Protein AF-A0A935EXU8-F1 (afdb_monomer)

Mean predicted aligned error: 11.38 Å

Solvent-accessible surface area (backbone atoms only — not comparable to full-atom values): 19228 Å² total; per-residue (Å²): 112,73,49,73,41,88,88,80,72,48,74,44,65,77,57,89,78,57,99,82,64,82,85,86,84,86,87,82,92,79,80,90,69,93,44,32,19,57,55,49,87,73,41,87,25,42,66,67,49,34,51,75,72,74,43,72,97,51,97,53,48,42,78,44,53,25,32,81,59,94,81,80,48,29,59,37,68,50,55,47,50,55,54,40,66,36,88,93,52,61,45,52,28,37,38,42,34,31,45,41,62,55,77,40,72,54,69,77,43,73,41,48,60,56,20,36,45,34,43,34,17,17,27,63,63,6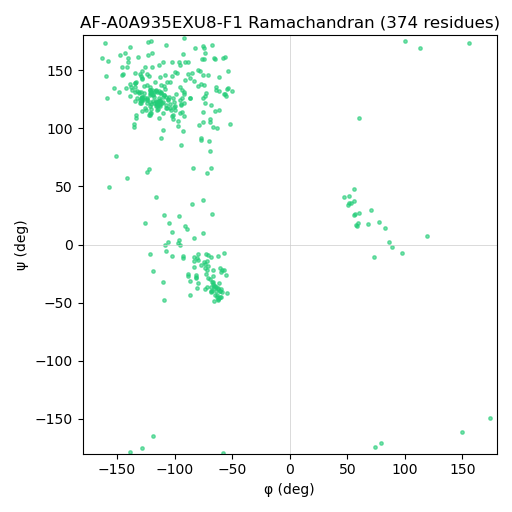9,47,91,85,80,58,33,52,69,52,27,17,43,19,64,17,40,22,33,33,65,65,17,44,44,37,35,43,40,88,42,68,52,20,32,41,38,41,32,18,37,36,28,30,43,12,40,37,40,35,30,97,52,82,22,36,34,37,41,38,39,30,26,22,24,30,28,38,78,55,93,59,42,56,22,29,38,34,30,30,30,33,32,40,37,39,37,34,20,24,30,33,52,22,18,40,40,36,31,61,34,49,34,42,38,37,39,30,48,22,37,28,57,25,30,41,39,33,46,36,94,54,77,50,97,48,55,35,42,38,40,37,36,47,23,43,38,33,27,71,92,39,67,25,43,46,63,46,52,50,45,36,39,37,40,39,32,54,24,41,38,38,22,36,35,59,32,48,29,43,34,35,31,54,24,41,41,67,35,45,42,23,84,39,38,93,44,57,36,33,32,53,20,39,41,54,56,74,95,81,23,44,59,31,50,71,44,76,20,38,57,60,51,58,56,61,58,48,76,77,53,73,93,74,81,80,86,72,67,78,68,62,61,56,52,55,54,51,54,52,56,64,70,74,56,79,75,76,86,77,123

Sequence (376 aa):
MVAVDPIIGKMKFLSPLNKNDTVLASYAYGYVGDIGGGPYRRYDNIESYLNEINIYIDDDLCILFVKSDDTGYHKSIDEAYQWWKNEGNSKNNCVIIILDNYSYSLSPITIEDGNRLVLIAGSGEPSTDGDSLKLIKPSYSRPHIDNGMNIQFDEKLGNSLHIDGILIEGGINISSDKQSNGKLDITHCTLTSRDADTNIFSCSNVDIQLTARKCIFNGSLRFKDSRSQIKIDKSIVTGDIFGIFQERQRKSVNISVEEPAITNDPGNIITFYNTRLYLDIVKSTIFGKVNPDTLSAENSIFNSVVSPRTQVGCLRYCYTPQKSIATTPSRFKCQPDLENSKSGTEGKIELSLNSLQWNMEILHLLNYINPALNKY

Structure (mmCIF, N/CA/C/O backbone):
data_AF-A0A935EXU8-F1
#
_entry.id   AF-A0A935EXU8-F1
#
loop_
_atom_site.group_PDB
_atom_site.id
_atom_site.type_symbol
_atom_site.label_atom_id
_atom_site.label_alt_id
_atom_site.label_comp_id
_atom_site.label_asym_id
_atom_site.label_entity_id
_atom_site.label_seq_id
_atom_site.pdbx_PDB_ins_code
_atom_site.Cartn_x
_atom_site.Cartn_y
_atom_site.Cartn_z
_atom_site.occupancy
_atom_site.B_iso_or_equiv
_atom_site.auth_seq_id
_atom_site.auth_comp_id
_atom_site.auth_asym_id
_atom_site.auth_atom_id
_atom_site.pdbx_PDB_model_num
ATOM 1 N N . MET A 1 1 ? 7.620 32.123 -23.716 1.00 60.16 1 MET A N 1
ATOM 2 C CA . MET A 1 1 ? 6.698 31.809 -22.600 1.00 60.16 1 MET A CA 1
ATOM 3 C C . MET A 1 1 ? 5.277 31.720 -23.156 1.00 60.16 1 MET A C 1
ATOM 5 O O . MET A 1 1 ? 4.925 32.544 -23.997 1.00 60.16 1 MET A O 1
ATOM 9 N N . VAL A 1 2 ? 4.503 30.701 -22.777 1.00 79.94 2 VAL A N 1
ATOM 10 C CA . VAL A 1 2 ? 3.165 30.402 -23.327 1.00 79.94 2 VAL A CA 1
ATOM 11 C C . VAL A 1 2 ? 2.153 30.414 -22.185 1.00 79.94 2 VAL A C 1
ATOM 13 O O . VAL A 1 2 ? 2.432 29.861 -21.127 1.00 79.94 2 VAL A O 1
ATOM 16 N N . ALA A 1 3 ? 1.001 31.044 -22.395 1.00 80.44 3 ALA A N 1
ATOM 17 C CA . ALA A 1 3 ? -0.165 30.913 -21.529 1.00 80.44 3 ALA A CA 1
ATOM 18 C C . ALA A 1 3 ? -1.099 29.839 -22.103 1.00 80.44 3 ALA A C 1
ATOM 20 O O . ALA A 1 3 ? -1.335 29.820 -23.315 1.00 80.44 3 ALA A O 1
ATOM 21 N N . VAL A 1 4 ? -1.621 28.961 -21.246 1.00 82.62 4 VAL A N 1
ATOM 22 C CA . VAL A 1 4 ? -2.516 27.858 -21.624 1.00 82.62 4 VAL A CA 1
ATOM 23 C C . VAL A 1 4 ? -3.834 28.010 -20.875 1.00 82.62 4 VAL A C 1
ATOM 25 O O . VAL A 1 4 ? -3.831 28.189 -19.660 1.00 82.62 4 VAL A O 1
ATOM 28 N N . ASP A 1 5 ? -4.947 27.931 -21.597 1.00 83.00 5 ASP A N 1
ATOM 29 C CA . ASP A 1 5 ? -6.284 27.812 -21.022 1.00 83.00 5 ASP A CA 1
ATOM 30 C C . ASP A 1 5 ? -6.642 26.319 -20.887 1.00 83.00 5 ASP A C 1
ATOM 32 O O . ASP A 1 5 ? -6.831 25.653 -21.911 1.00 83.00 5 ASP A O 1
ATOM 36 N N . PRO A 1 6 ? -6.721 25.767 -19.660 1.00 67.12 6 PRO A N 1
ATOM 37 C CA . PRO A 1 6 ? -6.950 24.339 -19.453 1.00 67.12 6 PRO A CA 1
ATOM 38 C C . PRO A 1 6 ? -8.395 23.896 -19.734 1.00 67.12 6 PRO A C 1
ATOM 40 O O . PRO A 1 6 ? -8.628 22.698 -19.863 1.00 67.12 6 PRO A O 1
ATOM 43 N N . ILE A 1 7 ? -9.361 24.819 -19.838 1.00 68.38 7 ILE A N 1
ATOM 44 C CA . ILE A 1 7 ? -10.779 24.484 -20.056 1.00 68.38 7 ILE A CA 1
ATOM 45 C C . ILE A 1 7 ? -11.069 24.327 -21.550 1.00 68.38 7 ILE A C 1
ATOM 47 O O . ILE A 1 7 ? -11.751 23.391 -21.958 1.00 68.38 7 ILE A O 1
ATOM 51 N N . ILE A 1 8 ? -10.542 25.234 -22.378 1.00 82.69 8 ILE A N 1
ATOM 52 C CA . ILE A 1 8 ? -10.781 25.234 -23.835 1.00 82.69 8 ILE A CA 1
ATOM 53 C C . ILE A 1 8 ? -9.558 24.808 -24.658 1.00 82.69 8 ILE A C 1
ATOM 55 O O . ILE A 1 8 ? -9.625 24.798 -25.887 1.00 82.69 8 ILE A O 1
ATOM 59 N N . GLY A 1 9 ? -8.431 24.496 -24.010 1.00 76.44 9 GLY A N 1
ATOM 60 C CA . GLY A 1 9 ? -7.210 23.996 -24.651 1.00 76.44 9 GLY A CA 1
ATOM 61 C C . GLY A 1 9 ? -6.491 25.013 -25.543 1.00 76.44 9 GLY A C 1
ATOM 62 O O . GLY A 1 9 ? -5.682 24.632 -26.390 1.00 76.44 9 GLY A O 1
ATOM 63 N N . LYS A 1 10 ? -6.787 26.312 -25.406 1.00 82.69 10 LYS A N 1
ATOM 64 C CA . LYS A 1 10 ? -6.156 27.358 -26.222 1.00 82.69 10 LYS A CA 1
ATOM 65 C C . LYS A 1 10 ? -4.809 27.758 -25.640 1.00 82.69 10 LYS A C 1
ATOM 67 O O . LYS A 1 10 ? -4.661 27.921 -24.433 1.00 82.69 10 LYS A O 1
ATOM 72 N N . MET A 1 11 ? -3.843 27.986 -26.522 1.00 83.44 11 MET A N 1
ATOM 73 C CA . MET A 1 11 ? -2.511 28.456 -26.157 1.00 83.44 11 MET A CA 1
ATOM 74 C C . MET A 1 11 ? -2.248 29.823 -26.779 1.00 83.44 11 MET A C 1
ATOM 76 O O . MET A 1 11 ? -2.596 30.069 -27.936 1.00 83.44 11 MET A O 1
ATOM 80 N N . LYS A 1 12 ? -1.614 30.713 -26.015 1.00 85.50 12 LYS A N 1
ATOM 81 C CA . LYS A 1 12 ? -1.186 32.033 -26.478 1.00 85.50 12 LYS A CA 1
ATOM 82 C C . LYS A 1 12 ? 0.283 32.249 -26.147 1.00 85.50 12 LYS A C 1
ATOM 84 O O . LYS A 1 12 ? 0.694 32.137 -24.994 1.00 85.50 12 LYS A O 1
ATOM 89 N N . PHE A 1 13 ? 1.069 32.615 -27.151 1.00 83.69 13 PHE A N 1
ATOM 90 C CA . PHE A 1 13 ? 2.439 33.069 -26.941 1.00 83.69 13 PHE A CA 1
ATOM 91 C C . PHE A 1 13 ? 2.419 34.466 -26.319 1.00 83.69 13 PHE A C 1
ATOM 93 O O . PHE A 1 13 ? 1.702 35.354 -26.782 1.00 83.69 13 PHE A O 1
ATOM 100 N N . LEU A 1 14 ? 3.181 34.648 -25.241 1.00 78.56 14 LEU A N 1
ATOM 101 C CA . LEU A 1 14 ? 3.262 35.932 -24.539 1.00 78.56 14 LEU A CA 1
ATOM 102 C C . LEU A 1 14 ? 4.072 36.978 -25.322 1.00 78.56 14 LEU A C 1
ATOM 104 O O . LEU A 1 14 ? 3.869 38.170 -25.120 1.00 78.56 14 LEU A O 1
ATOM 108 N N . SER A 1 15 ? 4.912 36.535 -26.258 1.00 83.25 15 SER A N 1
ATOM 109 C CA . SER A 1 15 ? 5.590 37.386 -27.239 1.00 83.25 15 SER A CA 1
ATOM 110 C C . SER A 1 15 ? 5.065 37.075 -28.643 1.00 83.25 15 SER A C 1
ATOM 112 O O . SER A 1 15 ? 4.770 35.908 -28.921 1.00 83.25 15 SER A O 1
ATOM 114 N N . PRO A 1 16 ? 4.944 38.077 -29.532 1.00 79.25 16 PRO A N 1
ATOM 115 C CA . PRO A 1 16 ? 4.561 37.835 -30.916 1.00 79.25 16 PRO A CA 1
ATOM 116 C C . PRO A 1 16 ? 5.605 36.949 -31.604 1.00 79.25 16 PRO A C 1
ATOM 118 O O . PRO A 1 16 ? 6.804 37.197 -31.490 1.00 79.25 16 PRO A O 1
ATOM 121 N N . LEU A 1 17 ? 5.131 35.916 -32.300 1.00 79.38 17 LEU A N 1
ATOM 122 C CA . LEU A 1 17 ? 5.967 35.073 -33.149 1.00 79.38 17 LEU A CA 1
ATOM 123 C C . LEU A 1 17 ? 6.256 35.805 -34.461 1.00 79.38 17 LEU A C 1
ATOM 125 O O . LEU A 1 17 ? 5.362 36.419 -35.052 1.00 79.38 17 LEU A O 1
ATOM 129 N N . ASN A 1 18 ? 7.493 35.716 -34.934 1.00 85.06 18 ASN A N 1
ATOM 130 C CA . ASN A 1 18 ? 7.857 36.161 -36.268 1.00 85.06 18 ASN A CA 1
ATOM 131 C C . ASN A 1 18 ? 7.388 35.146 -37.314 1.00 85.06 18 ASN A C 1
ATOM 133 O O . ASN A 1 18 ? 7.200 33.963 -37.038 1.00 85.06 18 ASN A O 1
ATOM 137 N N . LYS A 1 19 ? 7.263 35.601 -38.564 1.00 74.94 19 LYS A N 1
ATOM 138 C CA . LYS A 1 19 ? 6.786 34.788 -39.697 1.00 74.94 19 LYS A CA 1
ATOM 139 C C . LYS A 1 19 ? 7.605 33.506 -39.942 1.00 74.94 19 LYS A C 1
ATOM 141 O O . LYS A 1 19 ? 7.091 32.580 -40.557 1.00 74.94 19 LYS A O 1
ATOM 146 N N . ASN A 1 20 ? 8.852 33.466 -39.471 1.00 81.88 20 ASN A N 1
ATOM 147 C CA . ASN A 1 20 ? 9.779 32.350 -39.666 1.00 81.88 20 ASN A CA 1
ATOM 148 C C . ASN A 1 20 ? 9.975 31.492 -38.403 1.00 81.88 20 ASN A C 1
ATOM 150 O O . ASN A 1 20 ? 10.776 30.558 -38.428 1.00 81.88 20 ASN A O 1
ATOM 154 N N . ASP A 1 21 ? 9.279 31.794 -37.304 1.00 82.06 21 ASP A N 1
ATOM 155 C CA . ASP A 1 21 ? 9.425 31.025 -36.071 1.00 82.06 21 ASP A CA 1
ATOM 156 C C . ASP A 1 21 ? 8.733 29.665 -36.226 1.00 82.06 21 ASP A C 1
ATOM 158 O O . ASP A 1 21 ? 7.563 29.573 -36.601 1.00 82.06 21 ASP A O 1
ATOM 162 N N . THR A 1 22 ? 9.461 28.589 -35.927 1.00 80.06 22 THR A N 1
ATOM 163 C CA . THR A 1 22 ? 8.912 27.228 -35.940 1.00 80.06 22 THR A CA 1
ATOM 164 C C . THR A 1 22 ? 8.450 26.858 -34.538 1.00 80.06 22 THR A C 1
ATOM 166 O O . THR A 1 22 ? 9.244 26.837 -33.599 1.00 80.06 22 THR A O 1
ATOM 169 N N . VAL A 1 23 ? 7.162 26.546 -34.391 1.00 78.44 23 VAL A N 1
ATOM 170 C CA . VAL A 1 23 ? 6.593 26.045 -33.136 1.00 78.44 23 VAL A CA 1
ATOM 171 C C . VAL A 1 23 ? 6.566 24.523 -33.185 1.00 78.44 23 VAL A C 1
ATOM 173 O O . VAL A 1 23 ? 5.813 23.936 -33.958 1.00 78.44 23 VAL A O 1
ATOM 176 N N . LEU A 1 24 ? 7.367 23.882 -32.336 1.00 77.62 24 LEU A N 1
ATOM 177 C CA . LEU A 1 24 ? 7.303 22.440 -32.115 1.00 77.62 24 LEU A CA 1
ATOM 178 C C . LEU A 1 24 ? 6.409 22.163 -30.906 1.00 77.62 24 LEU A C 1
ATOM 180 O O . LEU A 1 24 ? 6.686 22.627 -29.802 1.00 77.62 24 LEU A O 1
ATOM 184 N N . ALA A 1 25 ? 5.337 21.404 -31.120 1.00 70.31 25 ALA A N 1
ATOM 185 C CA . ALA A 1 25 ? 4.456 20.936 -30.061 1.00 70.31 25 ALA A CA 1
ATOM 186 C C . ALA A 1 25 ? 4.582 19.416 -29.939 1.00 70.31 25 ALA A C 1
ATOM 188 O O . ALA A 1 25 ? 4.315 18.686 -30.890 1.00 70.31 25 ALA A O 1
ATOM 189 N N . SER A 1 26 ? 4.979 18.949 -28.758 1.00 66.69 26 SER A N 1
ATOM 190 C CA . SER A 1 26 ? 4.836 17.550 -28.360 1.00 66.69 26 SER A CA 1
ATOM 191 C C . SER A 1 26 ? 3.700 17.484 -27.355 1.00 66.69 26 SER A C 1
ATOM 193 O O . SER A 1 26 ? 3.709 18.219 -26.370 1.00 66.69 26 SER A O 1
ATOM 195 N N . TYR A 1 27 ? 2.706 16.644 -27.612 1.00 58.66 27 TYR A N 1
ATOM 196 C CA . TYR A 1 27 ? 1.611 16.412 -26.682 1.00 58.66 27 TYR A CA 1
ATOM 197 C C . TYR A 1 27 ? 1.438 14.913 -26.482 1.00 58.66 27 TYR A C 1
ATOM 199 O O . TYR A 1 27 ? 1.634 14.120 -27.401 1.00 58.66 27 TYR A O 1
ATOM 207 N N . ALA A 1 28 ? 1.066 14.539 -25.266 1.00 50.72 28 ALA A N 1
ATOM 208 C CA . ALA A 1 28 ? 0.602 13.205 -24.940 1.00 50.72 28 ALA A CA 1
ATOM 209 C C . ALA A 1 28 ? -0.862 13.332 -24.521 1.00 50.72 28 ALA A C 1
ATOM 211 O O . ALA A 1 28 ? -1.206 14.198 -23.717 1.00 50.72 28 ALA A O 1
ATOM 212 N N . TYR A 1 29 ? -1.727 12.497 -25.088 1.00 48.81 29 TYR A N 1
ATOM 213 C CA . TYR A 1 29 ? -3.101 12.368 -24.623 1.00 48.81 29 TYR A CA 1
ATOM 214 C C . TYR A 1 29 ? -3.154 11.243 -23.590 1.00 48.81 29 TYR A C 1
ATOM 216 O O . TYR A 1 29 ? -2.771 10.112 -23.888 1.00 48.81 29 TYR A O 1
ATOM 224 N N . GLY A 1 30 ? -3.607 11.563 -22.380 1.00 55.59 30 GLY A N 1
ATOM 225 C CA . GLY A 1 30 ? -3.842 10.602 -21.308 1.00 55.59 30 GLY A CA 1
ATOM 226 C C . GLY A 1 30 ? -5.249 10.777 -20.751 1.00 55.59 30 GLY A C 1
ATOM 227 O O . GLY A 1 30 ? -5.749 11.898 -20.673 1.00 55.59 30 GLY A O 1
ATOM 228 N N . TYR A 1 31 ? -5.895 9.674 -20.380 1.00 57.75 31 TYR A N 1
ATOM 229 C CA . TYR A 1 31 ? -7.143 9.708 -19.620 1.00 57.75 31 TYR A CA 1
ATOM 230 C C . TYR A 1 31 ? -6.817 9.660 -18.126 1.00 57.75 31 TYR A C 1
ATOM 232 O O . TYR A 1 31 ? -5.881 8.968 -17.721 1.00 57.75 31 TYR A O 1
ATOM 240 N N . VAL A 1 32 ? -7.564 10.401 -17.306 1.00 66.81 32 VAL A N 1
ATOM 241 C CA . VAL A 1 32 ? -7.356 10.407 -15.853 1.00 66.81 32 VAL A CA 1
ATOM 242 C C . VAL A 1 32 ? -7.758 9.039 -15.304 1.00 66.81 32 VAL A C 1
ATOM 244 O O . VAL A 1 32 ? -8.890 8.601 -15.488 1.00 66.81 32 VAL A O 1
ATOM 247 N N . GLY A 1 33 ? -6.816 8.346 -14.670 1.00 72.31 33 GLY A N 1
ATOM 248 C CA . GLY A 1 33 ? -7.090 7.106 -13.954 1.00 72.31 33 GLY A CA 1
ATOM 249 C C . GLY A 1 33 ? -7.489 7.383 -12.508 1.00 72.31 33 GLY A C 1
ATOM 250 O O . GLY A 1 33 ? -6.964 8.301 -11.878 1.00 72.31 33 GLY A O 1
ATOM 251 N N . ASP A 1 34 ? -8.374 6.550 -11.968 1.00 82.31 34 ASP A N 1
ATOM 252 C CA . ASP A 1 34 ? -8.739 6.539 -10.551 1.00 82.31 34 ASP A CA 1
ATOM 253 C C . ASP A 1 34 ? -7.562 6.024 -9.701 1.00 82.31 34 ASP A C 1
ATOM 255 O O . ASP A 1 34 ? -7.505 4.849 -9.333 1.00 82.31 34 ASP A O 1
ATOM 259 N N . ILE A 1 35 ? -6.593 6.899 -9.410 1.00 83.25 35 ILE A N 1
ATOM 260 C CA . ILE A 1 35 ? -5.363 6.599 -8.660 1.00 83.25 35 ILE A CA 1
ATOM 261 C C . ILE A 1 35 ? -5.155 7.594 -7.506 1.00 83.25 35 ILE A C 1
ATOM 263 O O . ILE A 1 35 ? -5.606 8.736 -7.569 1.00 83.25 35 ILE A O 1
ATOM 267 N N . GLY A 1 36 ? -4.522 7.160 -6.415 1.00 76.38 36 GLY A N 1
ATOM 268 C CA . GLY A 1 36 ? -4.061 8.035 -5.331 1.00 76.38 36 GLY A CA 1
ATOM 269 C C . GLY A 1 36 ? -5.130 8.529 -4.355 1.00 76.38 36 GLY A C 1
ATOM 270 O O . GLY A 1 36 ? -4.912 9.535 -3.685 1.00 76.38 36 GLY A O 1
ATOM 271 N N . GLY A 1 37 ? -6.290 7.880 -4.261 1.00 70.69 37 GLY A N 1
ATOM 272 C CA . GLY A 1 37 ? -7.293 8.255 -3.253 1.00 70.69 37 GLY A CA 1
ATOM 273 C C . GLY A 1 37 ? -8.001 9.573 -3.492 1.00 70.69 37 GLY A C 1
ATOM 274 O O . GLY A 1 37 ? -8.389 10.248 -2.547 1.00 70.69 37 GLY A O 1
ATOM 275 N N . GLY A 1 38 ? -8.160 9.973 -4.753 1.00 78.38 38 GLY A N 1
ATOM 276 C CA . GLY A 1 38 ? -9.083 11.051 -5.089 1.00 78.38 38 GLY A CA 1
ATOM 277 C C . GLY A 1 38 ? -10.520 10.741 -4.629 1.00 78.38 38 GLY A C 1
ATOM 278 O O . GLY A 1 38 ? -10.872 9.573 -4.437 1.00 78.38 38 GLY A O 1
ATOM 279 N N . PRO A 1 39 ? -11.382 11.767 -4.503 1.00 81.81 39 PRO A N 1
ATOM 280 C CA . PRO A 1 39 ? -12.786 11.616 -4.118 1.00 81.81 39 PRO A CA 1
ATOM 281 C C . PRO A 1 39 ? -13.638 11.066 -5.280 1.00 81.81 39 PRO A C 1
ATOM 283 O O . PRO A 1 39 ? -14.755 11.511 -5.510 1.00 81.81 39 PRO A O 1
ATOM 286 N N . TYR A 1 40 ? -13.108 10.133 -6.067 1.00 84.81 40 TYR A N 1
ATOM 287 C CA . TYR A 1 40 ? -13.847 9.460 -7.131 1.00 84.81 40 TYR A CA 1
ATOM 288 C C . TYR A 1 40 ? -14.680 8.301 -6.568 1.00 84.81 40 TYR A C 1
ATOM 290 O O . TYR A 1 40 ? -14.561 7.915 -5.399 1.00 84.81 40 TYR A O 1
ATOM 298 N N . ARG A 1 41 ? -15.560 7.754 -7.410 1.00 87.31 41 ARG A N 1
ATOM 299 C CA . ARG A 1 41 ? -16.380 6.589 -7.071 1.00 87.31 41 ARG A CA 1
ATOM 300 C C . ARG A 1 41 ? -15.507 5.339 -7.076 1.00 87.31 41 ARG A C 1
ATOM 302 O O . ARG A 1 41 ? -14.909 5.025 -8.098 1.00 87.31 41 ARG A O 1
ATOM 309 N N . ARG A 1 42 ? -15.448 4.631 -5.950 1.00 89.44 42 ARG A N 1
ATOM 310 C CA . ARG A 1 42 ? -14.709 3.365 -5.809 1.00 89.44 42 ARG A CA 1
ATOM 311 C C . ARG A 1 42 ? -15.667 2.187 -5.686 1.00 89.44 42 ARG A C 1
ATOM 313 O O . ARG A 1 42 ? -15.529 1.226 -6.433 1.00 89.44 42 ARG A O 1
ATOM 320 N N . TYR A 1 43 ? -16.672 2.316 -4.816 1.00 89.19 43 TYR A N 1
ATOM 321 C CA . TYR A 1 43 ? -17.689 1.295 -4.560 1.00 89.19 43 TYR A CA 1
ATOM 322 C C . TYR A 1 43 ? -19.071 1.904 -4.353 1.00 89.19 43 TYR A C 1
ATOM 324 O O . TYR A 1 43 ? -19.217 3.036 -3.891 1.00 89.19 43 TYR A O 1
ATOM 332 N N . ASP A 1 44 ? -20.094 1.115 -4.666 1.00 85.69 44 ASP A N 1
ATOM 333 C CA . ASP A 1 44 ? -21.489 1.558 -4.628 1.00 85.69 44 ASP A CA 1
ATOM 334 C C . ASP A 1 44 ? -22.096 1.534 -3.228 1.00 85.69 44 ASP A C 1
ATOM 336 O O . ASP A 1 44 ? -22.999 2.320 -2.943 1.00 85.69 44 ASP A O 1
ATOM 340 N N . ASN A 1 45 ? -21.604 0.634 -2.378 1.00 87.81 45 ASN A N 1
ATOM 341 C CA . ASN A 1 45 ? -21.993 0.468 -0.983 1.00 87.81 45 ASN A CA 1
ATOM 342 C C . ASN A 1 45 ? -20.869 -0.246 -0.214 1.00 87.81 45 ASN A C 1
ATOM 344 O O . ASN A 1 45 ? -20.042 -0.944 -0.810 1.00 87.81 45 ASN A O 1
ATOM 348 N N . ILE A 1 46 ? -20.850 -0.069 1.107 1.00 89.38 46 ILE A N 1
ATOM 349 C CA . ILE A 1 46 ? -19.828 -0.641 1.992 1.00 89.38 46 ILE A CA 1
ATOM 350 C C . ILE A 1 46 ? -19.863 -2.175 2.047 1.00 89.38 46 ILE A C 1
ATOM 352 O O . ILE A 1 46 ? -18.812 -2.800 2.079 1.00 89.38 46 ILE A O 1
ATOM 356 N N . GLU A 1 47 ? -21.036 -2.805 1.994 1.00 89.44 47 GLU A N 1
ATOM 357 C CA . GLU A 1 47 ? -21.167 -4.266 2.102 1.00 89.44 47 GLU A CA 1
ATOM 358 C C . GLU A 1 47 ? -20.496 -4.990 0.925 1.00 89.44 47 GLU A C 1
ATOM 360 O O . GLU A 1 47 ? -19.747 -5.948 1.106 1.00 89.44 47 GLU A O 1
ATOM 365 N N . SER A 1 48 ? -20.691 -4.482 -0.294 1.00 88.62 48 SER A N 1
ATOM 366 C CA . SER A 1 48 ? -20.045 -5.013 -1.502 1.00 88.62 48 SER A CA 1
ATOM 367 C C . SER A 1 48 ? -18.524 -4.880 -1.432 1.00 88.62 48 SER A C 1
ATOM 369 O O . SER A 1 48 ? -17.806 -5.781 -1.858 1.00 88.62 48 SER A O 1
ATOM 371 N N . TYR A 1 49 ? -18.039 -3.775 -0.865 1.00 90.94 49 TYR A N 1
ATOM 372 C CA . TYR A 1 49 ? -16.617 -3.565 -0.629 1.00 90.94 49 TYR A CA 1
ATOM 373 C C . TYR A 1 49 ? -16.050 -4.550 0.402 1.00 90.94 49 TYR A C 1
ATOM 375 O O . TYR A 1 49 ? -15.033 -5.189 0.137 1.00 90.94 49 TYR A O 1
ATOM 383 N N . LEU A 1 50 ? -16.716 -4.716 1.552 1.00 91.81 50 LEU A N 1
ATOM 384 C CA . LEU A 1 50 ? -16.280 -5.643 2.601 1.00 91.81 50 LEU A CA 1
ATOM 385 C C . LEU A 1 50 ? -16.202 -7.083 2.070 1.00 91.81 50 LEU A C 1
ATOM 387 O O . LEU A 1 50 ? -15.203 -7.768 2.299 1.00 91.81 50 LEU A O 1
ATOM 391 N N . ASN A 1 51 ? -17.177 -7.494 1.256 1.00 90.75 51 ASN A N 1
ATOM 392 C CA . ASN A 1 51 ? -17.156 -8.789 0.578 1.00 90.75 51 ASN A CA 1
ATOM 393 C C . ASN A 1 51 ? -15.949 -8.947 -0.372 1.00 90.75 51 ASN A C 1
ATOM 395 O O . ASN A 1 51 ? -15.334 -10.012 -0.378 1.00 90.75 51 ASN A O 1
ATOM 399 N N . GLU A 1 52 ? -15.552 -7.911 -1.132 1.00 90.12 52 GLU A N 1
ATOM 400 C CA . GLU A 1 52 ? -14.346 -7.973 -1.988 1.00 90.12 52 GLU A CA 1
ATOM 401 C C . GLU A 1 52 ? -13.078 -8.245 -1.164 1.00 90.12 52 GLU A C 1
ATOM 403 O O . GLU A 1 52 ? -12.205 -9.010 -1.585 1.00 90.12 52 GLU A O 1
ATOM 408 N N . ILE A 1 53 ? -12.976 -7.654 0.028 1.00 89.81 53 ILE A N 1
ATOM 409 C CA . ILE A 1 53 ? -11.821 -7.839 0.916 1.00 89.81 53 ILE A CA 1
ATOM 410 C C . ILE A 1 53 ? -11.974 -9.032 1.876 1.00 89.81 53 ILE A C 1
ATOM 412 O O . ILE A 1 53 ? -11.152 -9.202 2.778 1.00 89.81 53 ILE A O 1
ATOM 416 N N . ASN A 1 54 ? -12.960 -9.907 1.641 1.00 90.56 54 ASN A N 1
ATOM 417 C CA . ASN A 1 54 ? -13.269 -11.091 2.451 1.00 90.56 54 ASN A CA 1
ATOM 418 C C . ASN A 1 54 ? -13.517 -10.753 3.931 1.00 90.56 54 ASN A C 1
ATOM 420 O O . ASN A 1 54 ? -12.931 -11.367 4.831 1.00 90.56 54 ASN A O 1
ATOM 424 N N . ILE A 1 55 ? -14.347 -9.741 4.168 1.00 89.31 55 ILE A N 1
ATOM 425 C CA . ILE A 1 55 ? -14.917 -9.408 5.471 1.00 89.31 55 ILE A CA 1
ATOM 426 C C . ILE A 1 55 ? -16.427 -9.544 5.350 1.00 89.31 55 ILE A C 1
ATOM 428 O O . ILE A 1 55 ? -17.052 -8.890 4.519 1.00 89.31 55 ILE A O 1
ATOM 432 N N . TYR A 1 56 ? -16.995 -10.401 6.187 1.00 89.56 56 TYR A N 1
ATOM 433 C CA . TYR A 1 56 ? -18.428 -10.642 6.239 1.00 89.56 56 TYR A CA 1
ATOM 434 C C . TYR A 1 56 ? -19.010 -9.908 7.443 1.00 89.56 56 TYR A C 1
ATOM 436 O O . TYR A 1 56 ? -18.348 -9.765 8.468 1.00 89.56 56 TYR A O 1
ATOM 444 N N . ILE A 1 57 ? -20.235 -9.407 7.301 1.00 87.88 57 ILE A N 1
ATOM 445 C CA . ILE A 1 57 ? -20.951 -8.768 8.403 1.00 87.88 57 ILE A CA 1
ATOM 446 C C . ILE A 1 57 ? -21.508 -9.886 9.287 1.00 87.88 57 ILE A C 1
ATOM 448 O O . ILE A 1 57 ? -22.485 -10.539 8.922 1.00 87.88 57 ILE A O 1
ATOM 452 N N . ASP A 1 58 ? -20.853 -10.124 10.419 1.00 87.81 58 ASP A N 1
ATOM 453 C CA . ASP A 1 58 ? -21.216 -11.127 11.418 1.00 87.81 58 ASP A CA 1
ATOM 454 C C . ASP A 1 58 ? -21.038 -10.583 12.849 1.00 87.81 58 ASP A C 1
ATOM 456 O O . ASP A 1 58 ? -20.678 -9.421 13.055 1.00 87.81 58 ASP A O 1
ATOM 460 N N . ASP A 1 59 ? -21.306 -11.421 13.852 1.00 85.56 59 ASP A N 1
ATOM 461 C CA . ASP A 1 59 ? -21.217 -11.041 15.267 1.00 85.56 59 ASP A CA 1
ATOM 462 C C . ASP A 1 59 ? -19.773 -10.769 15.748 1.00 85.56 59 ASP A C 1
ATOM 464 O O . ASP A 1 59 ? -19.582 -10.270 16.863 1.00 85.56 59 ASP A O 1
ATOM 468 N N . ASP A 1 60 ? -18.751 -11.101 14.951 1.00 87.06 60 ASP A N 1
ATOM 469 C CA . ASP A 1 60 ? -17.324 -10.874 15.225 1.00 87.06 60 ASP A CA 1
ATOM 470 C C . ASP A 1 60 ? -16.753 -9.670 14.447 1.00 87.06 60 ASP A C 1
ATOM 472 O O . ASP A 1 60 ? -15.540 -9.437 14.421 1.00 87.06 60 ASP A O 1
ATOM 476 N N . LEU A 1 61 ? -17.628 -8.870 13.825 1.00 91.12 61 LEU A N 1
ATOM 477 C CA . LEU A 1 61 ? -17.274 -7.619 13.169 1.00 91.12 61 LEU A CA 1
ATOM 478 C C . LEU A 1 61 ? -17.717 -6.410 13.999 1.00 91.12 61 LEU A C 1
ATOM 480 O O . LEU A 1 61 ? -18.894 -6.212 14.296 1.00 91.12 61 LEU A O 1
ATOM 484 N N . CYS A 1 62 ? -16.765 -5.539 14.310 1.00 92.62 62 CYS A N 1
ATOM 485 C CA . CYS A 1 62 ? -17.028 -4.195 14.802 1.00 92.62 62 CYS A CA 1
ATOM 486 C C . CYS A 1 62 ? -17.053 -3.204 13.624 1.00 92.62 62 CYS A C 1
ATOM 488 O O . CYS A 1 62 ? -16.152 -3.224 12.785 1.00 92.62 62 CYS A O 1
ATOM 490 N N . ILE A 1 63 ? -18.064 -2.330 13.557 1.00 92.81 63 ILE A N 1
ATOM 491 C 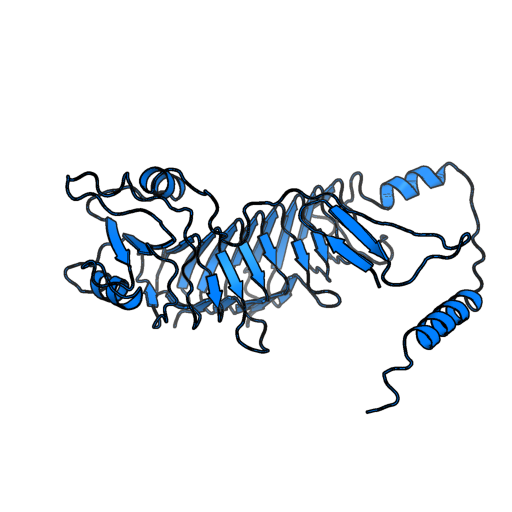CA . ILE A 1 63 ? -18.122 -1.221 12.592 1.00 92.81 63 ILE A CA 1
ATOM 492 C C . ILE A 1 63 ? -18.282 0.086 13.362 1.00 92.81 63 ILE A C 1
ATOM 494 O O . ILE A 1 63 ? -19.250 0.257 14.102 1.00 92.81 63 ILE A O 1
ATOM 498 N N . LEU A 1 64 ? -17.343 1.006 13.163 1.00 93.94 64 LEU A N 1
ATOM 499 C CA . LEU A 1 64 ? -17.280 2.300 13.832 1.00 93.94 64 LEU A CA 1
ATOM 500 C C . LEU A 1 64 ? -17.278 3.425 12.800 1.00 93.94 64 LEU A C 1
ATOM 502 O O . LEU A 1 64 ? -16.687 3.304 11.727 1.00 93.94 64 LEU A O 1
ATOM 506 N N . PHE A 1 65 ? -17.911 4.541 13.150 1.00 94.31 65 PHE A N 1
ATOM 507 C CA . PHE A 1 65 ? -17.966 5.738 12.316 1.00 94.31 65 PHE A CA 1
ATOM 508 C C . PHE A 1 65 ? -17.171 6.864 12.966 1.00 94.31 65 PHE A C 1
ATOM 510 O O . PHE A 1 65 ? -17.267 7.072 14.178 1.00 94.31 65 PHE A O 1
ATOM 517 N N . VAL A 1 66 ? -16.405 7.586 12.150 1.00 95.12 66 VAL A N 1
ATOM 518 C CA . VAL A 1 66 ? -15.605 8.739 12.565 1.00 95.12 66 VAL A CA 1
ATOM 519 C C . VAL A 1 66 ? -16.055 9.970 11.795 1.00 95.12 66 VAL A C 1
ATOM 521 O O . VAL A 1 66 ? -16.145 9.939 10.564 1.00 95.12 66 VAL A O 1
ATOM 524 N N . LYS A 1 67 ? -16.319 11.051 12.529 1.00 94.19 67 LYS A N 1
ATOM 525 C CA . LYS A 1 67 ? -16.645 12.369 11.986 1.00 94.19 67 LYS A CA 1
ATOM 526 C C . LYS A 1 67 ? -16.231 13.438 12.996 1.00 94.19 67 LYS A C 1
ATOM 528 O O . LYS A 1 67 ? -16.468 13.279 14.187 1.00 94.19 67 LYS A O 1
ATOM 533 N N . SER A 1 68 ? -15.584 14.511 12.553 1.00 92.88 68 SER A N 1
ATOM 534 C CA . SER A 1 68 ? -15.012 15.536 13.437 1.00 92.88 68 SER A CA 1
ATOM 535 C C . SER A 1 68 ? -16.059 16.448 14.098 1.00 92.88 68 SER A C 1
ATOM 537 O O . SER A 1 68 ? -15.700 17.293 14.916 1.00 92.88 68 SER A O 1
ATOM 539 N N . ASP A 1 69 ? -17.329 16.350 13.700 1.00 87.88 69 ASP A N 1
ATOM 540 C CA . ASP A 1 69 ? -18.433 17.182 14.183 1.00 87.88 69 ASP A CA 1
ATOM 541 C C . ASP A 1 69 ? -19.170 16.557 15.390 1.00 87.88 69 ASP A C 1
ATOM 543 O O . ASP A 1 69 ? -18.849 15.471 15.867 1.00 87.88 69 ASP A O 1
ATOM 547 N N . ASP A 1 70 ? -20.170 17.260 15.930 1.00 76.06 70 ASP A N 1
ATOM 548 C CA . ASP A 1 70 ? -20.942 16.818 17.105 1.00 76.06 70 ASP A CA 1
ATOM 549 C C . ASP A 1 70 ? -22.110 15.873 16.747 1.00 76.06 70 ASP A C 1
ATOM 551 O O . ASP A 1 70 ? -23.166 15.895 17.379 1.00 76.06 70 ASP A O 1
ATOM 555 N N . THR A 1 71 ? -21.945 15.023 15.730 1.00 76.81 71 THR A N 1
ATOM 556 C CA . THR A 1 71 ? -22.979 14.067 15.276 1.00 76.81 71 THR A CA 1
ATOM 557 C C . THR A 1 71 ? -23.229 12.898 16.231 1.00 76.81 71 THR A C 1
ATOM 559 O O . THR A 1 71 ? -24.190 12.154 16.048 1.00 76.81 71 THR A O 1
ATOM 562 N N . GLY A 1 72 ? -22.393 12.731 17.260 1.00 80.75 72 GLY A N 1
ATOM 563 C CA . GLY A 1 72 ? -22.433 11.584 18.172 1.00 80.75 72 GLY A CA 1
ATOM 564 C C . GLY A 1 72 ? -21.639 10.370 17.679 1.00 80.75 72 GLY A C 1
ATOM 565 O O . GLY A 1 72 ? -21.619 9.349 18.364 1.00 80.75 72 GLY A O 1
ATOM 566 N N . TYR A 1 73 ? -20.972 10.477 16.524 1.00 90.56 73 TYR A N 1
ATOM 567 C CA . TYR A 1 73 ? -19.923 9.549 16.096 1.00 90.56 73 TYR A CA 1
ATOM 568 C C . TYR A 1 73 ? -18.615 9.803 16.855 1.00 90.56 73 TYR A C 1
ATOM 570 O O . TYR A 1 73 ? -18.483 10.797 17.574 1.00 90.56 73 TYR A O 1
ATOM 578 N N . HIS A 1 74 ? -17.638 8.910 16.689 1.00 94.56 74 HIS A N 1
ATOM 579 C CA . HIS A 1 74 ? -16.308 9.130 17.250 1.00 94.56 74 HIS A CA 1
ATOM 580 C C . HIS A 1 74 ? -15.661 10.350 16.592 1.00 94.56 74 HIS A C 1
ATOM 582 O O . HIS A 1 74 ? -15.641 10.468 15.364 1.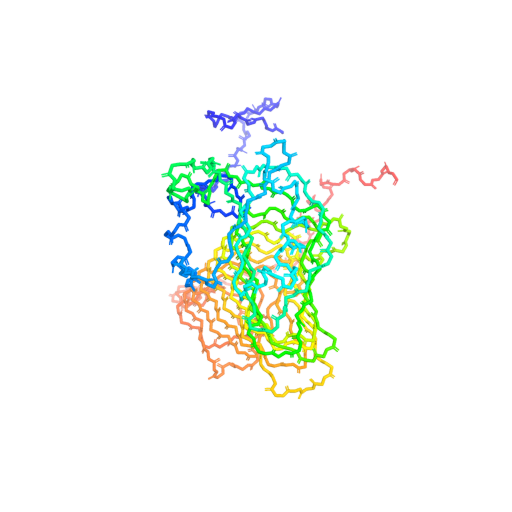00 94.56 74 HIS A O 1
ATOM 588 N N . LYS A 1 75 ? -15.092 11.244 17.403 1.00 95.19 75 LYS A N 1
ATOM 589 C CA . LYS A 1 75 ? -14.523 12.511 16.922 1.00 95.19 75 LYS A CA 1
ATOM 590 C C . LYS A 1 75 ? -13.167 12.343 16.253 1.00 95.19 75 LYS A C 1
ATOM 592 O O . LYS A 1 75 ? -12.715 13.240 15.544 1.00 95.19 75 LYS A O 1
ATOM 597 N N . SER A 1 76 ? -12.502 11.214 16.483 1.00 96.31 76 SER A N 1
ATOM 598 C CA . SER A 1 76 ? -11.210 10.887 15.887 1.00 96.31 76 SER A CA 1
ATOM 599 C C . SER A 1 76 ? -11.048 9.387 15.653 1.00 96.31 76 SER A C 1
ATOM 601 O O . SER A 1 76 ? -11.749 8.557 16.236 1.00 96.31 76 SER A O 1
ATOM 603 N N . ILE A 1 77 ? -10.075 9.042 14.806 1.00 97.31 77 ILE A N 1
ATOM 604 C CA . ILE A 1 77 ? -9.666 7.652 14.569 1.00 97.31 77 ILE A CA 1
ATOM 605 C C . ILE A 1 77 ? -9.123 7.030 15.866 1.00 97.31 77 ILE A C 1
ATOM 607 O O . ILE A 1 77 ? -9.429 5.878 16.158 1.00 97.31 77 ILE A O 1
ATOM 611 N N . ASP A 1 78 ? -8.379 7.803 16.667 1.00 96.56 78 ASP A N 1
ATOM 612 C CA . ASP A 1 78 ? -7.877 7.371 17.977 1.00 96.56 78 ASP A CA 1
ATOM 613 C C . ASP A 1 78 ? -9.019 6.987 18.921 1.00 96.56 78 ASP A C 1
ATOM 615 O O . ASP A 1 78 ? -8.964 5.938 19.555 1.00 96.56 78 ASP A O 1
ATOM 619 N N . GLU A 1 79 ? -10.076 7.797 18.996 1.00 96.25 79 GLU A N 1
ATOM 620 C CA . GLU A 1 79 ? -11.221 7.508 19.861 1.00 96.25 79 GLU A CA 1
ATOM 621 C C . GLU A 1 79 ? -11.911 6.194 19.462 1.00 96.25 79 GLU A C 1
ATOM 623 O O . GLU A 1 79 ? -12.161 5.343 20.318 1.00 96.25 79 GLU A O 1
ATOM 628 N N . ALA A 1 80 ? -12.148 5.994 18.161 1.00 96.69 80 ALA A N 1
ATOM 629 C CA . ALA A 1 80 ? -12.726 4.758 17.637 1.00 96.69 80 ALA A CA 1
ATOM 630 C C . ALA A 1 80 ? -11.815 3.543 17.898 1.00 96.69 80 ALA A C 1
ATOM 632 O O . ALA A 1 80 ? -12.275 2.491 18.344 1.00 96.69 80 ALA A O 1
ATOM 633 N N . TYR A 1 81 ? -10.507 3.689 17.674 1.00 96.44 81 TYR A N 1
ATOM 634 C CA . TYR A 1 81 ? -9.533 2.632 17.935 1.00 96.44 81 TYR A CA 1
ATOM 635 C C . TYR A 1 81 ? -9.488 2.246 19.423 1.00 96.44 81 TYR A C 1
ATOM 637 O O . TYR A 1 81 ? -9.566 1.062 19.750 1.00 96.44 81 TYR A O 1
ATOM 645 N N . GLN A 1 82 ? -9.438 3.221 20.336 1.00 95.12 82 GLN A N 1
ATOM 646 C CA . GLN A 1 82 ? -9.451 2.957 21.780 1.00 95.12 82 GLN A CA 1
ATOM 647 C C . GLN A 1 82 ? -10.765 2.312 22.234 1.00 95.12 82 GLN A C 1
ATOM 649 O O . GLN A 1 82 ? -10.755 1.424 23.089 1.00 95.12 82 GLN A O 1
ATOM 654 N N . TRP A 1 83 ? -11.895 2.704 21.635 1.00 94.94 83 TRP A N 1
ATOM 655 C CA . TRP A 1 83 ? -13.180 2.063 21.901 1.00 94.94 83 TRP A CA 1
ATOM 656 C C . TRP A 1 83 ? -13.162 0.577 21.525 1.00 94.94 83 TRP A C 1
ATOM 658 O O . TRP A 1 83 ? -13.603 -0.249 22.328 1.00 94.94 83 TRP A O 1
ATOM 668 N N . TRP A 1 84 ? -12.614 0.231 20.352 1.00 94.25 84 TRP A N 1
ATOM 669 C CA . TRP A 1 84 ? -12.471 -1.160 19.901 1.00 94.25 84 TRP A CA 1
ATOM 670 C C . TRP A 1 84 ? -11.540 -1.969 20.809 1.00 94.25 84 TRP A C 1
ATOM 672 O O . TRP A 1 84 ? -11.834 -3.118 21.129 1.00 94.25 84 TRP A O 1
ATOM 682 N N . LYS A 1 85 ? -10.439 -1.363 21.266 1.00 91.62 85 LYS A N 1
ATOM 683 C CA . LYS A 1 85 ? -9.443 -2.021 22.122 1.00 91.62 85 LYS A CA 1
ATOM 684 C C . LYS A 1 85 ? -9.896 -2.284 23.554 1.00 91.62 85 LYS A C 1
ATOM 686 O O . LYS A 1 85 ? -9.235 -3.050 24.251 1.00 91.62 85 LYS A O 1
ATOM 691 N N . ASN A 1 86 ? -10.989 -1.678 24.002 1.00 90.44 86 ASN A N 1
ATOM 692 C CA . ASN A 1 86 ? -11.514 -1.915 25.339 1.00 90.44 86 ASN A CA 1
ATOM 693 C C . ASN A 1 86 ? -11.966 -3.384 25.494 1.00 90.44 86 ASN A C 1
ATOM 695 O O . ASN A 1 86 ? -12.639 -3.917 24.613 1.00 90.44 86 ASN A O 1
ATOM 699 N N . GLU A 1 87 ? -11.633 -4.038 26.613 1.00 73.50 87 GLU A N 1
ATOM 700 C CA . GLU A 1 87 ? -11.805 -5.493 26.819 1.00 73.50 87 GLU A CA 1
ATOM 701 C C . GLU A 1 87 ? -13.250 -5.988 26.599 1.00 73.50 87 GLU A C 1
ATOM 703 O O . GLU A 1 87 ? -13.459 -7.135 26.215 1.00 73.50 87 GLU A O 1
ATOM 708 N N . GLY A 1 88 ? -14.255 -5.124 26.783 1.00 71.94 88 GLY A N 1
ATOM 709 C CA . GLY A 1 88 ? -15.668 -5.446 26.534 1.00 71.94 88 GLY A CA 1
ATOM 710 C C . GLY A 1 88 ? -16.119 -5.372 25.067 1.00 71.94 88 GLY A C 1
ATOM 711 O O . GLY A 1 88 ? -17.215 -5.831 24.751 1.00 71.94 88 GLY A O 1
ATOM 712 N N . ASN A 1 89 ? -15.294 -4.806 24.183 1.00 77.88 89 ASN A N 1
ATOM 713 C CA . ASN A 1 89 ? -15.635 -4.477 22.795 1.00 77.88 89 ASN A CA 1
ATOM 714 C C . ASN A 1 89 ? -14.721 -5.157 21.765 1.00 77.88 89 ASN A C 1
ATOM 716 O O . ASN A 1 89 ? -14.986 -5.061 20.565 1.00 77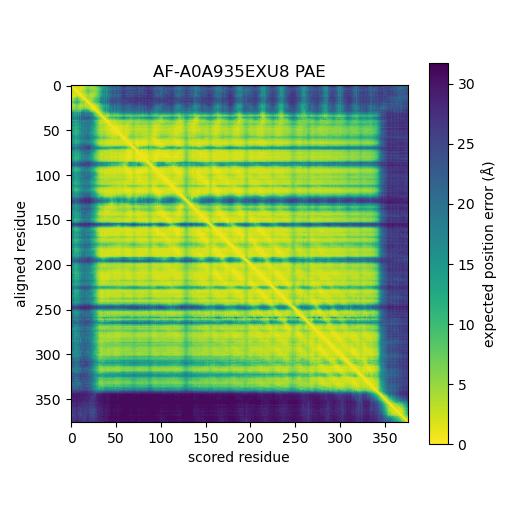.88 89 ASN A O 1
ATOM 720 N N . SER A 1 90 ? -13.646 -5.813 22.216 1.00 72.94 90 SER A N 1
ATOM 721 C CA . SER A 1 90 ? -12.620 -6.378 21.339 1.00 72.94 90 SER A CA 1
ATOM 722 C C . SER A 1 90 ? -13.187 -7.534 20.512 1.00 72.94 90 SER A C 1
ATOM 724 O O . SER A 1 90 ? -13.373 -8.652 20.994 1.00 72.94 90 SER A O 1
ATOM 726 N N . LYS A 1 91 ? -13.505 -7.226 19.256 1.00 85.56 91 LYS A N 1
ATOM 727 C CA . LYS A 1 91 ? -13.802 -8.182 18.185 1.00 85.56 91 LYS A CA 1
ATOM 728 C C . LYS A 1 91 ? -12.543 -8.439 17.367 1.00 85.56 91 LYS A C 1
ATOM 730 O O . LYS A 1 91 ? -11.700 -7.543 17.277 1.00 85.56 91 LYS A O 1
ATOM 735 N N . ASN A 1 92 ? -12.430 -9.600 16.720 1.00 88.31 92 ASN A N 1
ATOM 736 C CA . ASN A 1 92 ? -11.235 -9.887 15.915 1.00 88.31 92 ASN A CA 1
ATOM 737 C C . ASN A 1 92 ? -11.142 -8.964 14.691 1.00 88.31 92 ASN A C 1
ATOM 739 O O . ASN A 1 92 ? -10.045 -8.597 14.270 1.00 88.31 92 ASN A O 1
ATOM 743 N N . ASN A 1 93 ? -12.284 -8.551 14.131 1.00 90.81 93 ASN A N 1
ATOM 744 C CA . ASN A 1 93 ? -12.343 -7.658 12.979 1.00 90.81 93 ASN A CA 1
ATOM 745 C C . ASN A 1 93 ? -12.962 -6.312 13.367 1.00 90.81 93 ASN A C 1
ATOM 747 O O . ASN A 1 93 ? -14.039 -6.263 13.959 1.00 90.81 93 ASN A O 1
ATOM 751 N N . CYS A 1 94 ? -12.321 -5.213 12.978 1.00 95.12 94 CYS A N 1
ATOM 752 C CA . CYS A 1 94 ? -12.861 -3.868 13.145 1.00 95.12 94 CYS A CA 1
ATOM 753 C C . CYS A 1 94 ? -12.722 -3.050 11.863 1.00 95.12 94 CYS A C 1
ATOM 755 O O . CYS A 1 94 ? -11.655 -3.001 11.248 1.00 95.12 94 CYS A O 1
ATOM 757 N N . VAL A 1 95 ? -13.813 -2.399 11.468 1.00 96.00 95 VAL A N 1
ATOM 758 C CA . VAL A 1 95 ? -13.890 -1.482 10.335 1.00 96.00 95 VAL A CA 1
ATOM 759 C C . VAL A 1 95 ? -14.207 -0.092 10.869 1.00 96.00 95 VAL A C 1
ATOM 761 O O . VAL A 1 95 ? -15.285 0.145 11.406 1.00 96.00 95 VAL A O 1
ATOM 764 N N . ILE A 1 96 ? -13.279 0.840 10.687 1.00 96.56 96 ILE A N 1
ATOM 765 C CA . ILE A 1 96 ? -13.449 2.252 11.016 1.00 96.56 96 ILE A CA 1
ATOM 766 C C . ILE A 1 96 ? -13.677 3.017 9.712 1.00 96.56 96 ILE A C 1
ATOM 768 O O . ILE A 1 96 ? -12.815 3.047 8.828 1.00 96.56 96 ILE A O 1
ATOM 772 N N . ILE A 1 97 ? -14.848 3.637 9.592 1.00 95.81 97 ILE A N 1
ATOM 773 C CA . ILE A 1 97 ? -15.270 4.392 8.413 1.00 95.81 97 ILE A CA 1
ATOM 774 C C . ILE A 1 97 ? -15.229 5.882 8.742 1.00 95.81 97 ILE A C 1
ATOM 776 O O . ILE A 1 97 ? -15.963 6.358 9.606 1.00 95.81 97 ILE A O 1
ATOM 780 N N . ILE A 1 98 ? -14.386 6.624 8.033 1.00 95.75 98 ILE A N 1
ATOM 781 C CA . ILE A 1 98 ? -14.211 8.067 8.206 1.00 95.75 98 ILE A CA 1
ATOM 782 C C . ILE A 1 98 ? -15.128 8.776 7.211 1.00 95.75 98 ILE A C 1
ATOM 784 O O . ILE A 1 98 ? -14.952 8.627 6.002 1.00 95.75 98 ILE A O 1
ATOM 788 N N . LEU A 1 99 ? -16.129 9.495 7.718 1.00 94.19 99 LEU A N 1
ATOM 789 C CA . LEU A 1 99 ? -17.251 10.026 6.933 1.00 94.19 99 LEU A CA 1
ATOM 790 C C . LEU A 1 99 ? -17.065 11.473 6.460 1.00 94.19 99 LEU A C 1
ATOM 792 O O . LEU A 1 99 ? -17.933 12.016 5.774 1.00 94.19 99 LEU A O 1
ATOM 796 N N . ASP A 1 100 ? -15.944 12.100 6.803 1.00 93.00 100 ASP A N 1
ATOM 797 C CA . ASP A 1 100 ? -15.593 13.449 6.373 1.00 93.00 100 ASP A CA 1
ATOM 798 C C . ASP A 1 100 ? -14.181 13.519 5.760 1.00 93.00 100 ASP A C 1
ATOM 800 O O . ASP A 1 100 ? -13.513 12.507 5.546 1.00 93.00 100 ASP A O 1
ATOM 804 N N . ASN A 1 101 ? -13.752 14.739 5.431 1.00 94.00 101 ASN A N 1
ATOM 805 C CA . ASN A 1 101 ? -12.449 15.034 4.832 1.00 94.00 101 ASN A CA 1
ATOM 806 C C . ASN A 1 101 ? -11.504 15.752 5.813 1.00 94.00 101 ASN A C 1
ATOM 808 O O . ASN A 1 101 ? -10.653 16.536 5.384 1.00 94.00 101 ASN A O 1
ATOM 812 N N . TYR A 1 102 ? -11.700 15.579 7.122 1.00 95.69 102 TYR A N 1
ATOM 813 C CA . TYR A 1 102 ? -10.917 16.284 8.130 1.00 95.69 102 TYR A CA 1
ATOM 814 C C . TYR A 1 102 ? -9.485 15.730 8.233 1.00 95.69 102 TYR A C 1
ATOM 816 O O . TYR A 1 102 ? -9.158 14.663 7.702 1.00 95.69 102 TYR A O 1
ATOM 824 N N . SER A 1 103 ? -8.606 16.501 8.880 1.00 96.44 103 SER A N 1
ATOM 825 C CA . SER A 1 103 ? -7.239 16.077 9.200 1.00 96.44 103 SER A CA 1
ATOM 826 C C . SER A 1 103 ? -7.187 15.520 10.616 1.00 96.44 103 SER A C 1
ATOM 828 O O . SER A 1 103 ? -7.566 16.199 11.568 1.00 96.44 103 SER A O 1
ATOM 830 N N . TYR A 1 104 ? -6.714 14.288 10.744 1.00 96.81 104 TYR A N 1
ATOM 831 C CA . TYR A 1 104 ? -6.618 13.557 11.995 1.00 96.81 104 TYR A CA 1
ATOM 832 C C . TYR A 1 104 ? -5.157 13.272 12.313 1.00 96.81 104 TYR A C 1
ATOM 834 O O . TYR A 1 104 ? -4.423 12.760 11.469 1.00 96.81 104 TYR A O 1
ATOM 842 N N . SER A 1 105 ? -4.762 13.526 13.554 1.00 95.44 105 SER A N 1
ATOM 843 C CA . SER A 1 105 ? -3.550 12.928 14.099 1.00 95.44 105 SER A CA 1
ATOM 844 C C . SER A 1 105 ? -3.887 11.562 14.686 1.00 95.44 105 SER A C 1
ATOM 846 O O . SER A 1 105 ? -4.963 11.375 15.260 1.00 95.44 105 SER A O 1
ATOM 848 N N . LEU A 1 106 ? -2.967 10.616 14.527 1.00 95.69 106 LEU A N 1
ATOM 849 C CA . LEU A 1 106 ? -3.123 9.243 14.980 1.00 95.69 106 LEU A CA 1
ATOM 850 C C . LEU A 1 106 ? -2.008 8.867 15.957 1.00 95.69 106 LEU A C 1
ATOM 852 O O . LEU A 1 106 ? -0.820 9.057 15.670 1.00 95.69 106 LEU A O 1
ATOM 856 N N . SER A 1 107 ? -2.390 8.333 17.111 1.00 97.00 107 SER A N 1
ATOM 857 C CA . SER A 1 107 ? -1.461 7.745 18.071 1.00 97.00 107 SER A CA 1
ATOM 858 C C . SER A 1 107 ? -0.975 6.376 17.570 1.00 97.00 107 SER A C 1
ATOM 860 O O . SER A 1 107 ? -1.620 5.768 16.716 1.00 97.00 107 SER A O 1
ATOM 862 N N . PRO A 1 108 ? 0.163 5.849 18.061 1.00 96.69 108 PRO A N 1
ATOM 863 C CA . PRO A 1 108 ? 0.599 4.508 17.686 1.00 96.69 108 PRO A CA 1
ATOM 864 C C . PRO A 1 108 ? -0.487 3.449 17.940 1.00 96.69 108 PRO A C 1
ATOM 866 O O . PRO A 1 108 ? -1.104 3.419 19.006 1.00 96.69 108 PRO A O 1
ATOM 869 N N . ILE A 1 109 ? -0.700 2.580 16.954 1.00 95.19 109 ILE A N 1
ATOM 870 C CA . ILE A 1 109 ? -1.700 1.508 16.970 1.00 95.19 109 ILE A CA 1
ATOM 871 C C . ILE A 1 109 ? -0.992 0.171 17.154 1.00 95.19 109 ILE A C 1
ATOM 873 O O . ILE A 1 109 ? 0.008 -0.094 16.492 1.00 95.19 109 ILE A O 1
ATOM 877 N N . THR A 1 110 ? -1.577 -0.714 17.955 1.00 94.06 110 THR A N 1
ATOM 878 C CA . THR A 1 110 ? -1.162 -2.113 18.070 1.00 94.06 110 THR A CA 1
ATOM 879 C C . THR A 1 110 ? -2.266 -3.014 17.539 1.00 94.06 110 THR A C 1
ATOM 881 O O . THR A 1 110 ? -3.405 -2.972 18.003 1.00 94.06 110 THR A O 1
ATOM 884 N N . ILE A 1 111 ? -1.936 -3.855 16.564 1.00 92.81 111 ILE A N 1
ATOM 885 C CA . ILE A 1 111 ? -2.848 -4.883 16.062 1.00 92.81 111 ILE A CA 1
ATOM 886 C C . ILE A 1 111 ? -2.414 -6.203 16.686 1.00 92.81 111 ILE A C 1
ATOM 888 O O . ILE A 1 111 ? -1.334 -6.708 16.384 1.00 92.81 111 ILE A O 1
ATOM 892 N N . GLU A 1 112 ? -3.260 -6.730 17.568 1.00 89.19 112 GLU A N 1
ATOM 893 C CA . GLU A 1 112 ? -3.070 -8.021 18.236 1.00 89.19 112 GLU A CA 1
ATOM 894 C C . GLU A 1 112 ? -3.135 -9.194 17.253 1.00 89.19 112 GLU A C 1
ATOM 896 O O . GLU A 1 112 ? -3.637 -9.070 16.133 1.00 89.19 112 GLU A O 1
ATOM 901 N N . ASP A 1 113 ? -2.582 -10.330 17.676 1.00 87.56 113 ASP A N 1
ATOM 902 C CA . ASP A 1 113 ? -2.541 -11.557 16.883 1.00 87.56 113 ASP A CA 1
ATOM 903 C C . ASP A 1 113 ? -3.927 -11.974 16.378 1.00 87.56 113 ASP A C 1
ATOM 905 O O . ASP A 1 113 ? -4.902 -11.964 17.123 1.00 87.56 113 ASP A O 1
ATOM 909 N N . GLY A 1 114 ? -4.003 -12.347 15.100 1.00 86.44 114 GLY A N 1
ATOM 910 C CA . GLY A 1 114 ? -5.252 -12.729 14.437 1.00 86.44 114 GLY A CA 1
ATOM 911 C C . GLY A 1 114 ? -6.218 -11.579 14.125 1.00 86.44 114 GLY A C 1
ATOM 912 O O . GLY A 1 114 ? -7.145 -11.793 13.342 1.00 86.44 114 GLY A O 1
ATOM 913 N N . ASN A 1 115 ? -5.997 -10.368 14.652 1.00 90.81 115 ASN A N 1
ATOM 914 C CA . ASN A 1 115 ? -6.923 -9.260 14.443 1.00 90.81 115 ASN A CA 1
ATOM 915 C C . ASN A 1 115 ? -6.746 -8.586 13.076 1.00 90.81 115 ASN A C 1
ATOM 917 O O . ASN A 1 115 ? -5.647 -8.489 12.508 1.00 90.81 115 ASN A O 1
ATOM 921 N N . ARG A 1 116 ? -7.857 -8.048 12.569 1.00 92.94 116 ARG A N 1
ATOM 922 C CA . ARG A 1 116 ? -7.928 -7.243 11.352 1.00 92.94 116 ARG A CA 1
ATOM 923 C C . ARG A 1 116 ? -8.505 -5.869 11.652 1.00 92.94 116 ARG A C 1
ATOM 925 O O . 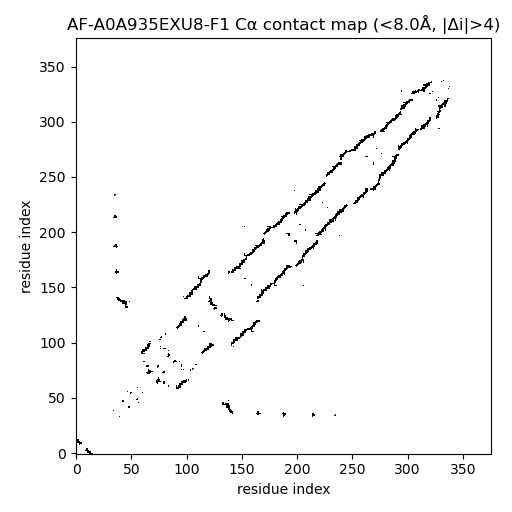ARG A 1 116 ? -9.644 -5.755 12.093 1.00 92.94 116 ARG A O 1
ATOM 932 N N . LEU A 1 117 ? -7.744 -4.833 11.321 1.00 95.94 117 LEU A N 1
ATOM 933 C CA . LEU A 1 117 ? -8.216 -3.452 11.320 1.00 95.94 117 LEU A CA 1
ATOM 934 C C . LEU A 1 117 ? -8.364 -2.958 9.880 1.00 95.94 117 LEU A C 1
ATOM 936 O O . LEU A 1 117 ? -7.466 -3.134 9.055 1.00 95.94 117 LEU A O 1
ATOM 940 N N . VAL A 1 118 ? -9.486 -2.313 9.582 1.00 97.19 118 VAL A N 1
ATOM 941 C CA . VAL A 1 118 ? -9.761 -1.694 8.285 1.00 97.19 118 VAL A CA 1
ATOM 942 C C . VAL A 1 118 ? -10.088 -0.225 8.497 1.00 97.19 118 VAL A C 1
ATOM 944 O O . VAL A 1 118 ? -11.001 0.098 9.249 1.00 97.19 118 VAL A O 1
ATOM 947 N N . LEU A 1 119 ? -9.364 0.661 7.821 1.00 97.50 119 LEU A N 1
ATOM 948 C CA . LEU A 1 119 ? -9.624 2.097 7.796 1.00 97.50 119 LEU A CA 1
ATOM 949 C C . LEU A 1 119 ? -10.102 2.489 6.399 1.00 97.50 119 LEU A C 1
ATOM 951 O O . LEU A 1 119 ? -9.393 2.260 5.418 1.00 97.50 119 LEU A O 1
ATOM 955 N N . ILE A 1 120 ? -11.293 3.074 6.298 1.00 95.81 120 ILE A N 1
ATOM 956 C CA . ILE A 1 120 ? -11.922 3.380 5.007 1.00 95.81 120 ILE A CA 1
ATOM 957 C C . ILE A 1 120 ? -12.396 4.826 4.997 1.00 95.81 120 ILE A C 1
ATOM 959 O O . ILE A 1 120 ? -13.136 5.254 5.880 1.00 95.81 120 ILE A O 1
ATOM 963 N N . ALA A 1 121 ? -12.046 5.558 3.946 1.00 95.69 121 ALA A N 1
ATOM 964 C CA . ALA A 1 121 ? -12.681 6.826 3.626 1.00 95.69 121 ALA A CA 1
ATOM 965 C C . ALA A 1 121 ? -14.066 6.590 3.011 1.00 95.69 121 ALA A C 1
ATOM 967 O O . ALA A 1 121 ? -14.182 6.064 1.900 1.00 95.69 121 ALA A O 1
ATOM 968 N N . GLY A 1 122 ? -15.116 6.994 3.713 1.00 92.69 122 GLY A N 1
ATOM 969 C CA . GLY A 1 122 ? -16.500 6.857 3.281 1.00 92.69 122 GLY A CA 1
ATOM 970 C C . GLY A 1 122 ? -17.211 8.199 3.148 1.00 92.69 122 GLY A C 1
ATOM 971 O O . GLY A 1 122 ? -16.766 9.224 3.649 1.00 92.69 122 GLY A O 1
ATOM 972 N N . SER A 1 123 ? -18.346 8.184 2.467 1.00 90.25 123 SER A N 1
ATOM 973 C CA . SER A 1 123 ? -19.336 9.256 2.492 1.00 90.25 123 SER A CA 1
ATOM 974 C C . SER A 1 123 ? -20.726 8.671 2.717 1.00 90.25 123 SER A C 1
ATOM 976 O O . SER A 1 123 ? -20.961 7.477 2.500 1.00 90.25 123 SER A O 1
ATOM 978 N N . GLY A 1 124 ? -21.648 9.530 3.135 1.00 87.56 124 GLY A N 1
ATOM 979 C CA . GLY A 1 124 ? -23.012 9.156 3.486 1.00 87.56 124 GLY A CA 1
ATOM 980 C C . GLY A 1 124 ? -23.275 9.335 4.974 1.00 87.56 124 GLY A C 1
ATOM 981 O O . GLY A 1 124 ? -22.361 9.571 5.757 1.00 87.56 124 GLY A O 1
ATOM 982 N N . GLU A 1 125 ? -24.545 9.229 5.337 1.00 82.25 125 GLU A N 1
ATOM 983 C CA . GLU A 1 125 ? -25.008 9.299 6.719 1.00 82.25 125 GLU A CA 1
ATOM 984 C C . GLU A 1 125 ? -25.657 7.949 7.062 1.00 82.25 125 GLU A C 1
ATOM 986 O O . GLU A 1 125 ? -26.518 7.481 6.303 1.00 82.25 125 GLU A O 1
ATOM 991 N N . PRO A 1 126 ? -25.246 7.289 8.157 1.00 72.19 126 PRO A N 1
ATOM 992 C CA . PRO A 1 126 ? -25.894 6.078 8.643 1.00 72.19 126 PRO A CA 1
ATOM 993 C C . PRO A 1 126 ? -27.396 6.313 8.879 1.00 72.19 126 PRO A C 1
ATOM 995 O O . PRO A 1 126 ? -27.782 7.243 9.583 1.00 72.19 126 PRO A O 1
ATOM 998 N N . SER A 1 127 ? -28.271 5.472 8.318 1.00 66.44 127 SER A N 1
ATOM 999 C CA . SER A 1 127 ? -29.716 5.574 8.581 1.00 66.44 127 SER A CA 1
ATOM 1000 C C . SER A 1 127 ? -30.068 5.145 10.009 1.00 66.44 127 SER A C 1
ATOM 1002 O O . SER A 1 127 ? -29.514 4.160 10.502 1.00 66.44 127 SER A O 1
ATOM 1004 N N . THR A 1 128 ? -31.074 5.777 10.616 1.00 60.31 128 THR A N 1
ATOM 1005 C CA . THR A 1 128 ? -31.652 5.385 11.918 1.00 60.31 128 THR A CA 1
ATOM 1006 C C . THR A 1 128 ? -32.515 4.121 11.864 1.00 60.31 128 THR A C 1
ATOM 1008 O O . THR A 1 128 ? -32.772 3.512 12.898 1.00 60.31 128 THR A O 1
ATOM 1011 N N . ASP A 1 129 ? -32.938 3.700 10.670 1.00 57.25 129 ASP A N 1
ATOM 1012 C CA . ASP A 1 129 ? -34.036 2.738 10.487 1.00 57.25 129 ASP A CA 1
ATOM 1013 C C . ASP A 1 129 ? -33.561 1.279 10.316 1.00 57.25 129 ASP A C 1
ATOM 1015 O O . ASP A 1 129 ? -34.256 0.446 9.739 1.00 57.25 129 ASP A O 1
ATOM 1019 N N . GLY A 1 130 ? -32.365 0.955 10.824 1.00 51.28 130 GLY A N 1
ATOM 1020 C CA . GLY A 1 130 ? -31.833 -0.415 10.888 1.00 51.28 130 GLY A CA 1
ATOM 1021 C C . GLY A 1 130 ? -31.047 -0.895 9.662 1.00 51.28 130 GLY A C 1
ATOM 1022 O O . GLY A 1 130 ? -30.501 -1.992 9.700 1.00 51.28 130 GLY A O 1
ATOM 1023 N N . ASP A 1 131 ? -30.933 -0.080 8.608 1.00 62.53 131 ASP A N 1
ATOM 1024 C CA . ASP A 1 131 ? -30.186 -0.400 7.376 1.00 62.53 131 ASP A CA 1
ATOM 1025 C C . ASP A 1 131 ? -28.995 0.552 7.158 1.00 62.53 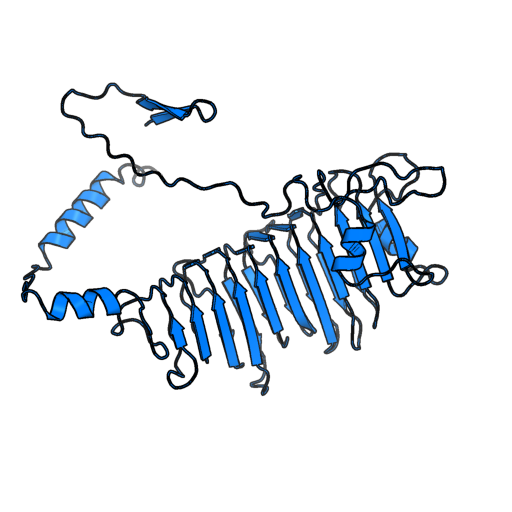131 ASP A C 1
ATOM 1027 O O . ASP A 1 131 ? -28.714 1.050 6.062 1.00 62.53 131 ASP A O 1
ATOM 1031 N N . SER A 1 132 ? -28.306 0.858 8.260 1.00 66.88 132 SER A N 1
ATOM 1032 C CA . SER A 1 132 ? -27.357 1.968 8.383 1.00 66.88 132 SER A CA 1
ATOM 1033 C C . SER A 1 132 ? -26.171 1.896 7.418 1.00 66.88 132 SER A C 1
ATOM 1035 O O . SER A 1 132 ? -25.560 2.920 7.131 1.00 66.88 132 SER A O 1
ATOM 1037 N N . LEU A 1 133 ? -25.861 0.713 6.882 1.00 78.06 133 LEU A N 1
ATOM 1038 C CA . LEU A 1 133 ? -24.711 0.476 6.009 1.00 78.06 133 LEU A CA 1
ATOM 1039 C C . LEU A 1 133 ? -25.003 0.722 4.523 1.00 78.06 133 LEU A C 1
ATOM 1041 O O . LEU A 1 133 ? -24.088 1.082 3.784 1.00 78.06 133 LEU A O 1
ATOM 1045 N N . LYS A 1 134 ? -26.255 0.606 4.055 1.00 77.31 134 LYS A N 1
ATOM 1046 C CA . LYS A 1 134 ? -26.567 0.758 2.616 1.00 77.31 134 LYS A CA 1
ATOM 1047 C C . LYS A 1 134 ? -26.336 2.164 2.078 1.00 77.31 134 LYS A C 1
ATOM 1049 O O . LYS A 1 134 ? -26.080 2.334 0.886 1.00 77.31 134 LYS A O 1
ATOM 1054 N N . LEU A 1 135 ? -26.444 3.170 2.943 1.00 82.75 135 LEU A N 1
ATOM 1055 C CA . LEU A 1 135 ? -26.222 4.568 2.575 1.00 82.75 135 LEU A CA 1
ATOM 1056 C C . LEU A 1 135 ? -24.740 4.958 2.585 1.00 82.75 135 LEU A C 1
ATOM 1058 O O . LEU A 1 135 ? -24.387 5.992 2.017 1.00 82.75 135 LEU A O 1
ATOM 1062 N N . ILE A 1 136 ? -23.881 4.126 3.178 1.00 89.00 136 ILE A N 1
ATOM 1063 C CA . ILE A 1 136 ? -22.449 4.379 3.304 1.00 89.00 136 ILE A CA 1
ATOM 1064 C C . ILE A 1 136 ? -21.728 3.888 2.057 1.00 89.00 136 ILE A C 1
ATOM 1066 O O . ILE A 1 136 ? -21.842 2.728 1.649 1.00 89.00 136 ILE A O 1
ATOM 1070 N N . LYS A 1 137 ? -20.955 4.789 1.452 1.00 90.50 137 LYS A N 1
ATOM 1071 C CA . LYS A 1 137 ? -20.230 4.543 0.206 1.00 90.50 137 LYS A CA 1
ATOM 1072 C C . LYS A 1 137 ? -18.743 4.813 0.406 1.00 90.50 137 LYS A C 1
ATOM 1074 O O . LYS A 1 137 ? -18.398 5.938 0.764 1.00 90.50 137 LYS A O 1
ATOM 1079 N N . PRO A 1 138 ? -17.850 3.850 0.118 1.00 88.25 138 PRO A N 1
ATOM 1080 C CA . PRO A 1 138 ? -16.400 4.066 0.052 1.00 88.25 138 PRO A CA 1
ATOM 1081 C C . PRO A 1 138 ? -16.026 4.953 -1.146 1.00 88.25 138 PRO A C 1
ATOM 1083 O O . PRO A 1 138 ? -15.514 4.488 -2.160 1.00 88.25 138 PRO A O 1
ATOM 1086 N N . SER A 1 139 ? -16.440 6.215 -1.155 1.00 87.69 139 SER A N 1
ATOM 1087 C CA . SER A 1 139 ? -16.355 7.108 -2.318 1.00 87.69 139 SER A CA 1
ATOM 1088 C C . SER A 1 139 ? -16.512 8.557 -1.897 1.00 87.69 139 SER A C 1
ATOM 1090 O O . SER A 1 139 ? -17.073 8.832 -0.840 1.00 87.69 139 SER A O 1
ATOM 1092 N N . TYR A 1 140 ? -16.072 9.480 -2.756 1.00 87.25 140 TYR A N 1
ATOM 1093 C CA . TYR A 1 140 ? -16.298 10.927 -2.600 1.00 87.25 140 TYR A CA 1
ATOM 1094 C C . TYR A 1 140 ? -15.776 11.543 -1.293 1.00 87.25 140 TYR A C 1
ATOM 1096 O O . TYR A 1 140 ? -16.134 12.667 -0.952 1.00 87.25 140 TYR A O 1
ATOM 1104 N N . SER A 1 141 ? -14.894 10.823 -0.602 1.00 90.06 141 SER A N 1
ATOM 1105 C CA . SER A 1 141 ? -14.221 11.246 0.616 1.00 90.06 141 SER A CA 1
ATOM 1106 C C . SER A 1 141 ? -12.734 10.913 0.536 1.00 90.06 141 SER A C 1
ATOM 1108 O O . SER A 1 141 ? -12.333 9.942 -0.123 1.00 90.06 141 SER A O 1
ATOM 1110 N N . ARG A 1 142 ? -11.944 11.775 1.170 1.00 92.50 142 ARG A N 1
ATOM 1111 C CA . ARG A 1 142 ? -10.491 11.770 1.273 1.00 92.50 142 ARG A CA 1
ATOM 1112 C C . ARG A 1 142 ? -10.082 12.440 2.599 1.00 92.50 142 ARG A C 1
ATOM 1114 O O . ARG A 1 142 ? -9.636 13.591 2.588 1.00 92.50 142 ARG A O 1
ATOM 1121 N N . PRO A 1 143 ? -10.232 11.744 3.734 1.00 95.62 143 PRO A N 1
ATOM 1122 C CA . PRO A 1 143 ? -9.675 12.178 5.002 1.00 95.62 143 PRO A CA 1
ATOM 1123 C C . PRO A 1 143 ? -8.149 12.184 4.937 1.00 95.62 143 PRO A C 1
ATOM 1125 O O . PRO A 1 143 ? -7.523 11.513 4.101 1.00 95.62 143 PRO A O 1
ATOM 1128 N N . HIS A 1 144 ? -7.560 12.947 5.845 1.00 95.81 144 HIS A N 1
ATOM 1129 C CA . HIS A 1 144 ? -6.125 13.137 5.943 1.00 95.81 144 HIS A CA 1
ATOM 1130 C C . HIS A 1 144 ? -5.622 12.640 7.301 1.00 95.81 144 HIS A C 1
ATOM 1132 O O . HIS A 1 144 ? -6.171 13.019 8.329 1.00 95.81 144 HIS A O 1
ATOM 1138 N N . ILE A 1 145 ? -4.584 11.805 7.307 1.00 96.75 145 ILE A N 1
ATOM 1139 C CA . ILE A 1 145 ? -3.782 11.512 8.498 1.00 96.75 145 ILE A CA 1
ATOM 1140 C C . ILE A 1 145 ? -2.520 12.359 8.410 1.00 96.75 145 ILE A C 1
ATOM 1142 O O . ILE A 1 145 ? -1.726 12.171 7.486 1.00 96.75 145 ILE A O 1
ATOM 1146 N N . ASP A 1 146 ? -2.357 13.289 9.345 1.00 94.50 146 ASP A N 1
ATOM 1147 C CA . ASP A 1 146 ? -1.367 14.358 9.223 1.00 94.50 146 ASP A CA 1
ATOM 1148 C C . ASP A 1 146 ? -0.012 14.044 9.859 1.00 94.50 146 ASP A C 1
ATOM 1150 O O . ASP A 1 146 ? 0.940 14.776 9.640 1.00 94.50 146 ASP A O 1
ATOM 1154 N N . ASN A 1 147 ? 0.127 12.984 10.646 1.00 93.38 147 ASN A N 1
ATOM 1155 C CA . ASN A 1 147 ? 1.340 12.708 11.421 1.00 93.38 147 ASN A CA 1
ATOM 1156 C C . ASN A 1 147 ? 1.928 11.311 11.162 1.00 93.38 147 ASN A C 1
ATOM 1158 O O . ASN A 1 147 ? 2.739 10.817 11.947 1.00 93.38 147 ASN A O 1
ATOM 1162 N N . GLY A 1 148 ? 1.535 10.694 10.053 1.00 93.06 148 GLY A N 1
ATOM 1163 C CA . GLY A 1 148 ? 1.896 9.341 9.668 1.00 93.06 148 GLY A CA 1
ATOM 1164 C C . GLY A 1 148 ? 1.156 8.293 10.491 1.00 93.06 148 GLY A C 1
ATOM 1165 O O . GLY A 1 148 ? 0.274 8.587 11.293 1.00 93.06 148 GLY A O 1
ATOM 1166 N N . MET A 1 149 ? 1.513 7.032 10.279 1.00 95.69 149 MET A N 1
ATOM 1167 C CA . MET A 1 149 ? 0.950 5.910 11.023 1.00 95.69 149 MET A CA 1
ATOM 1168 C C . MET A 1 149 ? 2.072 5.054 11.588 1.00 95.69 149 MET A C 1
ATOM 1170 O O . MET A 1 149 ? 2.912 4.565 10.837 1.00 95.69 149 MET A O 1
ATOM 1174 N N . ASN A 1 150 ? 2.063 4.833 12.901 1.00 96.38 150 ASN A N 1
ATOM 1175 C CA . ASN A 1 150 ? 2.987 3.919 13.566 1.00 96.38 150 ASN A CA 1
ATOM 1176 C C . ASN A 1 150 ? 2.199 2.699 14.037 1.00 96.38 150 ASN A C 1
ATOM 1178 O O . ASN A 1 150 ? 1.323 2.822 14.890 1.00 96.38 150 ASN A O 1
ATOM 1182 N N . ILE A 1 151 ? 2.484 1.545 13.442 1.00 96.12 151 ILE A N 1
ATOM 1183 C CA . ILE A 1 151 ? 1.734 0.308 13.633 1.00 96.12 151 ILE A CA 1
ATOM 1184 C C . ILE A 1 151 ? 2.656 -0.753 14.225 1.00 96.12 151 ILE A C 1
ATOM 1186 O O . ILE A 1 151 ? 3.673 -1.121 13.632 1.00 96.12 151 ILE A O 1
ATOM 1190 N N . GLN A 1 152 ? 2.262 -1.287 15.371 1.00 94.69 152 GLN A N 1
ATOM 1191 C CA . GLN A 1 152 ? 2.890 -2.433 15.998 1.00 94.69 152 GLN A CA 1
ATOM 1192 C C . GLN A 1 152 ? 2.068 -3.691 15.710 1.00 94.69 152 GLN A C 1
ATOM 1194 O O . GLN A 1 152 ? 0.878 -3.754 16.016 1.00 94.69 152 GLN A O 1
ATOM 1199 N N . PHE A 1 153 ? 2.694 -4.699 15.105 1.00 92.56 153 PHE A N 1
ATOM 1200 C CA . PHE A 1 153 ? 2.117 -6.041 15.034 1.00 92.56 153 PHE A CA 1
ATOM 1201 C C . PHE A 1 153 ? 2.630 -6.865 16.201 1.00 92.56 153 PHE A C 1
ATOM 1203 O O . PHE A 1 153 ? 3.842 -6.988 16.399 1.00 92.56 153 PHE A O 1
ATOM 1210 N N . ASP A 1 154 ? 1.703 -7.432 16.962 1.00 86.56 154 ASP A N 1
ATOM 1211 C CA . ASP A 1 154 ? 2.046 -8.266 18.103 1.00 86.56 154 ASP A CA 1
ATOM 1212 C C . ASP A 1 154 ? 2.561 -9.649 17.678 1.00 86.56 154 ASP A C 1
ATOM 1214 O O . ASP A 1 154 ? 2.539 -10.045 16.507 1.00 86.56 154 ASP A O 1
ATOM 1218 N N . GLU A 1 155 ? 3.108 -10.377 18.646 1.00 71.62 155 GLU A N 1
ATOM 1219 C CA . GLU A 1 155 ? 3.844 -11.617 18.420 1.00 71.62 155 GLU A CA 1
ATOM 1220 C C . GLU A 1 155 ? 2.906 -12.799 18.134 1.00 71.62 155 GLU A C 1
ATOM 1222 O O . GLU A 1 155 ? 2.514 -13.483 19.080 1.00 71.62 155 GLU A O 1
ATOM 1227 N N . LYS A 1 156 ? 2.567 -13.044 16.852 1.00 66.81 156 LYS A N 1
ATOM 1228 C CA . LYS A 1 156 ? 2.155 -14.337 16.239 1.00 66.81 156 LYS A CA 1
ATOM 1229 C C . LYS A 1 156 ? 1.713 -14.132 14.765 1.00 66.81 156 LYS A C 1
ATOM 1231 O O . LYS A 1 156 ? 2.367 -13.382 14.047 1.00 66.81 156 LYS A O 1
ATOM 1236 N N . LEU A 1 157 ? 0.778 -14.929 14.237 1.00 69.06 157 LEU A N 1
ATOM 1237 C CA . LEU A 1 157 ? 0.444 -15.060 12.817 1.00 69.06 157 LEU A CA 1
ATOM 1238 C C . LEU A 1 157 ? -0.937 -14.452 12.542 1.00 69.06 157 LEU A C 1
ATOM 1240 O O . LEU A 1 157 ? -1.940 -14.984 13.001 1.00 69.06 157 LEU A O 1
ATOM 1244 N N . GLY A 1 158 ? -1.006 -13.473 11.638 1.00 75.62 158 GLY A N 1
ATOM 1245 C CA . GLY A 1 158 ? -2.266 -13.116 10.970 1.00 75.62 158 GLY A CA 1
ATOM 1246 C C . GLY A 1 158 ? -2.757 -11.689 11.185 1.00 75.62 158 GLY A C 1
ATOM 1247 O O . GLY A 1 158 ? -3.847 -11.366 10.718 1.00 75.62 158 GLY A O 1
ATOM 1248 N N . ASN A 1 159 ? -1.958 -10.828 11.818 1.00 89.38 159 ASN A N 1
ATOM 1249 C CA . ASN A 1 159 ? -2.253 -9.403 11.963 1.00 89.38 159 ASN A CA 1
ATOM 1250 C C . ASN A 1 159 ? -2.463 -8.781 10.576 1.00 89.38 159 ASN A C 1
ATOM 1252 O O . ASN A 1 159 ? -1.634 -8.956 9.670 1.00 89.38 159 ASN A O 1
ATOM 1256 N N . SER A 1 160 ? -3.567 -8.058 10.389 1.00 93.81 160 SER A N 1
ATOM 1257 C CA . SER A 1 160 ? -3.857 -7.422 9.105 1.00 93.81 160 SER A CA 1
ATOM 1258 C C . SER A 1 160 ? -4.373 -5.999 9.250 1.00 93.81 160 SER A C 1
ATOM 1260 O O . SER A 1 160 ? -5.263 -5.715 10.047 1.00 93.81 160 SER A O 1
ATOM 1262 N N . LEU A 1 161 ? -3.803 -5.106 8.446 1.00 96.62 161 LEU A N 1
ATOM 1263 C CA . LEU A 1 161 ? -4.250 -3.730 8.299 1.00 96.62 161 LEU A CA 1
ATOM 1264 C C . LEU A 1 161 ? -4.665 -3.505 6.848 1.00 96.62 161 LEU A C 1
ATOM 1266 O O . LEU A 1 161 ? -3.904 -3.799 5.924 1.00 96.62 161 LEU A O 1
ATOM 1270 N N . HIS A 1 162 ? -5.866 -2.978 6.653 1.00 97.25 162 HIS A N 1
ATOM 1271 C CA . HIS A 1 162 ? -6.352 -2.539 5.354 1.00 97.25 162 HIS A CA 1
ATOM 1272 C C . HIS A 1 162 ? -6.663 -1.045 5.402 1.00 97.25 162 HIS A C 1
ATOM 1274 O O . HIS A 1 162 ? -7.312 -0.577 6.334 1.00 97.25 162 HIS A O 1
ATOM 1280 N N . ILE A 1 163 ? -6.202 -0.294 4.406 1.00 97.25 163 ILE A N 1
ATOM 1281 C CA . ILE A 1 163 ? -6.419 1.149 4.307 1.00 97.25 163 ILE A CA 1
ATOM 1282 C C . ILE A 1 163 ? -6.958 1.462 2.913 1.00 97.25 163 ILE A C 1
ATOM 1284 O O . ILE A 1 163 ? -6.331 1.092 1.916 1.00 97.25 163 ILE A O 1
ATOM 1288 N N . ASP A 1 164 ? -8.093 2.156 2.843 1.00 96.31 164 ASP A N 1
ATOM 1289 C CA . ASP A 1 164 ? -8.728 2.563 1.588 1.00 96.31 164 ASP A CA 1
ATOM 1290 C C . ASP A 1 164 ? -9.086 4.053 1.571 1.00 96.31 164 ASP A C 1
ATOM 1292 O O . ASP A 1 164 ? -9.831 4.541 2.423 1.00 96.31 164 ASP A O 1
ATOM 1296 N N . GLY A 1 165 ? -8.590 4.782 0.567 1.00 95.62 165 GLY A N 1
ATOM 1297 C CA . GLY A 1 165 ? -9.079 6.132 0.265 1.00 95.62 165 GLY A CA 1
ATOM 1298 C C . GLY A 1 165 ? -8.481 7.271 1.094 1.00 95.62 165 GLY A C 1
ATOM 1299 O O . GLY A 1 165 ? -9.038 8.366 1.085 1.00 95.62 165 GLY A O 1
ATOM 1300 N N . ILE A 1 166 ? -7.383 7.040 1.818 1.00 96.38 166 ILE A N 1
ATOM 1301 C CA . ILE A 1 166 ? -6.834 7.996 2.796 1.00 96.38 166 ILE A CA 1
ATOM 1302 C C . ILE A 1 166 ? -5.586 8.708 2.241 1.00 96.38 166 ILE A C 1
ATOM 1304 O O . ILE A 1 166 ? -4.736 8.100 1.579 1.00 96.38 166 ILE A O 1
ATOM 1308 N N . LEU A 1 167 ? -5.464 10.014 2.505 1.00 96.25 167 LEU A N 1
ATOM 1309 C CA . LEU A 1 167 ? -4.208 10.757 2.352 1.00 96.25 167 LEU A CA 1
ATOM 1310 C C . LEU A 1 167 ? -3.398 10.637 3.646 1.00 96.25 167 LEU A C 1
ATOM 1312 O O . LEU A 1 167 ? -3.905 10.973 4.707 1.00 96.25 167 LEU A O 1
ATOM 1316 N N . ILE A 1 168 ? -2.149 10.190 3.561 1.00 96.00 168 ILE A N 1
ATOM 1317 C CA . ILE A 1 168 ? -1.270 10.011 4.720 1.00 96.00 168 ILE A CA 1
ATOM 1318 C C . ILE A 1 168 ? -0.014 10.855 4.509 1.00 96.00 168 ILE A C 1
ATOM 1320 O O . ILE A 1 168 ? 0.802 10.567 3.628 1.00 96.00 168 ILE A O 1
ATOM 1324 N N . GLU A 1 169 ? 0.141 11.894 5.318 1.00 93.75 169 GLU A N 1
ATOM 1325 C CA . GLU A 1 169 ? 1.364 12.685 5.425 1.00 93.75 169 GLU A CA 1
ATOM 1326 C C . GLU A 1 169 ? 2.239 12.101 6.538 1.00 93.75 169 GLU A C 1
ATOM 1328 O O . GLU A 1 169 ? 1.743 11.825 7.619 1.00 93.75 169 GLU A O 1
ATOM 1333 N N . GLY A 1 170 ? 3.531 11.879 6.282 1.00 90.69 170 GLY A N 1
ATOM 1334 C CA . GLY A 1 170 ? 4.478 11.273 7.235 1.00 90.69 170 GLY A CA 1
ATOM 1335 C C . GLY A 1 170 ? 4.709 9.768 7.045 1.00 90.69 170 GLY A C 1
ATOM 1336 O O . GLY A 1 170 ? 5.622 9.208 7.647 1.00 90.69 170 GLY A O 1
ATOM 1337 N N . GLY A 1 171 ? 3.944 9.118 6.163 1.00 92.75 171 GLY A N 1
ATOM 1338 C CA . GLY A 1 171 ? 4.139 7.714 5.795 1.00 92.75 171 GLY A CA 1
ATOM 1339 C C . GLY A 1 171 ? 3.597 6.692 6.801 1.00 92.75 171 GLY A C 1
ATOM 1340 O O . GLY A 1 171 ? 2.863 7.027 7.729 1.00 92.75 171 GLY A O 1
ATOM 1341 N N . ILE A 1 172 ? 3.923 5.416 6.581 1.00 95.88 172 ILE A N 1
ATOM 1342 C CA . ILE A 1 172 ? 3.495 4.286 7.420 1.00 95.88 172 ILE A CA 1
ATOM 1343 C C . ILE A 1 172 ? 4.722 3.518 7.916 1.00 95.88 172 ILE A C 1
ATOM 1345 O O . ILE A 1 172 ? 5.523 3.031 7.120 1.00 95.88 172 ILE A O 1
ATOM 1349 N N . ASN A 1 173 ? 4.825 3.339 9.226 1.00 95.56 173 ASN A N 1
ATOM 1350 C CA . ASN A 1 173 ? 5.861 2.551 9.877 1.00 95.56 173 ASN A CA 1
ATOM 1351 C C . ASN A 1 173 ? 5.225 1.313 10.511 1.00 95.56 173 ASN A C 1
ATOM 1353 O O . ASN A 1 173 ? 4.368 1.439 11.382 1.00 95.56 173 ASN A O 1
ATOM 1357 N N . ILE A 1 174 ? 5.641 0.126 10.074 1.00 95.06 174 ILE A N 1
ATOM 1358 C CA . ILE A 1 174 ? 5.254 -1.159 10.663 1.00 95.06 174 ILE A CA 1
ATOM 1359 C C . ILE A 1 174 ? 6.457 -1.756 11.387 1.00 95.06 174 ILE A C 1
ATOM 1361 O O . ILE A 1 174 ? 7.538 -1.919 10.812 1.00 95.06 174 ILE A O 1
ATOM 1365 N N . SER A 1 175 ? 6.262 -2.140 12.642 1.00 93.94 175 SER A N 1
ATOM 1366 C CA . SER A 1 175 ? 7.292 -2.805 13.435 1.00 93.94 175 SER A CA 1
ATOM 1367 C C . SER A 1 175 ? 6.724 -3.877 14.354 1.00 93.94 175 SER A C 1
ATOM 1369 O O . SER A 1 175 ? 5.525 -3.940 14.614 1.00 93.94 175 SER A O 1
ATOM 1371 N N . SER A 1 176 ? 7.611 -4.723 14.862 1.00 91.31 176 SER A N 1
ATOM 1372 C CA . SER A 1 176 ? 7.327 -5.630 15.969 1.00 91.31 176 SER A CA 1
ATOM 1373 C C . SER A 1 176 ? 8.574 -5.772 16.843 1.00 91.31 176 SER A C 1
ATOM 1375 O O . SER A 1 176 ? 9.704 -5.705 16.341 1.00 91.31 176 SER A O 1
ATOM 1377 N N . ASP A 1 177 ? 8.373 -5.950 18.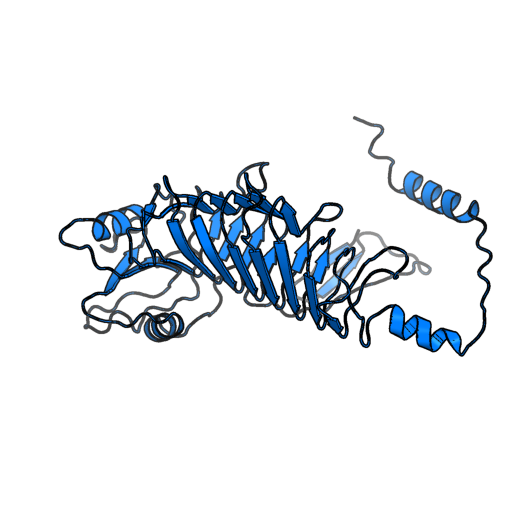149 1.00 88.31 177 ASP A N 1
ATOM 1378 C CA . ASP A 1 177 ? 9.462 -6.118 19.120 1.00 88.31 177 ASP A CA 1
ATOM 1379 C C . ASP A 1 177 ? 10.216 -7.439 18.905 1.00 88.31 177 ASP A C 1
ATOM 1381 O O . ASP A 1 177 ? 11.433 -7.518 19.099 1.00 88.31 177 ASP A O 1
ATOM 1385 N N . LYS A 1 178 ? 9.508 -8.474 18.439 1.00 84.75 178 LYS A N 1
ATOM 1386 C CA . LYS A 1 178 ? 10.077 -9.754 17.997 1.00 84.75 178 LYS A CA 1
ATOM 1387 C C . LYS A 1 178 ? 9.671 -10.047 16.555 1.00 84.75 178 LYS A C 1
ATOM 1389 O O . LYS A 1 178 ? 8.892 -9.328 15.948 1.00 84.75 178 LYS A O 1
ATOM 1394 N N . GLN A 1 179 ? 10.218 -11.116 15.977 1.00 85.12 179 GLN A N 1
ATOM 1395 C CA . GLN A 1 179 ? 9.848 -11.526 14.623 1.00 85.12 179 GLN A CA 1
ATOM 1396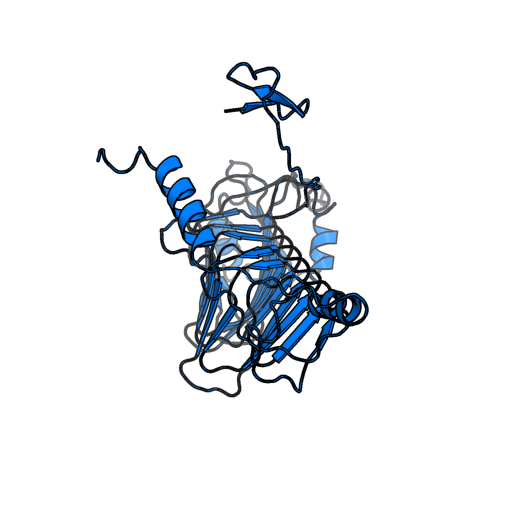 C C . GLN A 1 179 ? 8.353 -11.881 14.559 1.00 85.12 179 GLN A C 1
ATOM 1398 O O . GLN A 1 179 ? 7.933 -12.881 15.141 1.00 85.12 179 GLN A O 1
ATOM 1403 N N . SER A 1 180 ? 7.588 -11.110 13.787 1.00 88.50 180 SER A N 1
ATOM 1404 C CA . SER A 1 180 ? 6.159 -11.339 13.535 1.00 88.50 180 SER A CA 1
ATOM 1405 C C . SER A 1 180 ? 5.879 -11.525 12.035 1.00 88.50 180 SER A C 1
ATOM 1407 O O . SER A 1 180 ? 6.794 -11.424 11.206 1.00 88.50 180 SER A O 1
ATOM 1409 N N . ASN A 1 181 ? 4.631 -11.842 11.680 1.00 89.50 181 ASN A N 1
ATOM 1410 C CA . ASN A 1 181 ? 4.145 -11.856 10.303 1.00 89.50 181 ASN A CA 1
ATOM 1411 C C . ASN A 1 181 ? 2.862 -11.032 10.210 1.00 89.50 181 ASN A C 1
ATOM 1413 O O . ASN A 1 181 ? 1.998 -11.140 11.073 1.00 89.50 181 ASN A O 1
ATOM 1417 N N . GLY A 1 182 ? 2.676 -10.303 9.116 1.00 91.94 182 GLY A N 1
ATOM 1418 C CA . GLY A 1 182 ? 1.424 -9.586 8.924 1.00 91.94 182 GLY A CA 1
ATOM 1419 C C . GLY A 1 182 ? 1.149 -9.182 7.490 1.00 91.94 182 GLY A C 1
ATOM 1420 O O . GLY A 1 182 ? 1.973 -9.359 6.587 1.00 91.94 182 GLY A O 1
ATOM 1421 N N . LYS A 1 183 ? -0.049 -8.648 7.285 1.00 94.50 183 LYS A N 1
ATOM 1422 C CA . LYS A 1 183 ? -0.542 -8.208 5.984 1.00 94.50 183 LYS A CA 1
ATOM 1423 C C . LYS A 1 183 ? -0.877 -6.723 6.031 1.00 94.50 183 LYS A C 1
ATOM 1425 O O . LYS A 1 183 ? -1.588 -6.278 6.927 1.00 94.50 183 LYS A O 1
ATOM 1430 N N . LEU A 1 184 ? -0.386 -5.977 5.049 1.00 96.50 184 LEU A N 1
ATOM 1431 C CA . LEU A 1 184 ? -0.786 -4.597 4.812 1.00 96.50 184 LEU A CA 1
ATOM 1432 C C . LEU A 1 184 ? -1.367 -4.491 3.407 1.00 96.50 184 LEU A C 1
ATOM 1434 O O . LEU A 1 184 ? -0.660 -4.684 2.419 1.00 96.50 184 LEU A O 1
ATOM 1438 N N . ASP A 1 185 ? -2.642 -4.141 3.330 1.00 97.06 185 ASP A N 1
ATOM 1439 C CA . ASP A 1 185 ? -3.297 -3.790 2.080 1.00 97.06 185 ASP A CA 1
ATOM 1440 C C . ASP A 1 185 ? -3.549 -2.280 2.063 1.00 97.06 185 ASP A C 1
ATOM 1442 O O . ASP A 1 185 ? -4.249 -1.739 2.914 1.00 97.06 185 ASP A O 1
ATOM 1446 N N . ILE A 1 186 ? -2.978 -1.594 1.080 1.00 96.94 186 ILE A N 1
ATOM 1447 C CA . ILE A 1 186 ? -3.182 -0.168 0.847 1.00 96.94 186 ILE A CA 1
ATOM 1448 C C . ILE A 1 186 ? -3.861 -0.031 -0.505 1.00 96.94 186 ILE A C 1
ATOM 1450 O O . ILE A 1 186 ? -3.359 -0.509 -1.524 1.00 96.94 186 ILE A O 1
ATOM 1454 N N . THR A 1 187 ? -5.011 0.620 -0.533 1.00 95.56 187 THR A N 1
ATOM 1455 C CA . THR A 1 187 ? -5.794 0.771 -1.752 1.00 95.56 187 THR A CA 1
ATOM 1456 C C . THR A 1 187 ? -6.265 2.201 -1.885 1.00 95.56 187 THR A C 1
ATOM 1458 O O . THR A 1 187 ? -6.681 2.811 -0.912 1.00 95.56 187 THR A O 1
ATOM 1461 N N . HIS A 1 188 ? -6.157 2.786 -3.076 1.00 95.00 188 HIS A N 1
ATOM 1462 C CA . HIS A 1 188 ? -6.625 4.154 -3.292 1.00 95.00 188 HIS A CA 1
ATOM 1463 C C . HIS A 1 188 ? -6.078 5.149 -2.250 1.00 95.00 188 HIS A C 1
ATOM 1465 O O . HIS A 1 188 ? -6.818 5.986 -1.758 1.00 95.00 188 HIS A O 1
ATOM 1471 N N . CYS A 1 189 ? -4.801 5.067 -1.882 1.00 96.00 189 CYS A N 1
ATOM 1472 C CA . CYS A 1 189 ? -4.199 6.006 -0.926 1.00 96.00 189 CYS A CA 1
ATOM 1473 C C . CYS A 1 189 ? -3.134 6.867 -1.599 1.00 96.00 189 CYS A C 1
ATOM 1475 O O . CYS A 1 189 ? -2.512 6.454 -2.581 1.00 96.00 189 CYS A O 1
ATOM 1477 N N . THR A 1 190 ? -2.890 8.050 -1.040 1.00 95.50 190 THR A N 1
ATOM 1478 C CA . THR A 1 190 ? -1.664 8.810 -1.312 1.00 95.50 190 THR A CA 1
ATOM 1479 C C . THR A 1 190 ? -0.843 8.865 -0.039 1.00 95.50 190 THR A C 1
ATOM 1481 O O . THR A 1 190 ? -1.353 9.297 0.988 1.00 95.50 190 THR A O 1
ATOM 1484 N N . LEU A 1 191 ? 0.415 8.450 -0.117 1.00 95.19 191 LEU A N 1
ATOM 1485 C CA . LEU A 1 191 ? 1.388 8.571 0.958 1.00 95.19 191 LEU A CA 1
ATOM 1486 C C . LEU A 1 191 ? 2.421 9.611 0.538 1.00 95.19 191 LEU A C 1
ATOM 1488 O O . LEU A 1 191 ? 3.010 9.496 -0.539 1.00 95.19 191 LEU A O 1
ATOM 1492 N N . THR A 1 192 ? 2.649 10.611 1.378 1.00 91.88 192 THR A N 1
ATOM 1493 C CA . THR A 1 192 ? 3.670 11.637 1.155 1.00 91.88 192 THR A CA 1
ATOM 1494 C C . THR A 1 192 ? 4.529 11.803 2.394 1.00 91.88 192 THR A C 1
ATOM 1496 O O . THR A 1 192 ? 4.046 11.648 3.514 1.00 91.88 192 THR A O 1
ATOM 1499 N N . SER A 1 193 ? 5.809 12.110 2.200 1.00 83.25 193 SER A N 1
ATOM 1500 C CA . SER A 1 193 ? 6.671 12.465 3.323 1.00 83.25 193 SER A CA 1
ATOM 1501 C C . SER A 1 193 ? 6.412 13.906 3.762 1.00 83.25 193 SER A C 1
ATOM 1503 O O . SER A 1 193 ? 6.052 14.751 2.938 1.00 83.25 193 SER A O 1
ATOM 1505 N N . ARG A 1 194 ? 6.600 14.159 5.059 1.00 72.12 194 ARG A N 1
ATOM 1506 C CA . ARG A 1 194 ? 6.649 15.496 5.665 1.00 72.12 194 ARG A CA 1
ATOM 1507 C C . ARG A 1 194 ? 8.059 16.090 5.613 1.00 72.12 194 ARG A C 1
ATOM 1509 O O . ARG A 1 194 ? 8.214 17.304 5.504 1.00 72.12 194 ARG A O 1
ATOM 1516 N N . ASP A 1 195 ? 9.071 15.231 5.671 1.00 66.44 195 ASP A N 1
ATOM 1517 C CA . ASP A 1 195 ? 10.462 15.618 5.873 1.00 66.44 195 ASP A CA 1
ATOM 1518 C C . ASP A 1 195 ? 11.296 15.456 4.597 1.00 66.44 195 ASP A C 1
ATOM 1520 O O . ASP A 1 195 ? 10.876 14.865 3.600 1.00 66.44 195 ASP A O 1
ATOM 1524 N N . ALA A 1 196 ? 12.536 15.954 4.646 1.00 59.94 196 ALA A N 1
ATOM 1525 C CA . ALA A 1 196 ? 13.544 15.675 3.622 1.00 59.94 196 ALA A CA 1
ATOM 1526 C C . ALA A 1 196 ? 13.846 14.168 3.494 1.00 59.94 196 ALA A C 1
ATOM 1528 O O . ALA A 1 196 ? 14.288 13.715 2.436 1.00 59.94 196 ALA A O 1
ATOM 1529 N N . ASP A 1 197 ? 13.591 13.394 4.555 1.00 62.34 197 ASP A N 1
ATOM 1530 C CA . ASP A 1 197 ? 13.600 11.940 4.496 1.00 62.34 197 ASP A CA 1
ATOM 1531 C C . ASP A 1 197 ? 12.412 11.463 3.663 1.00 62.34 197 ASP A C 1
ATOM 1533 O O . ASP A 1 197 ? 11.258 11.500 4.077 1.00 62.34 197 ASP A O 1
ATOM 1537 N N . THR A 1 198 ? 12.691 10.974 2.461 1.00 75.44 198 THR A N 1
ATOM 1538 C CA . THR A 1 198 ? 11.664 10.511 1.520 1.00 75.44 198 THR A CA 1
ATOM 1539 C C . THR A 1 198 ? 11.071 9.154 1.903 1.00 75.44 198 THR A C 1
ATOM 1541 O O . THR A 1 198 ? 10.372 8.556 1.096 1.00 75.44 198 THR A O 1
ATOM 1544 N N . ASN A 1 199 ? 11.346 8.617 3.095 1.00 86.06 199 ASN A N 1
ATOM 1545 C CA . ASN A 1 199 ? 10.842 7.311 3.512 1.00 86.06 199 ASN A CA 1
ATOM 1546 C C . ASN A 1 199 ? 9.358 7.429 3.871 1.00 86.06 199 ASN A C 1
ATOM 1548 O O . ASN A 1 199 ? 9.004 7.948 4.921 1.00 86.06 199 ASN A O 1
ATOM 1552 N N . ILE A 1 200 ? 8.492 6.932 2.994 1.00 91.81 200 ILE A N 1
ATOM 1553 C CA . ILE A 1 200 ? 7.032 6.981 3.171 1.00 91.81 200 ILE A CA 1
ATOM 1554 C C . ILE A 1 200 ? 6.453 5.643 3.625 1.00 91.81 200 ILE A C 1
ATOM 1556 O O . ILE A 1 200 ? 5.288 5.560 4.007 1.00 91.81 200 ILE A O 1
ATOM 1560 N N . PHE A 1 201 ? 7.265 4.591 3.599 1.00 94.56 201 PHE A N 1
ATOM 1561 C CA . PHE A 1 201 ? 6.946 3.316 4.213 1.00 94.56 201 PHE A CA 1
ATOM 1562 C C . PHE A 1 201 ? 8.200 2.718 4.838 1.00 94.56 201 PHE A C 1
ATOM 1564 O O . PHE A 1 201 ? 9.247 2.658 4.184 1.00 94.56 201 PHE A O 1
ATOM 1571 N N . SER A 1 202 ? 8.083 2.212 6.059 1.00 94.00 202 SER A N 1
ATOM 1572 C CA . SER A 1 202 ? 9.114 1.391 6.676 1.00 94.00 202 SER A CA 1
ATOM 1573 C C . SER A 1 202 ? 8.510 0.145 7.317 1.00 94.00 202 SER A C 1
ATOM 1575 O O . SER A 1 202 ? 7.437 0.184 7.911 1.00 94.00 202 SER A O 1
ATOM 1577 N N . CYS A 1 203 ? 9.194 -0.986 7.171 1.00 94.19 203 CYS A N 1
ATOM 1578 C CA . CYS A 1 203 ? 8.834 -2.242 7.815 1.00 94.19 203 CYS A CA 1
ATOM 1579 C C . CYS A 1 203 ? 10.076 -2.853 8.457 1.00 94.19 203 CYS A C 1
ATOM 1581 O O . CYS A 1 203 ? 11.095 -3.023 7.779 1.00 94.19 203 CYS A O 1
ATOM 1583 N N . SER A 1 204 ? 9.999 -3.171 9.750 1.00 92.25 204 SER A N 1
ATOM 1584 C CA . SER A 1 204 ? 11.092 -3.809 10.487 1.00 92.25 204 SER A CA 1
ATOM 1585 C C . SER A 1 204 ? 10.612 -4.966 11.361 1.00 92.25 204 SER A C 1
ATOM 1587 O O . SER A 1 204 ? 9.562 -4.875 11.987 1.00 92.25 204 SER A O 1
ATOM 1589 N N . ASN A 1 205 ? 11.374 -6.067 11.395 1.00 89.25 205 ASN A N 1
ATOM 1590 C CA . ASN A 1 205 ? 11.078 -7.283 12.180 1.00 89.25 205 ASN A CA 1
ATOM 1591 C C . ASN A 1 205 ? 9.725 -7.963 11.872 1.00 89.25 205 ASN A C 1
ATOM 1593 O O . ASN A 1 205 ? 9.259 -8.814 12.629 1.00 89.25 205 ASN A O 1
ATOM 1597 N N . VAL A 1 206 ? 9.094 -7.629 10.746 1.00 90.19 206 VAL A N 1
ATOM 1598 C CA . VAL A 1 206 ? 7.794 -8.176 10.340 1.00 90.19 206 VAL A CA 1
ATOM 1599 C C . VAL A 1 206 ? 7.921 -8.778 8.954 1.00 90.19 206 VAL A C 1
ATOM 1601 O O . VAL A 1 206 ? 8.160 -8.069 7.980 1.00 90.19 206 VAL A O 1
ATOM 1604 N N . ASP A 1 207 ? 7.734 -10.088 8.844 1.00 90.25 207 ASP A N 1
ATOM 1605 C CA . ASP A 1 207 ? 7.588 -10.740 7.549 1.00 90.25 207 ASP A CA 1
ATOM 1606 C C . ASP A 1 207 ? 6.231 -10.316 6.947 1.00 90.25 207 ASP A C 1
ATOM 1608 O O . ASP A 1 207 ? 5.170 -10.736 7.413 1.00 90.25 207 ASP A O 1
ATOM 1612 N N . ILE A 1 208 ? 6.257 -9.433 5.947 1.00 91.56 208 ILE A N 1
ATOM 1613 C CA . ILE A 1 208 ? 5.079 -8.703 5.477 1.00 91.56 208 ILE A CA 1
ATOM 1614 C C . ILE A 1 208 ? 4.597 -9.159 4.096 1.00 91.56 208 ILE A C 1
ATOM 1616 O O . ILE A 1 208 ? 5.373 -9.321 3.147 1.00 91.56 208 ILE A O 1
ATOM 1620 N N . GLN A 1 209 ? 3.280 -9.313 3.973 1.00 94.44 209 GLN A N 1
ATOM 1621 C CA . GLN A 1 209 ? 2.573 -9.315 2.695 1.00 94.44 209 GLN A CA 1
ATOM 1622 C C . GLN A 1 209 ? 2.015 -7.911 2.450 1.00 94.44 209 GLN A C 1
ATOM 1624 O O . GLN A 1 209 ? 1.022 -7.523 3.061 1.00 94.44 209 GLN A O 1
ATOM 1629 N N . LEU A 1 210 ? 2.680 -7.140 1.590 1.00 95.75 210 LEU A N 1
ATOM 1630 C CA . LEU A 1 210 ? 2.271 -5.791 1.212 1.00 95.75 210 LEU A CA 1
ATOM 1631 C C . LEU A 1 210 ? 1.562 -5.828 -0.141 1.00 95.75 210 LEU A C 1
ATOM 1633 O O . LEU A 1 210 ? 2.187 -6.165 -1.146 1.00 95.75 210 LEU A O 1
ATOM 1637 N N . THR A 1 211 ? 0.301 -5.405 -0.184 1.00 96.94 211 THR A N 1
ATOM 1638 C CA . THR A 1 211 ? -0.420 -5.151 -1.435 1.00 96.94 211 THR A CA 1
ATOM 1639 C C . THR A 1 211 ? -0.755 -3.673 -1.540 1.00 96.94 211 THR A C 1
ATOM 1641 O O . THR A 1 211 ? -1.487 -3.142 -0.716 1.00 96.94 211 THR A O 1
ATOM 1644 N N . ALA A 1 212 ? -0.273 -3.017 -2.587 1.00 96.44 212 ALA A N 1
ATOM 1645 C CA . ALA A 1 212 ? -0.634 -1.655 -2.935 1.00 96.44 212 ALA A CA 1
ATOM 1646 C C . ALA A 1 212 ? -1.417 -1.640 -4.249 1.00 96.44 212 ALA A C 1
ATOM 1648 O O . ALA A 1 212 ? -0.911 -2.129 -5.261 1.00 96.44 212 ALA A O 1
ATOM 1649 N N . ARG A 1 213 ? -2.633 -1.083 -4.256 1.00 95.19 213 ARG A N 1
ATOM 1650 C CA . ARG A 1 213 ? -3.452 -0.938 -5.472 1.00 95.19 213 ARG A CA 1
ATOM 1651 C C . ARG A 1 213 ? -3.903 0.499 -5.660 1.00 95.19 213 ARG A C 1
ATOM 1653 O O . ARG A 1 213 ? -4.501 1.075 -4.755 1.00 95.19 213 ARG A O 1
ATOM 1660 N N . LYS A 1 214 ? -3.716 1.060 -6.857 1.00 94.06 214 LYS A N 1
ATOM 1661 C CA . LYS A 1 214 ? -4.194 2.417 -7.178 1.00 94.06 214 LYS A CA 1
ATOM 1662 C C . LYS A 1 214 ? -3.669 3.479 -6.204 1.00 94.06 214 LYS A C 1
ATOM 1664 O O . LYS A 1 214 ? -4.383 4.420 -5.855 1.00 94.06 214 LYS A O 1
ATOM 1669 N N . CYS A 1 215 ? -2.424 3.333 -5.763 1.00 95.00 215 CYS A N 1
ATOM 1670 C CA . CYS A 1 215 ? -1.789 4.207 -4.781 1.00 95.00 215 CYS A CA 1
ATOM 1671 C C . CYS A 1 215 ? -0.820 5.200 -5.428 1.00 95.00 215 CYS A C 1
ATOM 1673 O O . CYS A 1 215 ? -0.275 4.949 -6.502 1.00 95.00 215 CYS A O 1
ATOM 1675 N N . ILE A 1 216 ? -0.562 6.308 -4.735 1.00 93.81 216 ILE A N 1
ATOM 1676 C CA . ILE A 1 216 ? 0.566 7.201 -5.017 1.00 93.81 216 ILE A CA 1
ATOM 1677 C C . ILE A 1 216 ? 1.487 7.182 -3.802 1.00 93.81 216 ILE A C 1
ATOM 1679 O O . ILE A 1 216 ? 1.080 7.534 -2.700 1.00 93.81 216 ILE A O 1
ATOM 1683 N N . PHE A 1 217 ? 2.731 6.784 -4.015 1.00 93.81 217 PHE A N 1
ATOM 1684 C CA . PHE A 1 217 ? 3.796 6.767 -3.027 1.00 93.81 217 PHE A CA 1
ATOM 1685 C C . PHE A 1 217 ? 4.800 7.851 -3.402 1.00 93.81 217 PHE A C 1
ATOM 1687 O O . PHE A 1 217 ? 5.635 7.658 -4.289 1.00 93.81 217 PHE A O 1
ATOM 1694 N N . ASN A 1 218 ? 4.690 9.009 -2.754 1.00 91.69 218 ASN A N 1
ATOM 1695 C CA . ASN A 1 218 ? 5.600 10.123 -2.970 1.00 91.69 218 ASN A CA 1
ATOM 1696 C C . ASN A 1 218 ? 6.865 9.971 -2.113 1.00 91.69 218 ASN A C 1
ATOM 1698 O O . ASN A 1 218 ? 7.081 10.715 -1.156 1.00 91.69 218 ASN A O 1
ATOM 1702 N N . GLY A 1 219 ? 7.645 8.940 -2.418 1.00 90.38 219 GLY A N 1
ATOM 1703 C CA . GLY A 1 219 ? 8.838 8.575 -1.678 1.00 90.38 219 GLY A CA 1
ATOM 1704 C C . GLY A 1 219 ? 9.114 7.079 -1.723 1.00 90.38 219 GLY A C 1
ATOM 1705 O O . GLY A 1 219 ? 8.620 6.343 -2.578 1.00 90.38 219 GLY A O 1
ATOM 1706 N N . SER A 1 220 ? 9.936 6.643 -0.784 1.00 91.44 220 SER A N 1
ATOM 1707 C CA . SER A 1 220 ? 10.630 5.375 -0.817 1.00 91.44 220 SER A CA 1
ATOM 1708 C C . SER A 1 220 ? 10.075 4.365 0.185 1.00 91.44 220 SER A C 1
ATOM 1710 O O . SER A 1 220 ? 9.659 4.724 1.290 1.00 91.44 220 SER A O 1
ATOM 1712 N N . LEU A 1 221 ? 10.109 3.087 -0.193 1.00 93.69 221 LEU A N 1
ATOM 1713 C CA . LEU A 1 221 ? 9.681 1.959 0.631 1.00 93.69 221 LEU A CA 1
ATOM 1714 C C . LEU A 1 221 ? 10.915 1.272 1.231 1.00 93.69 221 LEU A C 1
ATOM 1716 O O . LEU A 1 221 ? 11.840 0.895 0.505 1.00 93.69 221 LEU A O 1
ATOM 1720 N N . ARG A 1 222 ? 10.948 1.113 2.555 1.00 93.50 222 ARG A N 1
ATOM 1721 C CA . ARG A 1 222 ? 12.083 0.558 3.305 1.00 93.50 222 ARG A CA 1
ATOM 1722 C C . ARG A 1 222 ? 11.699 -0.740 4.003 1.00 93.50 222 ARG A C 1
ATOM 1724 O O . ARG A 1 222 ? 10.703 -0.795 4.716 1.00 93.50 222 ARG A O 1
ATOM 1731 N N . PHE A 1 223 ? 12.530 -1.765 3.854 1.00 92.75 223 PHE A N 1
ATOM 1732 C CA . PHE A 1 223 ? 12.337 -3.070 4.487 1.00 92.75 223 PHE A CA 1
ATOM 1733 C C . PHE A 1 223 ? 13.606 -3.489 5.230 1.00 92.75 223 PHE A C 1
ATOM 1735 O O . PHE A 1 223 ? 14.694 -3.522 4.651 1.00 92.75 223 PHE A O 1
ATOM 1742 N N . LYS A 1 224 ? 13.484 -3.835 6.509 1.00 90.38 224 LYS A N 1
ATOM 1743 C CA . LYS A 1 224 ? 14.611 -4.253 7.344 1.00 90.38 224 LYS A CA 1
ATOM 1744 C C . LYS A 1 224 ? 14.290 -5.560 8.056 1.00 90.38 224 LYS A C 1
ATOM 1746 O O . LYS A 1 224 ? 13.337 -5.628 8.818 1.00 90.38 224 LYS A O 1
ATOM 1751 N N . ASP A 1 225 ? 15.109 -6.585 7.829 1.00 82.44 225 ASP A N 1
ATOM 1752 C CA . ASP A 1 225 ? 14.974 -7.895 8.489 1.00 82.44 225 ASP A CA 1
ATOM 1753 C C . ASP A 1 225 ? 13.585 -8.567 8.286 1.00 82.44 225 ASP A C 1
ATOM 1755 O O . ASP A 1 225 ? 13.167 -9.432 9.051 1.00 82.44 225 ASP A O 1
ATOM 1759 N N . SER A 1 226 ? 12.899 -8.229 7.186 1.00 77.56 226 SER A N 1
ATOM 1760 C CA . SER A 1 226 ? 11.507 -8.601 6.879 1.00 77.56 226 SER A CA 1
ATOM 1761 C C . SER A 1 226 ? 11.390 -9.412 5.583 1.00 77.56 226 SER A C 1
ATOM 1763 O O . SER A 1 226 ? 11.616 -8.866 4.497 1.00 77.56 226 SER A O 1
ATOM 1765 N N . ARG A 1 227 ? 11.002 -10.702 5.620 1.00 79.56 227 ARG A N 1
ATOM 1766 C CA . ARG A 1 227 ? 10.570 -11.397 4.385 1.00 79.56 227 ARG A CA 1
ATOM 1767 C C . ARG A 1 227 ? 9.422 -10.604 3.799 1.00 79.56 227 ARG A C 1
ATOM 1769 O O . ARG A 1 227 ? 8.480 -10.291 4.508 1.00 79.56 227 ARG A O 1
ATOM 1776 N N . SER A 1 228 ? 9.509 -10.290 2.518 1.00 84.81 228 SER A N 1
ATOM 1777 C CA . SER A 1 228 ? 8.549 -9.382 1.908 1.00 84.81 228 SER A CA 1
ATOM 1778 C C . SER A 1 228 ? 7.991 -10.005 0.638 1.00 84.81 228 SER A C 1
ATOM 1780 O O . SER A 1 228 ? 8.738 -10.373 -0.275 1.00 84.81 228 SER A O 1
ATOM 1782 N N . GLN A 1 229 ? 6.670 -10.159 0.605 1.00 92.50 229 GLN A N 1
ATOM 1783 C CA . GLN A 1 229 ? 5.913 -10.335 -0.629 1.00 92.50 229 GLN A CA 1
ATOM 1784 C C . GLN A 1 229 ? 5.261 -8.993 -0.924 1.00 92.50 229 GLN A C 1
ATOM 1786 O O . GLN A 1 229 ? 4.396 -8.550 -0.175 1.00 92.50 229 GLN A O 1
ATOM 1791 N N . ILE A 1 230 ? 5.732 -8.325 -1.970 1.00 95.06 230 ILE A N 1
ATOM 1792 C CA . ILE A 1 230 ? 5.309 -6.973 -2.315 1.00 95.06 230 ILE A CA 1
ATOM 1793 C C . ILE A 1 230 ? 4.569 -7.054 -3.643 1.00 95.06 230 ILE A C 1
ATOM 1795 O O . ILE A 1 230 ? 5.133 -7.475 -4.650 1.00 95.06 230 ILE A O 1
ATOM 1799 N N . LYS A 1 231 ? 3.306 -6.645 -3.654 1.00 96.56 231 LYS A N 1
ATOM 1800 C CA . LYS A 1 231 ? 2.511 -6.492 -4.867 1.00 96.56 231 LYS A CA 1
ATOM 1801 C C . LYS A 1 231 ? 2.158 -5.023 -5.045 1.00 96.56 231 LYS A C 1
ATOM 1803 O O . LYS A 1 231 ? 1.535 -4.436 -4.168 1.00 96.56 231 LYS A O 1
ATOM 1808 N N . ILE A 1 232 ? 2.540 -4.444 -6.176 1.00 95.31 232 ILE A N 1
ATOM 1809 C CA . ILE A 1 232 ? 2.233 -3.060 -6.543 1.00 95.31 232 ILE A CA 1
ATOM 1810 C C . ILE A 1 232 ? 1.458 -3.091 -7.855 1.00 95.31 232 ILE A C 1
ATOM 1812 O O . ILE A 1 232 ? 2.003 -3.446 -8.896 1.00 95.31 232 ILE A O 1
ATOM 1816 N N . ASP A 1 233 ? 0.186 -2.723 -7.794 1.00 94.56 233 ASP A N 1
ATOM 1817 C CA . ASP A 1 233 ? -0.744 -2.743 -8.920 1.00 94.56 233 ASP A CA 1
ATOM 1818 C C . ASP A 1 233 ? -1.291 -1.334 -9.177 1.00 94.56 233 ASP A C 1
ATOM 1820 O O . ASP A 1 233 ? -1.704 -0.634 -8.243 1.00 94.56 233 ASP A O 1
ATOM 1824 N N . LYS A 1 234 ? -1.263 -0.891 -10.437 1.00 92.00 234 LYS A N 1
ATOM 1825 C CA . LYS A 1 234 ? -1.803 0.402 -10.900 1.00 92.00 234 LYS A CA 1
ATOM 1826 C C . LYS A 1 234 ? -1.396 1.579 -10.018 1.00 92.00 234 LYS A C 1
ATOM 1828 O O . LYS A 1 234 ? -2.225 2.412 -9.673 1.00 92.00 234 LYS A O 1
ATOM 1833 N N . SER A 1 235 ? -0.146 1.612 -9.574 1.00 92.19 235 SER A N 1
ATOM 1834 C CA . SER A 1 235 ? 0.326 2.563 -8.561 1.00 92.19 235 SER A CA 1
ATOM 1835 C C . SER A 1 235 ? 1.505 3.394 -9.065 1.00 92.19 235 SER A C 1
ATOM 1837 O O . SER A 1 235 ? 2.163 3.039 -10.036 1.00 92.19 235 SER A O 1
ATOM 1839 N N . ILE A 1 236 ? 1.798 4.508 -8.405 1.00 91.12 236 ILE A N 1
ATOM 1840 C CA . ILE A 1 236 ? 2.967 5.342 -8.707 1.00 91.12 236 ILE A CA 1
ATOM 1841 C C . ILE A 1 236 ? 3.892 5.327 -7.498 1.00 91.12 236 ILE A C 1
ATOM 1843 O O . ILE A 1 236 ? 3.427 5.537 -6.382 1.00 91.12 236 ILE A O 1
ATOM 1847 N N . VAL A 1 237 ? 5.185 5.105 -7.714 1.00 91.88 237 VAL A N 1
ATOM 1848 C CA . VAL A 1 237 ? 6.224 5.203 -6.681 1.00 91.88 237 VAL A CA 1
ATOM 1849 C C . VAL A 1 237 ? 7.305 6.153 -7.182 1.00 91.88 237 VAL A C 1
ATOM 1851 O O . VAL A 1 237 ? 7.930 5.886 -8.206 1.00 91.88 237 VAL A O 1
ATOM 1854 N N . THR A 1 238 ? 7.511 7.275 -6.496 1.00 88.81 238 THR A N 1
ATOM 1855 C CA . THR A 1 238 ? 8.504 8.296 -6.891 1.00 88.81 238 THR A CA 1
ATOM 1856 C C . THR A 1 238 ? 9.844 8.177 -6.161 1.00 88.81 238 THR A C 1
ATOM 1858 O O . THR A 1 238 ? 10.736 8.988 -6.395 1.00 88.81 238 THR A O 1
ATOM 1861 N N . GLY A 1 239 ? 9.990 7.181 -5.283 1.00 87.50 239 GLY A N 1
ATOM 1862 C CA . GLY A 1 239 ? 11.252 6.809 -4.646 1.00 87.50 239 GLY A CA 1
ATOM 1863 C C . GLY A 1 239 ? 11.682 5.380 -4.978 1.00 87.50 239 GLY A C 1
ATOM 1864 O O . GLY A 1 239 ? 11.182 4.749 -5.912 1.00 87.50 239 GLY A O 1
ATOM 1865 N N . ASP A 1 240 ? 12.630 4.852 -4.206 1.00 90.62 240 ASP A N 1
ATOM 1866 C CA . ASP A 1 240 ? 13.114 3.480 -4.350 1.00 90.62 240 ASP A CA 1
ATOM 1867 C C . ASP A 1 240 ? 12.440 2.493 -3.394 1.00 90.62 240 ASP A C 1
ATOM 1869 O O . ASP A 1 240 ? 11.941 2.826 -2.321 1.00 90.62 240 ASP A O 1
ATOM 1873 N N . ILE A 1 241 ? 12.467 1.227 -3.787 1.00 92.38 241 ILE A N 1
ATOM 1874 C CA . ILE A 1 241 ? 12.119 0.079 -2.964 1.00 92.38 241 ILE A CA 1
ATOM 1875 C C . ILE A 1 241 ? 13.429 -0.550 -2.510 1.00 92.38 241 ILE A C 1
ATOM 1877 O O . ILE A 1 241 ? 14.159 -1.163 -3.295 1.00 92.38 241 ILE A O 1
ATOM 1881 N N . PHE A 1 242 ? 13.728 -0.383 -1.230 1.00 91.69 242 PHE A N 1
ATOM 1882 C CA . PHE A 1 242 ? 15.003 -0.762 -0.649 1.00 91.69 242 PHE A CA 1
ATOM 1883 C C . PHE A 1 242 ? 14.812 -1.714 0.522 1.00 91.69 242 PHE A C 1
ATOM 1885 O O . PHE A 1 242 ? 13.985 -1.462 1.400 1.00 91.69 242 PHE A O 1
ATOM 1892 N N . GLY A 1 243 ? 15.645 -2.749 0.607 1.00 89.62 243 GLY A N 1
ATOM 1893 C CA . GLY A 1 243 ? 15.732 -3.534 1.826 1.00 89.62 243 GLY A CA 1
ATOM 1894 C C . GLY A 1 243 ? 17.105 -4.094 2.162 1.00 89.62 243 GLY A C 1
ATOM 1895 O O . GLY A 1 243 ? 17.938 -4.360 1.294 1.00 89.62 243 GLY A O 1
ATOM 1896 N N . ILE A 1 244 ? 17.328 -4.296 3.458 1.00 87.38 244 ILE A N 1
ATOM 1897 C CA . ILE A 1 244 ? 18.556 -4.868 4.010 1.00 87.38 244 ILE A CA 1
ATOM 1898 C C . ILE A 1 244 ? 18.231 -5.925 5.067 1.00 87.38 244 ILE A C 1
ATOM 1900 O O . ILE A 1 244 ? 17.329 -5.754 5.886 1.00 87.38 244 ILE A O 1
ATOM 1904 N N . PHE A 1 245 ? 18.987 -7.020 5.042 1.00 82.38 245 PHE A N 1
ATOM 1905 C CA . PHE A 1 245 ? 18.890 -8.117 6.003 1.00 82.38 245 PHE A CA 1
ATOM 1906 C C . PHE A 1 245 ? 20.246 -8.301 6.686 1.00 82.38 245 PHE A C 1
ATOM 1908 O O . PHE A 1 245 ? 21.280 -8.313 6.008 1.00 82.38 245 PHE A O 1
ATOM 1915 N N . GLN A 1 246 ? 20.260 -8.422 8.014 1.00 74.94 246 GLN A N 1
ATOM 1916 C CA . GLN A 1 246 ? 21.503 -8.513 8.792 1.00 74.94 246 GLN A CA 1
ATOM 1917 C C . GLN A 1 246 ? 22.283 -9.802 8.526 1.00 74.94 246 GLN A C 1
ATOM 1919 O O . GLN A 1 246 ? 23.509 -9.783 8.468 1.00 74.94 246 GLN A O 1
ATOM 1924 N N . GLU A 1 247 ? 21.585 -10.907 8.279 1.00 68.62 247 GLU A N 1
ATOM 1925 C CA . GLU A 1 247 ? 22.202 -12.176 7.909 1.00 68.62 247 GLU A CA 1
ATOM 1926 C C . GLU A 1 247 ? 21.725 -12.635 6.539 1.00 68.62 247 GLU A C 1
ATOM 1928 O O . GLU A 1 247 ? 20.596 -12.359 6.125 1.00 68.62 247 GLU A O 1
ATOM 1933 N N . ARG A 1 248 ? 22.575 -13.410 5.852 1.00 58.47 248 ARG A N 1
ATOM 1934 C CA . ARG A 1 248 ? 22.244 -14.096 4.597 1.00 58.47 248 ARG A CA 1
ATOM 1935 C C . ARG A 1 248 ? 21.294 -15.265 4.873 1.00 58.47 248 ARG A C 1
ATOM 1937 O O . ARG A 1 248 ? 21.609 -16.436 4.670 1.00 58.47 248 ARG A O 1
ATOM 1944 N N . GLN A 1 249 ? 20.124 -14.938 5.393 1.00 55.62 249 GLN A N 1
ATOM 1945 C CA . GLN A 1 249 ? 19.028 -15.857 5.602 1.00 55.62 249 GLN A CA 1
ATOM 1946 C C . GLN A 1 249 ? 18.627 -16.403 4.222 1.00 55.62 249 GLN A C 1
ATOM 1948 O O . GLN A 1 249 ? 18.636 -15.671 3.231 1.00 55.62 249 GLN A O 1
ATOM 1953 N N . ARG A 1 250 ? 18.225 -17.678 4.110 1.00 59.66 250 ARG A N 1
ATOM 1954 C CA . ARG A 1 250 ? 17.651 -18.251 2.863 1.00 59.66 250 ARG A CA 1
ATOM 1955 C C . ARG A 1 250 ? 16.272 -17.653 2.519 1.00 59.66 250 ARG A C 1
ATOM 1957 O O . ARG A 1 250 ? 15.435 -18.304 1.898 1.00 59.66 250 ARG A O 1
ATOM 1964 N N . LYS A 1 251 ? 16.016 -16.433 2.974 1.00 67.06 251 LYS A N 1
ATOM 1965 C CA . LYS A 1 251 ? 14.822 -15.649 2.733 1.00 67.06 251 LYS A CA 1
ATOM 1966 C C . LYS A 1 251 ? 14.890 -15.119 1.296 1.00 67.06 251 LYS A C 1
ATOM 1968 O O . LYS A 1 251 ? 15.963 -14.891 0.739 1.00 67.06 251 LYS A O 1
ATOM 1973 N N . SER A 1 252 ? 13.725 -15.017 0.676 1.00 81.19 252 SER A N 1
ATOM 1974 C CA . SER A 1 252 ? 13.561 -14.423 -0.646 1.00 81.19 252 SER A CA 1
ATOM 1975 C C . SER A 1 252 ? 12.549 -13.300 -0.544 1.00 81.19 252 SER A C 1
ATOM 1977 O O . SER A 1 252 ? 11.625 -13.366 0.271 1.00 81.19 252 SER A O 1
ATOM 1979 N N . VAL A 1 253 ? 12.755 -12.271 -1.349 1.00 85.25 253 VAL A N 1
ATOM 1980 C CA . VAL A 1 253 ? 11.819 -11.175 -1.548 1.00 85.25 253 VAL A CA 1
ATOM 1981 C C . VAL A 1 253 ? 11.219 -11.354 -2.930 1.00 85.25 253 VAL A C 1
ATOM 1983 O O . VAL A 1 253 ? 11.950 -11.518 -3.909 1.00 85.25 253 VAL A O 1
ATOM 1986 N N . ASN A 1 254 ? 9.891 -11.360 -2.989 1.00 89.94 254 ASN A N 1
ATOM 1987 C CA . ASN A 1 254 ? 9.151 -11.450 -4.240 1.00 89.94 254 ASN A CA 1
ATOM 1988 C C . ASN A 1 254 ? 8.434 -10.127 -4.447 1.00 89.94 254 ASN A C 1
ATOM 1990 O O . ASN A 1 254 ? 7.677 -9.702 -3.573 1.00 89.94 254 ASN A O 1
ATOM 1994 N N . ILE A 1 255 ? 8.680 -9.493 -5.588 1.00 91.25 255 ILE A N 1
ATOM 1995 C CA . ILE A 1 255 ? 8.015 -8.254 -5.967 1.00 91.25 255 ILE A CA 1
ATOM 1996 C C . ILE A 1 255 ? 7.277 -8.491 -7.277 1.00 91.25 255 ILE A C 1
ATOM 1998 O O . ILE A 1 255 ? 7.889 -8.865 -8.277 1.00 91.25 255 ILE A O 1
ATOM 2002 N N . SER A 1 256 ? 5.965 -8.283 -7.250 1.00 92.31 256 SER A N 1
ATOM 2003 C CA . SER A 1 256 ? 5.095 -8.305 -8.421 1.00 92.31 256 SER A CA 1
ATOM 2004 C C . SER A 1 256 ? 4.580 -6.897 -8.684 1.00 92.31 256 SER A C 1
ATOM 2006 O O . SER A 1 256 ? 4.127 -6.202 -7.773 1.00 92.31 256 SER A O 1
ATOM 2008 N N . VAL A 1 257 ? 4.711 -6.464 -9.928 1.00 89.50 257 VAL A N 1
ATOM 2009 C CA . VAL A 1 257 ? 4.540 -5.079 -10.353 1.00 89.50 257 VAL A CA 1
ATOM 2010 C C . VAL A 1 257 ? 3.653 -5.111 -11.596 1.00 89.50 257 VAL A C 1
ATOM 2012 O O . VAL A 1 257 ? 4.079 -5.632 -12.622 1.00 89.50 257 VAL A O 1
ATOM 2015 N N . GLU A 1 258 ? 2.420 -4.613 -11.517 1.00 89.31 258 GLU A N 1
ATOM 2016 C CA . GLU A 1 258 ? 1.462 -4.634 -12.635 1.00 89.31 258 GLU A CA 1
ATOM 2017 C C . GLU A 1 258 ? 0.886 -3.241 -12.901 1.00 89.31 258 GLU A C 1
ATOM 2019 O O . GLU A 1 258 ? 0.229 -2.652 -12.049 1.00 89.31 258 GLU A O 1
ATOM 2024 N N . GLU A 1 259 ? 1.180 -2.671 -14.069 1.00 82.38 259 GLU A N 1
ATOM 2025 C CA . GLU A 1 259 ? 0.743 -1.319 -14.445 1.00 82.38 259 GLU A CA 1
ATOM 2026 C C . GLU A 1 259 ? 1.215 -0.136 -13.548 1.00 82.38 259 GLU A C 1
ATOM 2028 O O . GLU A 1 259 ? 0.529 0.889 -13.540 1.00 82.38 259 GLU A O 1
ATOM 2033 N N . PRO A 1 260 ? 2.356 -0.160 -12.815 1.00 79.19 260 PRO A N 1
ATOM 2034 C CA . PRO A 1 260 ? 2.851 1.041 -12.161 1.00 79.19 260 PRO A CA 1
ATOM 2035 C C . PRO A 1 260 ? 3.856 1.843 -12.983 1.00 79.19 260 PRO A C 1
ATOM 2037 O O . PRO A 1 260 ? 4.509 1.357 -13.915 1.00 79.19 260 PRO A O 1
ATOM 2040 N N . ALA A 1 261 ? 4.037 3.079 -12.524 1.00 78.94 261 ALA A N 1
ATOM 2041 C CA . ALA A 1 261 ? 5.208 3.893 -12.803 1.00 78.94 261 ALA A CA 1
ATOM 2042 C C . ALA A 1 261 ? 6.072 3.965 -11.537 1.00 78.94 261 ALA A C 1
ATOM 2044 O O . ALA A 1 261 ? 5.629 4.484 -10.512 1.00 78.94 261 ALA A O 1
ATOM 2045 N N . ILE A 1 262 ? 7.298 3.446 -11.601 1.00 81.62 262 ILE A N 1
ATOM 2046 C CA . ILE A 1 262 ? 8.273 3.542 -10.508 1.00 81.62 262 ILE A CA 1
ATOM 2047 C C . ILE A 1 262 ? 9.439 4.379 -11.028 1.00 81.62 262 ILE A C 1
ATOM 2049 O O . ILE A 1 262 ? 10.034 4.036 -12.051 1.00 81.62 262 ILE A O 1
ATOM 2053 N N . THR A 1 263 ? 9.761 5.481 -10.355 1.00 81.81 263 THR A N 1
ATOM 2054 C CA . THR A 1 263 ? 10.835 6.393 -10.765 1.00 81.81 263 THR A CA 1
ATOM 2055 C C . THR A 1 263 ? 11.723 6.789 -9.590 1.00 81.81 263 THR A C 1
ATOM 2057 O O . THR A 1 263 ? 11.216 7.192 -8.558 1.00 81.81 263 THR A O 1
ATOM 2060 N N . ASN A 1 264 ? 13.043 6.690 -9.760 1.00 71.94 264 ASN A N 1
ATOM 2061 C CA . ASN A 1 264 ? 14.064 7.245 -8.864 1.00 71.94 264 ASN A CA 1
ATOM 2062 C C . ASN A 1 264 ? 15.391 7.433 -9.631 1.00 71.94 264 ASN A C 1
ATOM 2064 O O . ASN A 1 264 ? 16.435 6.921 -9.234 1.00 71.94 264 ASN A O 1
ATOM 2068 N N . ASP A 1 265 ? 15.348 8.068 -10.803 1.00 62.19 265 ASP A N 1
ATOM 2069 C CA . ASP A 1 265 ? 16.505 8.228 -11.698 1.00 62.19 265 ASP A CA 1
ATOM 2070 C C . ASP A 1 265 ? 17.437 9.369 -11.225 1.00 62.19 265 ASP A C 1
ATOM 2072 O O . ASP A 1 265 ? 16.929 10.430 -10.854 1.00 62.19 265 ASP A O 1
ATOM 2076 N N . PRO A 1 266 ? 18.785 9.213 -11.218 1.00 58.72 266 PRO A N 1
ATOM 2077 C CA . PRO A 1 266 ? 19.603 8.085 -11.699 1.00 58.72 266 PRO A CA 1
ATOM 2078 C C . PRO A 1 266 ? 19.921 6.995 -10.653 1.00 58.72 266 PRO A C 1
ATOM 2080 O O . PRO A 1 266 ? 20.851 6.196 -10.834 1.00 58.72 266 PRO A O 1
ATOM 2083 N N . GLY A 1 267 ? 19.197 6.979 -9.536 1.00 77.31 267 GLY A N 1
ATOM 2084 C CA . GLY A 1 267 ? 19.392 6.062 -8.418 1.00 77.31 267 GLY A CA 1
ATOM 2085 C C . GLY A 1 267 ? 19.059 4.597 -8.721 1.00 77.31 267 GLY A C 1
ATOM 2086 O O . GLY A 1 267 ? 18.529 4.228 -9.775 1.00 77.31 267 GLY A O 1
ATOM 2087 N N . ASN A 1 268 ? 19.398 3.727 -7.766 1.00 83.44 268 ASN A N 1
ATOM 2088 C CA . ASN A 1 268 ? 18.848 2.374 -7.763 1.00 83.44 268 ASN A CA 1
ATOM 2089 C C . ASN A 1 268 ? 17.398 2.442 -7.297 1.00 83.44 268 ASN A C 1
ATOM 2091 O O . ASN A 1 268 ? 17.094 3.149 -6.342 1.00 83.44 268 ASN A O 1
ATOM 2095 N N . ILE A 1 269 ? 16.522 1.698 -7.964 1.00 87.88 269 ILE A N 1
ATOM 2096 C CA . ILE A 1 269 ? 15.081 1.809 -7.743 1.00 87.88 269 ILE A CA 1
ATOM 2097 C C . ILE A 1 269 ? 14.484 0.599 -7.045 1.00 87.88 269 ILE A C 1
ATOM 2099 O O . ILE A 1 269 ? 13.544 0.740 -6.278 1.00 87.88 269 ILE A O 1
ATOM 2103 N N . ILE A 1 270 ? 15.034 -0.593 -7.275 1.00 89.81 270 ILE A N 1
ATOM 2104 C CA . ILE A 1 270 ? 14.657 -1.803 -6.546 1.00 89.81 270 ILE A CA 1
ATOM 2105 C C . ILE A 1 270 ? 15.950 -2.501 -6.146 1.00 89.81 270 ILE A C 1
ATOM 2107 O O . ILE A 1 270 ? 16.665 -3.033 -7.000 1.00 89.81 270 ILE A O 1
ATOM 2111 N N . THR A 1 271 ? 16.262 -2.465 -4.850 1.00 89.00 271 THR A N 1
ATOM 2112 C CA . THR A 1 271 ? 17.518 -2.995 -4.304 1.00 89.00 271 THR A CA 1
ATOM 2113 C C . THR A 1 271 ? 17.275 -3.733 -3.005 1.00 89.00 271 THR A C 1
ATOM 2115 O O . THR A 1 271 ? 16.709 -3.186 -2.065 1.00 89.00 271 THR A O 1
ATOM 2118 N N . PHE A 1 272 ? 17.767 -4.965 -2.928 1.00 88.62 272 PHE A N 1
ATOM 2119 C CA . PHE A 1 272 ? 17.715 -5.756 -1.710 1.00 88.62 272 PHE A CA 1
ATOM 2120 C C . PHE A 1 272 ? 19.071 -6.413 -1.449 1.00 88.62 272 PHE A C 1
ATOM 2122 O O . PHE A 1 272 ? 19.592 -7.134 -2.298 1.00 88.62 272 PHE A O 1
ATOM 2129 N N . TYR A 1 273 ? 19.648 -6.164 -0.273 1.00 87.44 273 TYR A N 1
ATOM 2130 C CA . TYR A 1 273 ? 20.939 -6.728 0.131 1.00 87.44 273 TYR A CA 1
ATOM 2131 C C . TYR A 1 273 ? 20.771 -7.957 1.026 1.00 87.44 273 TYR A C 1
ATOM 2133 O O . TYR A 1 273 ? 19.838 -8.035 1.818 1.00 87.44 273 TYR A O 1
ATOM 2141 N N . ASN A 1 274 ? 21.707 -8.908 0.926 1.00 86.62 274 ASN A N 1
ATOM 2142 C CA . ASN A 1 274 ? 21.755 -10.143 1.730 1.00 86.62 274 ASN A CA 1
ATOM 2143 C C . ASN A 1 274 ? 20.530 -11.072 1.609 1.00 86.62 274 ASN A C 1
ATOM 2145 O O . ASN A 1 274 ? 20.357 -11.977 2.420 1.00 86.62 274 ASN A O 1
ATOM 2149 N N . THR A 1 275 ? 19.726 -10.920 0.559 1.00 86.94 275 THR A N 1
ATOM 2150 C CA . THR A 1 275 ? 18.564 -11.767 0.248 1.00 86.94 275 THR A CA 1
ATOM 2151 C C . THR A 1 275 ? 18.513 -12.051 -1.252 1.00 86.94 275 THR A C 1
ATOM 2153 O O . THR A 1 275 ? 19.270 -11.452 -2.015 1.00 86.94 275 THR A O 1
ATOM 2156 N N . ARG A 1 276 ? 17.640 -12.968 -1.682 1.00 88.75 276 ARG A N 1
ATOM 2157 C CA . ARG A 1 276 ? 17.340 -13.152 -3.109 1.00 88.75 276 ARG A CA 1
ATOM 2158 C C . ARG A 1 276 ? 16.150 -12.301 -3.517 1.00 88.75 276 ARG A C 1
ATOM 2160 O O . ARG A 1 276 ? 15.097 -12.418 -2.894 1.00 88.75 276 ARG A O 1
ATOM 2167 N N . LEU A 1 277 ? 16.296 -11.535 -4.591 1.00 90.88 277 LEU A N 1
ATOM 2168 C CA . LEU A 1 277 ? 15.234 -10.726 -5.177 1.00 90.88 277 LEU A CA 1
ATOM 2169 C C . LEU A 1 277 ? 14.675 -11.385 -6.445 1.00 90.88 277 LEU A C 1
ATOM 2171 O O . LEU A 1 277 ? 15.364 -11.511 -7.460 1.00 90.88 277 LEU A O 1
ATOM 2175 N N . TYR A 1 278 ? 13.404 -11.766 -6.382 1.00 93.19 278 TYR A N 1
ATOM 2176 C CA . TYR A 1 278 ? 12.617 -12.237 -7.516 1.00 93.19 278 TYR A CA 1
ATOM 2177 C C . TYR A 1 278 ? 11.659 -11.132 -7.940 1.00 93.19 278 TYR A C 1
ATOM 2179 O O . TYR A 1 278 ? 10.913 -10.603 -7.113 1.00 93.19 278 TYR A O 1
ATOM 2187 N N . LEU A 1 279 ? 11.696 -10.783 -9.221 1.00 94.31 279 LEU A N 1
ATOM 2188 C CA . LEU A 1 279 ? 10.956 -9.653 -9.756 1.00 94.31 279 LEU A CA 1
ATOM 2189 C C . LEU A 1 279 ? 10.115 -10.097 -10.955 1.00 94.31 279 LEU A C 1
ATOM 2191 O O . LEU A 1 279 ? 10.651 -10.658 -11.913 1.00 94.31 279 LEU A O 1
ATOM 2195 N N . ASP A 1 280 ? 8.812 -9.846 -10.875 1.00 95.81 280 ASP A N 1
ATOM 2196 C CA . ASP A 1 280 ? 7.845 -10.078 -11.947 1.00 95.81 280 ASP A CA 1
ATOM 2197 C C . ASP A 1 280 ? 7.149 -8.759 -12.300 1.00 95.81 280 ASP A C 1
ATOM 2199 O O . ASP A 1 280 ? 6.548 -8.119 -11.435 1.00 95.81 280 ASP A O 1
ATOM 2203 N N . ILE A 1 281 ? 7.298 -8.313 -13.548 1.00 94.25 281 ILE A N 1
ATOM 2204 C CA . ILE A 1 281 ? 6.895 -6.969 -13.986 1.00 94.25 281 ILE A CA 1
ATOM 2205 C C . ILE A 1 281 ? 6.018 -7.058 -15.227 1.00 94.25 281 ILE A C 1
ATOM 2207 O O . ILE A 1 281 ? 6.428 -7.581 -16.259 1.00 94.25 281 ILE A O 1
ATOM 2211 N N . VAL A 1 282 ? 4.831 -6.471 -15.173 1.00 93.00 282 VAL A N 1
ATOM 2212 C CA . VAL A 1 282 ? 3.850 -6.517 -16.255 1.00 93.00 282 VAL A CA 1
ATOM 2213 C C . VAL A 1 282 ? 3.339 -5.111 -16.543 1.00 93.00 282 VAL A C 1
ATOM 2215 O O . VAL A 1 282 ? 2.968 -4.373 -15.632 1.00 93.00 282 VAL A O 1
ATOM 2218 N N . LYS A 1 283 ? 3.317 -4.718 -17.823 1.00 90.12 283 LYS A N 1
ATOM 2219 C CA . LYS A 1 283 ? 2.765 -3.431 -18.295 1.00 90.12 283 LYS A CA 1
ATOM 2220 C C . LYS A 1 283 ? 3.288 -2.199 -17.533 1.00 90.12 283 LYS A C 1
ATOM 2222 O O . LYS A 1 283 ? 2.545 -1.253 -17.297 1.00 90.12 283 LYS A O 1
ATOM 2227 N N . SER A 1 284 ? 4.541 -2.220 -17.087 1.00 88.38 284 SER A N 1
ATOM 2228 C CA . SER A 1 284 ? 5.080 -1.218 -16.157 1.00 88.38 284 SER A CA 1
ATOM 2229 C C . SER A 1 284 ? 6.102 -0.295 -16.813 1.00 88.38 284 SER A C 1
ATOM 2231 O O . SER A 1 284 ? 6.779 -0.674 -17.772 1.00 88.38 284 SER A O 1
ATOM 2233 N N . THR A 1 285 ? 6.284 0.891 -16.234 1.00 89.19 285 THR A N 1
ATOM 2234 C CA . THR A 1 285 ? 7.378 1.805 -16.593 1.00 89.19 285 THR A CA 1
ATOM 2235 C C . THR A 1 285 ? 8.310 1.999 -15.402 1.00 89.19 285 THR A C 1
ATOM 2237 O O . THR A 1 285 ? 7.881 2.483 -14.356 1.00 89.19 285 THR A O 1
ATOM 2240 N N . ILE A 1 286 ? 9.582 1.624 -15.560 1.00 89.25 286 ILE A N 1
ATOM 2241 C CA . ILE A 1 286 ? 10.583 1.646 -14.489 1.00 89.25 286 ILE A CA 1
ATOM 2242 C C . ILE A 1 286 ? 11.765 2.544 -14.886 1.00 89.25 286 ILE A C 1
ATOM 2244 O O . ILE A 1 286 ? 12.529 2.221 -15.802 1.00 89.25 286 ILE A O 1
ATOM 2248 N N . PHE A 1 287 ? 11.924 3.661 -14.171 1.00 86.25 287 PHE A N 1
ATOM 2249 C CA . PHE A 1 287 ? 12.991 4.648 -14.365 1.00 86.25 287 PHE A CA 1
ATOM 2250 C C . PHE A 1 287 ? 13.967 4.662 -13.183 1.00 86.25 287 PHE A C 1
ATOM 2252 O O . PHE A 1 287 ? 13.784 5.376 -12.201 1.00 86.25 287 PHE A O 1
ATOM 2259 N N . GLY A 1 288 ? 15.018 3.862 -13.286 1.00 85.75 288 GLY A N 1
ATOM 2260 C CA . GLY A 1 288 ? 16.126 3.753 -12.346 1.00 85.75 288 GLY A CA 1
ATOM 2261 C C . GLY A 1 288 ? 16.788 2.379 -12.468 1.00 85.75 288 GLY A C 1
ATOM 2262 O O . GLY A 1 288 ? 16.311 1.497 -13.183 1.00 85.75 288 GLY A O 1
ATOM 2263 N N . LYS A 1 289 ? 17.904 2.168 -11.768 1.00 89.31 289 LYS A N 1
ATOM 2264 C CA . LYS A 1 289 ? 18.654 0.904 -11.866 1.00 89.31 289 LYS A CA 1
ATOM 2265 C C . LYS A 1 289 ? 17.952 -0.225 -11.110 1.00 89.31 289 LYS A C 1
ATOM 2267 O O . LYS A 1 289 ? 17.688 -0.101 -9.911 1.00 89.31 289 LYS A O 1
ATOM 2272 N N . VAL A 1 290 ? 17.699 -1.337 -11.801 1.00 90.50 290 VAL A N 1
ATOM 2273 C CA . VAL A 1 290 ? 17.024 -2.534 -11.266 1.00 90.50 290 VAL A CA 1
ATOM 2274 C C . VAL A 1 290 ? 17.986 -3.724 -11.266 1.00 90.50 290 VAL A C 1
ATOM 2276 O O . VAL A 1 290 ? 18.431 -4.149 -12.333 1.00 90.50 290 VAL A O 1
ATOM 2279 N N . ASN A 1 291 ? 18.279 -4.293 -10.087 1.00 90.69 291 ASN A N 1
ATOM 2280 C CA . ASN A 1 291 ? 19.283 -5.362 -9.931 1.00 90.69 291 ASN A CA 1
ATOM 2281 C C . ASN A 1 291 ? 18.733 -6.657 -9.278 1.00 90.69 291 ASN A C 1
ATOM 2283 O O . ASN A 1 291 ? 19.161 -7.013 -8.178 1.00 90.69 291 ASN A O 1
ATOM 2287 N N . PRO A 1 292 ? 17.765 -7.367 -9.890 1.00 92.06 292 PRO A N 1
ATOM 2288 C CA . PRO A 1 292 ? 17.150 -8.555 -9.304 1.00 92.06 292 PRO A CA 1
ATOM 2289 C C . PRO A 1 292 ? 17.961 -9.819 -9.587 1.00 92.06 292 PRO A C 1
ATOM 2291 O O . PRO A 1 292 ? 18.504 -9.982 -10.680 1.00 92.06 292 PRO A O 1
ATOM 2294 N N . ASP A 1 293 ? 17.957 -10.786 -8.666 1.00 91.75 293 ASP A N 1
ATOM 2295 C CA . ASP A 1 293 ? 18.541 -12.106 -8.926 1.00 91.75 293 ASP A CA 1
ATOM 2296 C C . ASP A 1 293 ? 17.844 -12.812 -10.085 1.00 91.75 293 ASP A C 1
ATOM 2298 O O . ASP A 1 293 ? 18.502 -13.496 -10.859 1.00 91.75 293 ASP A O 1
ATOM 2302 N N . THR A 1 294 ? 16.518 -12.707 -10.182 1.00 92.25 294 THR A N 1
ATOM 2303 C CA . THR A 1 294 ? 15.704 -13.329 -11.236 1.00 92.25 294 THR A CA 1
ATOM 2304 C C . THR A 1 294 ? 14.641 -12.350 -11.710 1.00 92.25 294 THR A C 1
ATOM 2306 O O . THR A 1 294 ? 13.983 -11.714 -10.887 1.00 92.25 294 THR A O 1
ATOM 2309 N N . LEU A 1 295 ? 14.467 -12.256 -13.030 1.00 95.19 295 LEU A N 1
ATOM 2310 C CA . LEU A 1 295 ? 13.567 -11.300 -13.668 1.00 95.19 295 LEU A CA 1
ATOM 2311 C C . LEU A 1 295 ? 12.633 -11.980 -14.676 1.00 95.19 295 LEU A C 1
ATOM 2313 O O . LEU A 1 295 ? 13.081 -12.592 -15.645 1.00 95.19 295 LEU A O 1
ATOM 2317 N N . SER A 1 296 ? 11.333 -11.808 -14.476 1.00 96.31 296 SER A N 1
ATOM 2318 C CA . SER A 1 296 ? 10.293 -12.014 -15.481 1.00 96.31 296 SER A CA 1
ATOM 2319 C C . SER A 1 296 ? 9.696 -10.652 -15.821 1.00 96.31 296 SER A C 1
ATOM 2321 O O . SER A 1 296 ? 9.406 -9.871 -14.915 1.00 96.31 296 SER A O 1
ATOM 2323 N N . ALA A 1 297 ? 9.566 -10.320 -17.107 1.00 95.94 297 ALA A N 1
ATOM 2324 C CA . ALA A 1 297 ? 8.893 -9.087 -17.492 1.00 95.94 297 ALA A CA 1
ATOM 2325 C C . ALA A 1 297 ? 8.102 -9.200 -18.798 1.00 95.94 297 ALA A C 1
ATOM 2327 O O . ALA A 1 297 ? 8.523 -9.869 -19.744 1.00 95.94 297 ALA A O 1
ATOM 2328 N N . GLU A 1 298 ? 6.986 -8.480 -18.872 1.00 94.62 298 GLU A N 1
ATOM 2329 C CA . GLU A 1 298 ? 6.124 -8.399 -20.047 1.00 94.62 298 GLU A CA 1
ATOM 2330 C C . GLU A 1 298 ? 5.621 -6.966 -20.286 1.00 94.62 298 GLU A C 1
ATOM 2332 O O . GLU A 1 298 ? 5.236 -6.275 -19.343 1.00 94.62 298 GLU A O 1
ATOM 2337 N N . ASN A 1 299 ? 5.598 -6.511 -21.546 1.00 91.00 299 ASN A N 1
ATOM 2338 C CA . ASN A 1 299 ? 5.026 -5.216 -21.961 1.00 91.00 299 ASN A CA 1
ATOM 2339 C C . ASN A 1 299 ? 5.555 -4.020 -21.145 1.00 91.00 299 ASN A C 1
ATOM 2341 O O . ASN A 1 299 ? 4.807 -3.103 -20.821 1.00 91.00 299 ASN A O 1
ATOM 2345 N N . SER A 1 300 ? 6.830 -4.054 -20.756 1.00 91.19 300 SER A N 1
ATOM 2346 C CA . SER A 1 300 ? 7.387 -3.123 -19.764 1.00 91.19 300 SER A CA 1
ATOM 2347 C C . SER A 1 300 ? 8.620 -2.383 -20.269 1.00 91.19 300 SER A C 1
ATOM 2349 O O . SER A 1 300 ? 9.360 -2.889 -21.116 1.00 91.19 300 SER A O 1
ATOM 2351 N N . ILE A 1 301 ? 8.847 -1.186 -19.733 1.00 90.69 301 ILE A N 1
ATOM 2352 C CA . ILE A 1 301 ? 9.937 -0.285 -20.120 1.00 90.69 301 ILE A CA 1
ATOM 2353 C C . ILE A 1 301 ? 10.933 -0.164 -18.967 1.00 90.69 301 ILE A C 1
ATOM 2355 O O . ILE A 1 301 ? 10.546 0.131 -17.838 1.00 90.69 301 ILE A O 1
ATOM 2359 N N . PHE A 1 302 ? 12.216 -0.344 -19.283 1.00 89.81 302 PHE A N 1
ATOM 2360 C CA . PHE A 1 302 ? 13.334 -0.176 -18.356 1.00 89.81 302 PHE A CA 1
ATOM 2361 C C . PHE A 1 302 ? 14.370 0.790 -18.932 1.00 89.81 302 PHE A C 1
ATOM 2363 O O . PHE A 1 302 ? 14.764 0.651 -20.094 1.00 89.81 302 PHE A O 1
ATOM 2370 N N . ASN A 1 303 ? 14.886 1.708 -18.111 1.00 86.44 303 ASN A N 1
ATOM 2371 C CA . ASN A 1 303 ? 16.060 2.517 -18.466 1.00 86.44 303 ASN A CA 1
ATOM 2372 C C . ASN A 1 303 ? 17.395 1.841 -18.088 1.00 86.44 303 ASN A C 1
ATOM 2374 O O . ASN A 1 303 ? 18.409 2.101 -18.730 1.00 86.44 303 ASN A O 1
ATOM 2378 N N . SER A 1 304 ? 17.414 0.968 -17.074 1.00 87.56 304 SER A N 1
ATOM 2379 C CA . SER A 1 304 ? 18.600 0.234 -16.631 1.00 87.56 304 SER A CA 1
ATOM 2380 C C . SER A 1 304 ? 18.222 -1.025 -15.853 1.00 87.56 304 SER A C 1
ATOM 2382 O O . SER A 1 304 ? 17.469 -0.976 -14.881 1.00 87.56 304 SER A O 1
ATOM 2384 N N . VAL A 1 305 ? 18.751 -2.173 -16.277 1.00 90.75 305 VAL A N 1
ATOM 2385 C CA . VAL A 1 305 ? 18.455 -3.465 -15.651 1.00 90.75 305 VAL A CA 1
ATOM 2386 C C . VAL A 1 305 ? 19.647 -4.417 -15.741 1.00 90.75 305 VAL A C 1
ATOM 2388 O O . VAL A 1 305 ? 20.234 -4.603 -16.811 1.00 90.75 305 VAL A O 1
ATOM 2391 N N . VAL A 1 306 ? 19.999 -5.026 -14.607 1.00 88.62 306 VAL A N 1
ATOM 2392 C CA . VAL A 1 306 ? 21.081 -6.010 -14.488 1.00 88.62 306 VAL A CA 1
ATOM 2393 C C . VAL A 1 306 ? 20.601 -7.186 -13.639 1.00 88.62 306 VAL A C 1
ATOM 2395 O O . VAL A 1 306 ? 20.576 -7.127 -12.416 1.00 88.62 306 VAL A O 1
ATOM 2398 N N . SER A 1 307 ? 20.241 -8.288 -14.290 1.00 89.25 307 SER A N 1
ATOM 2399 C CA . SER A 1 307 ? 19.849 -9.533 -13.634 1.00 89.25 307 SER A CA 1
ATOM 2400 C C . SER A 1 307 ? 20.872 -10.637 -13.920 1.00 89.25 307 SER A C 1
ATOM 2402 O O . SER A 1 307 ? 20.963 -11.104 -15.059 1.00 89.25 307 SER A O 1
ATOM 2404 N N . PRO A 1 308 ? 21.678 -11.058 -12.925 1.00 83.25 308 PRO A N 1
ATOM 2405 C CA . PRO A 1 308 ? 22.812 -11.950 -13.150 1.00 83.25 308 PRO A CA 1
ATOM 2406 C C . PRO A 1 308 ? 22.412 -13.397 -13.472 1.00 83.25 308 PRO A C 1
ATOM 2408 O O . PRO A 1 308 ? 23.214 -14.116 -14.066 1.00 83.25 308 PRO A O 1
ATOM 2411 N N . ARG A 1 309 ? 21.202 -13.857 -13.111 1.00 85.38 309 ARG A N 1
ATOM 2412 C CA . ARG A 1 309 ? 20.728 -15.211 -13.459 1.00 85.38 309 ARG A CA 1
ATOM 2413 C C . ARG A 1 309 ? 19.908 -15.181 -14.735 1.00 85.38 309 ARG A C 1
ATOM 2415 O O . ARG A 1 309 ? 18.684 -15.123 -14.714 1.00 85.38 309 ARG A O 1
ATOM 2422 N N . THR A 1 310 ? 20.595 -15.254 -15.861 1.00 87.69 310 THR A N 1
ATOM 2423 C CA . THR A 1 310 ? 19.969 -15.172 -17.184 1.00 87.69 310 THR A CA 1
ATOM 2424 C C . THR A 1 310 ? 19.329 -16.486 -17.645 1.00 87.69 310 THR A C 1
ATOM 2426 O O . THR A 1 310 ? 18.537 -16.486 -18.587 1.00 87.69 310 THR A O 1
ATOM 2429 N N . GLN A 1 311 ? 19.626 -17.600 -16.967 1.00 88.81 311 GLN A N 1
ATOM 2430 C CA . GLN A 1 311 ? 19.076 -18.931 -17.245 1.00 88.81 311 GLN A CA 1
ATOM 2431 C C . GLN A 1 311 ? 17.664 -19.158 -16.680 1.00 88.81 311 GLN A C 1
ATOM 2433 O O . GLN A 1 311 ? 17.054 -20.186 -16.965 1.00 88.81 311 GLN A O 1
ATOM 2438 N N . VAL A 1 312 ? 17.149 -18.229 -15.866 1.00 85.94 312 VAL A N 1
ATOM 2439 C CA . VAL A 1 312 ? 15.798 -18.279 -15.289 1.00 85.94 312 VAL A CA 1
ATOM 2440 C C . VAL A 1 312 ? 15.100 -16.947 -15.551 1.00 85.94 312 VAL A C 1
ATOM 2442 O O . VAL A 1 312 ? 15.666 -15.892 -15.281 1.00 85.94 312 VAL A O 1
ATOM 2445 N N . GLY A 1 313 ? 13.864 -16.999 -16.051 1.00 88.81 313 GLY A N 1
ATOM 2446 C CA . GLY A 1 313 ? 13.081 -15.815 -16.411 1.00 88.81 313 GLY A CA 1
ATOM 2447 C C . GLY A 1 313 ? 13.075 -15.509 -17.912 1.00 88.81 313 GLY A C 1
ATOM 2448 O O . GLY A 1 313 ? 13.709 -16.192 -18.721 1.00 88.81 313 GLY A O 1
ATOM 2449 N N . CYS A 1 314 ? 12.298 -14.501 -18.301 1.00 94.12 314 CYS A N 1
ATOM 2450 C CA . CYS A 1 314 ? 12.118 -14.086 -19.692 1.00 94.12 314 CYS A CA 1
ATOM 2451 C C . CYS A 1 314 ? 11.598 -12.647 -19.745 1.00 94.12 314 CYS A C 1
ATOM 2453 O O . CYS A 1 314 ? 10.810 -12.246 -18.892 1.00 94.12 314 CYS A O 1
ATOM 2455 N N . LEU A 1 315 ? 12.023 -11.891 -20.755 1.00 95.25 315 LEU A N 1
ATOM 2456 C CA . LEU A 1 315 ? 11.478 -10.579 -21.087 1.00 95.25 315 LEU A CA 1
ATOM 2457 C C . LEU A 1 315 ? 10.680 -10.700 -22.386 1.00 95.25 315 LEU A C 1
ATOM 2459 O O . LEU A 1 315 ? 11.209 -11.204 -23.379 1.00 95.25 315 LEU A O 1
ATOM 2463 N N . ARG A 1 316 ? 9.429 -10.233 -22.404 1.00 94.88 316 ARG A N 1
ATOM 2464 C CA . ARG A 1 316 ? 8.535 -10.307 -23.570 1.00 94.88 316 ARG A CA 1
ATOM 2465 C C . ARG A 1 316 ? 7.972 -8.939 -23.910 1.00 94.88 316 ARG A C 1
ATOM 2467 O O . ARG A 1 316 ? 7.386 -8.293 -23.051 1.00 94.88 316 ARG A O 1
ATOM 2474 N N . TYR A 1 317 ? 8.116 -8.501 -25.159 1.00 93.12 317 TYR A N 1
ATOM 2475 C CA . TYR A 1 317 ? 7.559 -7.213 -25.609 1.00 93.12 317 TYR A CA 1
ATOM 2476 C C . TYR A 1 317 ? 8.026 -6.009 -24.765 1.00 93.12 317 TYR A C 1
ATOM 2478 O O . TYR A 1 317 ? 7.344 -4.995 -24.665 1.00 93.12 317 TYR A O 1
ATOM 2486 N N . CYS A 1 318 ? 9.191 -6.132 -24.125 1.00 91.56 318 CYS A N 1
ATOM 2487 C CA . CYS A 1 318 ? 9.774 -5.087 -23.288 1.00 91.56 318 CYS A CA 1
ATOM 2488 C C . CYS A 1 318 ? 10.696 -4.163 -24.086 1.00 91.56 318 CYS A C 1
ATOM 2490 O O . CYS A 1 318 ? 11.304 -4.583 -25.074 1.00 91.56 318 CYS A O 1
ATOM 2492 N N . TYR A 1 319 ? 10.895 -2.950 -23.578 1.00 91.94 319 TYR A N 1
ATOM 2493 C CA . TYR A 1 319 ? 12.046 -2.121 -23.920 1.00 91.94 319 TYR A CA 1
ATOM 2494 C C . TYR A 1 319 ? 13.108 -2.239 -22.823 1.00 91.94 319 TYR A C 1
ATOM 2496 O O . TYR A 1 319 ? 12.812 -2.058 -21.642 1.00 91.94 319 TYR A O 1
ATOM 2504 N N . THR A 1 320 ? 14.349 -2.523 -23.213 1.00 91.06 320 THR A N 1
ATOM 2505 C CA . THR A 1 320 ? 15.512 -2.532 -22.310 1.00 91.06 320 THR 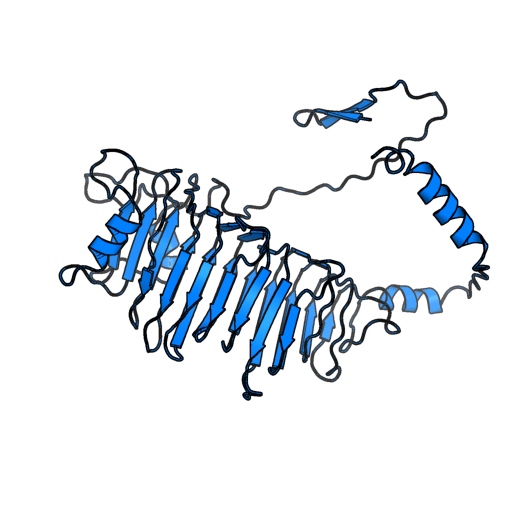A CA 1
ATOM 2506 C C . THR A 1 320 ? 16.725 -1.940 -23.016 1.00 91.06 320 THR A C 1
ATOM 2508 O O . THR A 1 320 ? 16.783 -2.011 -24.244 1.00 91.06 320 THR A O 1
ATOM 2511 N N . PRO A 1 321 ? 17.738 -1.432 -22.293 1.00 86.81 321 PRO A N 1
ATOM 2512 C CA . PRO A 1 321 ? 18.975 -0.995 -22.926 1.00 86.81 321 PRO A CA 1
ATOM 2513 C C . PRO A 1 321 ? 19.640 -2.107 -23.746 1.00 86.81 321 PRO A C 1
ATOM 2515 O O . PRO A 1 321 ? 19.391 -3.311 -23.567 1.00 86.81 321 PRO A O 1
ATOM 2518 N N . GLN A 1 322 ? 20.528 -1.695 -24.651 1.00 84.19 322 GLN A N 1
ATOM 2519 C CA . GLN A 1 322 ? 21.309 -2.623 -25.465 1.00 84.19 322 GLN A CA 1
ATOM 2520 C C . GLN A 1 322 ? 22.058 -3.640 -24.589 1.00 84.19 322 GLN A C 1
ATOM 2522 O O . GLN A 1 322 ? 22.472 -3.337 -23.470 1.00 84.19 322 GLN A O 1
ATOM 2527 N N . LYS A 1 323 ? 22.262 -4.856 -25.111 1.00 80.12 323 LYS A N 1
ATOM 2528 C CA . LYS A 1 323 ? 22.923 -5.964 -24.388 1.00 80.12 323 LYS A CA 1
ATOM 2529 C C . LYS A 1 323 ? 24.347 -5.648 -23.918 1.00 80.12 323 LYS A C 1
ATOM 2531 O O . LYS A 1 323 ? 24.830 -6.294 -23.001 1.00 80.12 323 LYS A O 1
ATOM 2536 N N . SER A 1 324 ? 25.011 -4.669 -24.531 1.00 73.56 324 SER A N 1
ATOM 2537 C CA . SER A 1 324 ? 26.319 -4.161 -24.097 1.00 73.56 324 SER A CA 1
ATOM 2538 C C . SER A 1 324 ? 26.272 -3.441 -22.745 1.00 73.56 324 SER A C 1
ATOM 2540 O O . SER A 1 324 ? 27.302 -3.329 -22.089 1.00 73.56 324 SER A O 1
ATOM 2542 N N . ILE A 1 325 ? 25.097 -2.950 -22.336 1.00 78.56 325 ILE A N 1
ATOM 2543 C CA . ILE A 1 325 ? 24.894 -2.107 -21.148 1.00 78.56 325 ILE A CA 1
ATOM 2544 C C . ILE A 1 325 ? 23.946 -2.779 -20.134 1.00 78.56 325 ILE A C 1
ATOM 2546 O O . ILE A 1 325 ? 24.004 -2.472 -18.947 1.00 78.56 325 ILE A O 1
ATOM 2550 N N . ALA A 1 326 ? 23.094 -3.714 -20.571 1.00 84.06 326 ALA A N 1
ATOM 2551 C CA . ALA A 1 326 ? 22.135 -4.420 -19.719 1.00 84.06 326 ALA A CA 1
ATOM 2552 C C . ALA A 1 326 ? 22.334 -5.942 -19.737 1.00 84.06 326 ALA A C 1
ATOM 2554 O O . ALA A 1 326 ? 22.369 -6.563 -20.802 1.00 84.06 326 ALA A O 1
ATOM 2555 N N . THR A 1 327 ? 22.335 -6.553 -18.550 1.00 90.44 327 THR A N 1
ATOM 2556 C CA . THR A 1 327 ? 22.344 -8.015 -18.372 1.00 90.44 327 THR A CA 1
ATOM 2557 C C . THR A 1 327 ? 20.928 -8.476 -18.055 1.00 90.44 327 THR A C 1
ATOM 2559 O O . THR A 1 327 ? 20.359 -8.069 -17.048 1.00 90.44 327 THR A O 1
ATOM 2562 N N . THR A 1 328 ? 20.329 -9.317 -18.897 1.00 92.19 328 THR A N 1
ATOM 2563 C CA . THR A 1 328 ? 18.945 -9.790 -18.715 1.00 92.19 328 THR A CA 1
ATOM 2564 C C . THR A 1 328 ? 18.814 -11.269 -19.077 1.00 92.19 328 THR A C 1
ATOM 2566 O O . THR A 1 328 ? 19.627 -11.772 -19.858 1.00 92.19 328 THR A O 1
ATOM 2569 N N . PRO A 1 329 ? 17.756 -11.957 -18.611 1.00 92.88 329 PRO A N 1
ATOM 2570 C CA . PRO A 1 329 ? 17.312 -13.224 -19.183 1.00 92.88 329 PRO A CA 1
ATOM 2571 C C . PRO A 1 329 ? 16.963 -13.122 -20.674 1.00 92.88 329 PRO A C 1
ATOM 2573 O O . PRO A 1 329 ? 17.070 -12.058 -21.299 1.00 92.88 329 PRO A O 1
ATOM 2576 N N . SER A 1 330 ? 16.530 -14.250 -21.244 1.00 92.38 330 SER A N 1
ATOM 2577 C CA . SER A 1 330 ? 16.109 -14.340 -22.646 1.00 92.38 330 SER A CA 1
ATOM 2578 C C . SER A 1 330 ? 15.102 -13.242 -23.023 1.00 92.38 330 SER A C 1
ATOM 2580 O O . SER A 1 330 ? 14.128 -13.005 -22.309 1.00 92.38 330 SER A O 1
ATOM 2582 N N . ARG A 1 331 ? 15.350 -12.566 -24.151 1.00 92.88 331 ARG A N 1
ATOM 2583 C CA . ARG A 1 331 ? 14.506 -11.488 -24.685 1.00 92.88 331 ARG A CA 1
ATOM 2584 C C . ARG A 1 331 ? 13.690 -12.018 -25.865 1.00 92.88 331 ARG A C 1
ATOM 2586 O O . ARG A 1 331 ? 14.268 -12.464 -26.855 1.00 92.88 331 ARG A O 1
ATOM 2593 N N . PHE A 1 332 ? 12.365 -11.954 -25.784 1.00 93.38 332 PHE A N 1
ATOM 2594 C CA . PHE A 1 332 ? 11.438 -12.335 -26.847 1.00 93.38 332 PHE A CA 1
ATOM 2595 C C . PHE A 1 332 ? 10.680 -11.107 -27.345 1.00 93.38 332 PHE A C 1
ATOM 2597 O O . PHE A 1 332 ? 9.909 -10.492 -26.610 1.00 93.38 332 PHE A O 1
ATOM 2604 N N . LYS A 1 333 ? 10.882 -10.756 -28.619 1.00 92.31 333 LYS A N 1
ATOM 2605 C CA . LYS A 1 333 ? 10.235 -9.594 -29.248 1.00 92.31 333 LYS A CA 1
ATOM 2606 C C . LYS A 1 333 ? 10.425 -8.281 -28.461 1.00 92.31 333 LYS A C 1
ATOM 2608 O O . LYS A 1 333 ? 9.527 -7.448 -28.413 1.00 92.31 333 LYS A O 1
ATOM 2613 N N . CYS A 1 334 ? 11.589 -8.106 -27.840 1.00 91.94 334 CYS A N 1
ATOM 2614 C CA . CYS A 1 334 ? 11.949 -6.884 -27.122 1.00 91.94 334 CYS A CA 1
ATOM 2615 C C . CYS A 1 334 ? 12.603 -5.854 -28.045 1.00 91.94 334 CYS A C 1
ATOM 2617 O O . CYS A 1 334 ? 13.212 -6.210 -29.053 1.00 91.94 334 CYS A O 1
ATOM 2619 N N . GLN A 1 335 ? 12.547 -4.587 -27.648 1.00 88.19 335 GLN A N 1
ATOM 2620 C CA . GLN A 1 335 ? 13.332 -3.510 -28.242 1.00 88.19 335 GLN A CA 1
ATOM 2621 C C . GLN A 1 335 ? 14.571 -3.199 -27.382 1.00 88.19 335 GLN A C 1
ATOM 2623 O O . GLN A 1 335 ? 14.519 -3.370 -26.158 1.00 88.19 335 GLN A O 1
ATOM 2628 N N . PRO A 1 336 ? 15.688 -2.767 -27.999 1.00 87.19 336 PRO A N 1
ATOM 2629 C CA . PRO A 1 336 ? 15.885 -2.530 -29.438 1.00 87.19 336 PRO A CA 1
ATOM 2630 C C . PRO A 1 336 ? 16.245 -3.792 -30.257 1.00 87.19 336 PRO A C 1
ATOM 2632 O O . PRO A 1 336 ? 16.559 -3.689 -31.438 1.00 87.19 336 PRO A O 1
ATOM 2635 N N . ASP A 1 337 ? 16.244 -4.993 -29.660 1.00 86.50 337 ASP A N 1
ATOM 2636 C CA . ASP A 1 337 ? 16.639 -6.246 -30.333 1.00 86.50 337 ASP A CA 1
ATOM 2637 C C . ASP A 1 337 ? 15.854 -6.508 -31.639 1.00 86.50 337 ASP A C 1
ATOM 2639 O O . ASP A 1 337 ? 16.441 -6.922 -32.641 1.00 86.50 337 ASP A O 1
ATOM 2643 N N . LEU A 1 338 ? 14.541 -6.252 -31.645 1.00 79.75 338 LEU A N 1
ATOM 2644 C CA . LEU A 1 338 ? 13.686 -6.385 -32.827 1.00 79.75 338 LEU A CA 1
ATOM 2645 C C . LEU A 1 338 ? 14.092 -5.435 -33.957 1.00 79.75 338 LEU A C 1
ATOM 2647 O O . LEU A 1 338 ? 14.203 -5.875 -35.100 1.00 79.75 338 LEU A O 1
ATOM 2651 N N . GLU A 1 339 ? 14.313 -4.156 -33.663 1.00 77.06 339 GLU A N 1
ATOM 2652 C CA . GLU A 1 339 ? 14.775 -3.178 -34.656 1.00 77.06 339 GLU A CA 1
ATOM 2653 C C . GLU A 1 339 ? 16.156 -3.531 -35.202 1.00 77.06 339 GLU A C 1
ATOM 2655 O O . GLU A 1 339 ? 16.336 -3.585 -36.418 1.00 77.06 339 GLU A O 1
ATOM 2660 N N . ASN A 1 340 ? 17.091 -3.890 -34.320 1.00 77.38 340 ASN A N 1
ATOM 2661 C CA . ASN A 1 340 ? 18.440 -4.300 -34.709 1.00 77.38 340 ASN A CA 1
ATOM 2662 C C . ASN A 1 340 ? 18.441 -5.561 -35.590 1.00 77.38 340 ASN A C 1
ATOM 2664 O O . ASN A 1 340 ? 19.282 -5.709 -36.474 1.00 77.38 340 ASN A O 1
ATOM 2668 N N . SER A 1 341 ? 17.494 -6.481 -35.374 1.00 73.31 341 SER A N 1
ATOM 2669 C CA . SER A 1 341 ? 17.351 -7.672 -36.222 1.00 73.31 341 SER A CA 1
ATOM 2670 C C . SER A 1 341 ? 16.821 -7.354 -37.625 1.00 73.31 341 SER A C 1
ATOM 2672 O O . SER A 1 341 ? 17.166 -8.056 -38.572 1.00 73.31 341 SER A O 1
ATOM 2674 N N . LYS A 1 342 ? 16.024 -6.286 -37.776 1.00 68.50 342 LYS A N 1
ATOM 2675 C CA . LYS A 1 342 ? 15.490 -5.831 -39.070 1.00 68.50 342 LYS A CA 1
ATOM 2676 C C . LYS A 1 342 ? 16.514 -5.012 -39.860 1.00 68.50 342 LYS A C 1
ATOM 2678 O O . LYS A 1 342 ? 16.605 -5.171 -41.076 1.00 68.50 342 LYS A O 1
ATOM 2683 N N . SER A 1 343 ? 17.318 -4.189 -39.181 1.00 55.62 343 SER A N 1
ATOM 2684 C CA . SER A 1 343 ? 18.393 -3.404 -39.810 1.00 55.62 343 SER A CA 1
ATOM 2685 C C . SER A 1 343 ? 19.584 -4.256 -40.267 1.00 55.62 343 SER A C 1
ATOM 2687 O O . SER A 1 343 ? 20.316 -3.851 -41.163 1.00 55.62 343 SER A O 1
ATOM 2689 N N . GLY A 1 344 ? 19.735 -5.485 -39.758 1.00 49.09 344 GLY A N 1
ATOM 2690 C CA . GLY A 1 344 ? 20.699 -6.468 -40.277 1.00 49.09 344 GLY A CA 1
ATOM 2691 C C . GLY A 1 344 ? 20.459 -6.910 -41.732 1.00 49.09 344 GLY A C 1
ATOM 2692 O O . GLY A 1 344 ? 21.327 -7.556 -42.316 1.00 49.09 344 GLY A O 1
ATOM 2693 N N . THR A 1 345 ? 19.316 -6.549 -42.325 1.00 43.47 345 THR A N 1
ATOM 2694 C CA . THR A 1 345 ? 18.952 -6.838 -43.725 1.00 43.47 345 THR A CA 1
ATOM 2695 C C . THR A 1 345 ? 18.994 -5.621 -44.655 1.00 43.47 345 THR A C 1
ATOM 2697 O O . THR A 1 345 ? 18.890 -5.797 -45.865 1.00 43.47 345 THR A O 1
ATOM 2700 N N . GLU A 1 346 ? 19.229 -4.409 -44.145 1.00 38.84 346 GLU A N 1
ATOM 2701 C CA . GLU A 1 346 ? 19.359 -3.201 -44.969 1.00 38.84 346 GLU A CA 1
ATOM 2702 C C . GLU A 1 346 ? 20.552 -2.362 -44.503 1.00 38.84 346 GLU A C 1
ATOM 2704 O O . GLU A 1 346 ? 20.486 -1.677 -43.492 1.00 38.84 346 GLU A O 1
ATOM 2709 N N . GLY A 1 347 ? 21.644 -2.430 -45.274 1.00 35.84 347 GLY A N 1
ATOM 2710 C CA . GLY A 1 347 ? 22.711 -1.427 -45.331 1.00 35.84 347 GLY A CA 1
ATOM 2711 C C . GLY A 1 347 ? 23.468 -1.135 -44.032 1.00 35.84 347 GLY A C 1
ATOM 2712 O O . GLY A 1 347 ? 23.008 -0.393 -43.171 1.00 35.84 347 GLY A O 1
ATOM 2713 N N . LYS A 1 348 ? 24.733 -1.572 -43.961 1.00 32.84 348 LYS A N 1
ATOM 2714 C CA . LYS A 1 348 ? 25.735 -0.902 -43.117 1.00 32.84 348 LYS A CA 1
ATOM 2715 C C . LYS A 1 348 ? 25.739 0.596 -43.450 1.00 32.84 348 LYS A C 1
ATOM 2717 O O . LYS A 1 348 ? 26.311 0.990 -44.462 1.00 32.84 348 LYS A O 1
ATOM 2722 N N . ILE A 1 349 ? 25.152 1.423 -42.595 1.00 35.50 349 ILE A N 1
ATOM 2723 C CA . ILE A 1 349 ? 25.514 2.835 -42.516 1.00 35.50 349 ILE A CA 1
ATOM 2724 C C . ILE A 1 349 ? 26.586 2.913 -41.433 1.00 35.50 349 ILE A C 1
ATOM 2726 O O . ILE A 1 349 ? 26.293 2.893 -40.239 1.00 35.50 349 ILE A O 1
ATOM 2730 N N . GLU A 1 350 ? 27.850 2.938 -41.857 1.00 31.14 350 GLU A N 1
ATOM 2731 C CA . GLU A 1 350 ? 28.938 3.405 -41.003 1.00 31.14 350 GLU A CA 1
ATOM 2732 C C . GLU A 1 350 ? 28.684 4.883 -40.693 1.00 31.14 350 GLU A C 1
ATOM 2734 O O . GLU A 1 350 ? 28.952 5.766 -41.505 1.00 31.14 350 GLU A O 1
ATOM 2739 N N . LEU A 1 351 ? 28.141 5.167 -39.510 1.00 33.12 351 LEU A N 1
ATOM 2740 C CA . LEU A 1 351 ? 28.186 6.510 -38.949 1.00 33.12 351 LEU A CA 1
ATOM 2741 C C . LEU A 1 351 ? 29.593 6.736 -38.390 1.00 33.12 351 LEU A C 1
ATOM 2743 O O . LEU A 1 351 ? 29.877 6.432 -37.232 1.00 33.12 351 LEU A O 1
ATOM 2747 N N . SER A 1 352 ? 30.483 7.283 -39.218 1.00 37.19 352 SER A N 1
ATOM 2748 C CA . SER A 1 352 ? 31.703 7.926 -38.735 1.00 37.19 352 SER A CA 1
ATOM 2749 C C . SER A 1 352 ? 31.315 9.228 -38.025 1.00 37.19 352 SER A C 1
ATOM 2751 O O . SER A 1 352 ? 31.211 10.285 -38.647 1.00 37.19 352 SER A O 1
ATOM 2753 N N . LEU A 1 353 ? 31.050 9.162 -36.722 1.00 36.88 353 LEU A N 1
ATOM 2754 C CA . LEU A 1 353 ? 30.813 10.351 -35.906 1.00 36.88 353 LEU A CA 1
ATOM 2755 C C . LEU A 1 353 ? 32.110 10.731 -35.188 1.00 36.88 353 LEU A C 1
ATOM 2757 O O . LEU A 1 353 ? 32.534 10.072 -34.241 1.00 36.88 353 LEU A O 1
ATOM 2761 N N . ASN A 1 354 ? 32.749 11.807 -35.656 1.00 40.91 354 ASN A N 1
ATOM 2762 C CA . ASN A 1 354 ? 33.874 12.432 -34.967 1.00 40.91 354 ASN A CA 1
ATOM 2763 C C . ASN A 1 354 ? 33.386 13.017 -33.631 1.00 40.91 354 ASN A C 1
ATOM 2765 O O . ASN A 1 354 ? 32.612 13.974 -33.596 1.00 40.91 354 ASN A O 1
ATOM 2769 N N . SER A 1 355 ? 33.890 12.469 -32.525 1.00 43.50 355 SER A N 1
ATOM 2770 C CA . SER A 1 355 ? 33.576 12.812 -31.126 1.00 43.50 355 SER A CA 1
ATOM 2771 C C . SER A 1 355 ? 33.814 14.281 -30.728 1.00 43.50 355 SER A C 1
ATOM 2773 O O . SER A 1 355 ? 33.427 14.700 -29.640 1.00 43.50 355 SER A O 1
ATOM 2775 N N . LEU A 1 356 ? 34.414 15.088 -31.605 1.00 40.56 356 LEU A N 1
ATOM 2776 C CA . LEU A 1 356 ? 34.650 16.519 -31.400 1.00 40.56 356 LEU A CA 1
ATOM 2777 C C . LEU A 1 356 ? 33.423 17.395 -31.697 1.00 40.56 356 LEU A C 1
ATOM 2779 O O . LEU A 1 356 ? 33.290 18.465 -31.107 1.00 40.56 356 LEU A O 1
ATOM 2783 N N . GLN A 1 357 ? 32.513 16.954 -32.569 1.00 44.00 357 GLN A N 1
ATOM 2784 C CA . GLN A 1 357 ? 31.392 17.790 -33.019 1.00 44.00 357 GLN A CA 1
ATOM 2785 C C . GLN A 1 357 ? 30.244 17.826 -31.991 1.00 44.00 357 GLN A C 1
ATOM 2787 O O . GLN A 1 357 ? 29.640 18.872 -31.772 1.00 44.00 357 GLN A O 1
ATOM 2792 N N . TRP A 1 358 ? 30.034 16.722 -31.264 1.00 41.16 358 TRP A N 1
ATOM 2793 C CA . TRP A 1 358 ? 29.017 16.601 -30.208 1.00 41.16 358 TRP A CA 1
ATOM 2794 C C . TRP A 1 358 ? 29.323 17.452 -28.966 1.00 41.16 358 TRP A C 1
ATOM 2796 O O . TRP A 1 358 ? 28.430 18.056 -28.374 1.00 41.16 358 TRP A O 1
ATOM 2806 N N . ASN A 1 359 ? 30.602 17.560 -28.594 1.00 44.25 359 ASN A N 1
ATOM 2807 C CA . ASN A 1 359 ? 31.011 18.342 -27.426 1.00 44.25 359 ASN A CA 1
ATOM 2808 C C . ASN A 1 359 ? 30.823 19.852 -27.638 1.00 44.25 359 ASN A C 1
ATOM 2810 O O . ASN A 1 359 ? 30.530 20.564 -26.680 1.00 44.25 359 ASN A O 1
ATOM 2814 N N . MET A 1 360 ? 30.930 20.341 -28.878 1.00 43.50 360 MET A N 1
ATOM 2815 C CA . MET A 1 360 ? 30.731 21.759 -29.197 1.00 43.50 360 MET A CA 1
ATOM 2816 C C . MET A 1 360 ? 29.253 22.170 -29.149 1.00 43.50 360 MET A C 1
ATOM 2818 O O . MET A 1 360 ? 28.953 23.253 -28.651 1.00 43.50 360 MET A O 1
ATOM 2822 N N . GLU A 1 361 ? 28.326 21.314 -29.594 1.00 43.97 361 GLU A N 1
ATOM 2823 C CA . GLU A 1 361 ? 26.883 21.608 -29.547 1.00 43.97 361 GLU A CA 1
ATOM 2824 C C . GLU A 1 361 ? 26.323 21.560 -28.117 1.00 43.97 361 GLU A C 1
ATOM 2826 O O . GLU A 1 361 ? 25.528 22.422 -27.737 1.00 43.97 361 GLU A O 1
ATOM 2831 N N . ILE A 1 362 ? 26.808 20.634 -27.279 1.00 46.19 362 ILE A N 1
ATOM 2832 C CA . ILE A 1 362 ? 26.438 20.565 -25.855 1.00 46.19 362 ILE A CA 1
ATOM 2833 C C . ILE A 1 362 ? 27.006 21.761 -25.072 1.00 46.19 362 ILE A C 1
ATOM 2835 O O . ILE A 1 362 ? 26.293 22.347 -24.257 1.00 46.19 362 ILE A O 1
ATOM 2839 N N . LEU A 1 363 ? 28.246 22.186 -25.349 1.00 41.97 363 LEU A N 1
ATOM 2840 C CA . LEU A 1 363 ? 28.828 23.396 -24.747 1.00 41.97 363 LEU A CA 1
ATOM 2841 C C . LEU A 1 363 ? 28.096 24.676 -25.179 1.00 41.97 363 LEU A C 1
ATOM 2843 O O . LEU A 1 363 ? 27.913 25.582 -24.363 1.00 41.97 363 LEU A O 1
ATOM 2847 N N . HIS A 1 364 ? 27.628 24.748 -26.428 1.00 45.94 364 HIS A N 1
ATOM 2848 C CA . HIS A 1 364 ? 26.819 25.873 -26.903 1.00 45.94 364 HIS A CA 1
ATOM 2849 C C . HIS A 1 364 ? 25.441 25.931 -26.226 1.00 45.94 364 HIS A C 1
ATOM 2851 O O . HIS A 1 364 ? 24.992 27.017 -25.858 1.00 45.94 364 HIS A O 1
ATOM 2857 N N . LEU A 1 365 ? 24.795 24.781 -26.006 1.00 39.19 365 LEU A N 1
ATOM 2858 C CA . LEU A 1 365 ? 23.519 24.683 -25.286 1.00 39.19 365 LEU A CA 1
ATOM 2859 C C . LEU A 1 365 ? 23.661 25.017 -23.793 1.00 39.19 365 LEU A C 1
ATOM 2861 O O . LEU A 1 365 ? 22.837 25.754 -23.254 1.00 39.19 365 LEU A O 1
ATOM 2865 N N . LEU A 1 366 ? 24.731 24.558 -23.135 1.00 39.16 366 LEU A N 1
ATOM 2866 C CA . LEU A 1 366 ? 24.994 24.856 -21.721 1.00 39.16 366 LEU A CA 1
ATOM 2867 C C . LEU A 1 366 ? 25.285 26.346 -21.470 1.00 39.16 366 LEU A C 1
ATOM 2869 O O . LEU A 1 366 ? 24.807 26.898 -20.478 1.00 39.16 366 LEU A O 1
ATOM 2873 N N . ASN A 1 367 ? 25.989 27.020 -22.386 1.00 43.94 367 ASN A N 1
ATOM 2874 C CA . ASN A 1 367 ? 26.235 28.466 -22.295 1.00 43.94 367 ASN A CA 1
ATOM 2875 C C . ASN A 1 367 ? 24.990 29.316 -22.591 1.00 43.94 367 ASN A C 1
ATOM 2877 O O . ASN A 1 367 ? 24.890 30.441 -22.105 1.00 43.94 367 ASN A O 1
ATOM 2881 N N . TYR A 1 368 ? 24.029 28.795 -23.359 1.00 45.41 368 TYR A N 1
ATOM 2882 C CA . TYR A 1 368 ? 22.791 29.512 -23.677 1.00 45.41 368 TYR A CA 1
ATOM 2883 C C . TYR A 1 368 ? 21.743 29.416 -22.555 1.00 45.41 368 TYR A C 1
ATOM 2885 O O . TYR A 1 368 ? 20.929 30.321 -22.384 1.00 45.41 368 TYR A O 1
ATOM 2893 N N . ILE A 1 369 ? 21.774 28.337 -21.766 1.00 39.12 369 ILE A N 1
ATOM 2894 C CA . ILE A 1 369 ? 20.802 28.083 -20.690 1.00 39.12 369 ILE A CA 1
ATOM 2895 C C . ILE A 1 369 ? 21.176 28.813 -19.387 1.00 39.12 369 ILE A C 1
ATOM 2897 O O . ILE A 1 369 ? 20.300 29.048 -18.556 1.00 39.12 369 ILE A O 1
ATOM 2901 N N . ASN A 1 370 ? 22.437 29.231 -19.204 1.00 48.75 370 ASN A N 1
ATOM 2902 C CA . ASN A 1 370 ? 22.923 29.640 -17.884 1.00 48.75 370 ASN A CA 1
ATOM 2903 C C . ASN A 1 370 ? 23.492 31.075 -17.738 1.00 48.75 370 ASN A C 1
ATOM 2905 O O . ASN A 1 370 ? 24.658 31.234 -17.377 1.00 48.75 370 ASN A O 1
ATOM 2909 N N . PRO A 1 371 ? 22.692 32.152 -17.899 1.00 40.69 371 PRO A N 1
ATOM 2910 C CA . PRO A 1 371 ? 23.072 33.479 -17.397 1.00 40.69 371 PRO A CA 1
ATOM 2911 C C . PRO A 1 371 ? 22.744 33.696 -15.905 1.00 40.69 371 PRO A C 1
ATOM 2913 O O . PRO A 1 371 ? 23.156 34.705 -15.336 1.00 40.69 371 PRO A O 1
ATOM 2916 N N . ALA A 1 372 ? 21.983 32.799 -15.264 1.00 41.22 372 ALA A N 1
ATOM 2917 C CA . ALA A 1 372 ? 21.391 33.049 -13.944 1.00 41.22 372 ALA A CA 1
ATOM 2918 C C . ALA A 1 372 ? 22.226 32.570 -12.738 1.00 41.22 372 ALA A C 1
ATOM 2920 O O . ALA A 1 372 ? 21.911 32.949 -11.615 1.00 41.22 372 ALA A O 1
ATOM 2921 N N . LEU A 1 373 ? 23.301 31.798 -12.936 1.00 38.91 373 LEU A N 1
ATOM 2922 C CA . LEU A 1 373 ? 24.135 31.279 -11.835 1.00 38.91 373 LEU A CA 1
ATOM 2923 C C . LEU A 1 373 ? 25.396 32.108 -11.514 1.00 38.91 373 LEU A C 1
ATOM 2925 O O . LEU A 1 373 ? 26.145 31.733 -10.625 1.00 38.91 373 LEU A O 1
ATOM 2929 N N . ASN A 1 374 ? 25.617 33.256 -12.170 1.00 38.53 374 ASN A N 1
ATOM 2930 C CA . ASN A 1 374 ? 26.751 34.159 -11.878 1.00 38.53 374 ASN A CA 1
ATOM 2931 C C . ASN A 1 374 ? 26.361 35.438 -11.110 1.00 38.53 374 ASN A C 1
ATOM 2933 O O . ASN A 1 374 ? 27.105 36.421 -11.104 1.00 38.53 374 ASN A O 1
ATOM 2937 N N . LYS A 1 375 ? 25.193 35.453 -10.463 1.00 40.53 375 LYS A N 1
ATOM 2938 C CA . LYS A 1 375 ? 24.774 36.544 -9.574 1.00 40.53 375 LYS A CA 1
ATOM 2939 C C . LYS A 1 375 ? 24.025 36.017 -8.349 1.00 40.53 375 LYS A C 1
ATOM 2941 O O . LYS A 1 375 ? 22.900 36.438 -8.147 1.00 40.53 375 LYS A O 1
ATOM 2946 N N . TYR A 1 376 ? 24.634 35.134 -7.560 1.00 38.69 376 TYR A N 1
ATOM 2947 C CA . TYR A 1 376 ? 24.411 35.010 -6.111 1.00 38.69 376 TYR A CA 1
ATOM 2948 C C . TYR A 1 376 ? 25.632 34.369 -5.463 1.00 38.69 376 TYR A C 1
ATOM 2950 O O . TYR A 1 376 ? 26.130 33.377 -6.041 1.00 38.69 376 TYR A O 1
#

Radius of gyration: 25.35 Å; Cα contacts (8 Å, |Δi|>4): 953; chains: 1; bounding box: 69×57×72 Å

Nearest PDB structures (foldseek):
  4z06-assembly2_B  TM=3.298E-01  e=5.892E-02  Caldicellulosiruptor bescii DSM 6725

Foldseek 3Di:
DWDADPPVGDIDDPDDDDPPDDDDDDDDDDDDDLFAQDQAADWQFDQVVCVVVVHHPDPLEAEAEEDCDPPVGHNAPQSVLVQCVPPVNPGQEYEYEYAAAEEHEDDAEEFEPSHEYEYAHWHFAQDPPPRGGNRIGSGRYEHEHAQEYHYEYEPEDEGEYEYYRYEYEQAYEYEYPAQEEYEYEYESHEFAYPDPQQAREEYESYQYEYAYESHERRGEHEYEQYQYEAEHELYEAAYAYEYEYPALPQGEHEYEEYNYEFADPAAAHYDYPSHAYHYEEECYEYHYAAEHCAYAYENYEDAHYEHPCQVHYEYEQYEDDDPVRYHHHHYHNYPPVVVVVVCVVPDDPPPPDDPVVVVVVVVVVVVVVDPDPPPD

pLDDT: mean 82.63, std 16.24, range [31.14, 97.5]

Secondary structure (DSSP, 8-state):
-EEE-TTT--EEESSPPPTT----------PPPS-TT-SSB--S-HHHHHHHTT---STTEEEEEE-SSSSSSBSSHHHHHHHHHSTTT--SEEEEEE-S--EE----EEE-TT-EEEEEE-BS---SSS-TTTT-BSBS---EESS-EEEEEPSSEEEEEEEES-EEES-EEEEEEEEEEEEEEEES-EEE-SSS--EEEEEEEEEEEEEEES-EEESEEEEES--EEEEEES-EESS-EEEE-SS--S-EEEEEEES-EEEEEEEEEEEEESSEEEEEEES-EEEEEE--SEEEEES-EEEEEB-S-TTSEEEES-B---TTT-B-SEEES-BTHHHHHHHTTS--------HHHHHHHHHHHHHHH-SSSS--